Protein AF-0000000075741196 (afdb_homodimer)

pLDDT: mean 96.87, std 3.81, range [59.75, 99.0]

Structure (mmCIF, N/CA/C/O backbone):
data_AF-0000000075741196-model_v1
#
loop_
_entity.id
_entity.type
_entity.pdbx_description
1 polymer 'AB hydrolase-1 domain-containing protein'
#
loop_
_atom_site.group_PDB
_atom_site.id
_atom_site.type_symbol
_atom_site.label_atom_id
_atom_site.label_alt_id
_atom_site.label_comp_id
_atom_site.label_asym_id
_atom_site.label_entity_id
_atom_site.label_seq_id
_atom_site.pdbx_PDB_ins_code
_atom_site.Cartn_x
_atom_site.Cartn_y
_atom_site.Cartn_z
_atom_site.occupancy
_atom_site.B_iso_or_equiv
_atom_site.auth_seq_id
_atom_site.auth_comp_id
_atom_site.auth_asym_id
_atom_site.auth_atom_id
_atom_site.pdbx_PDB_model_num
ATOM 1 N N . MET A 1 1 ? -8.602 -11.758 -24.531 1 59.84 1 MET A N 1
ATOM 2 C CA . MET A 1 1 ? -7.547 -12.367 -25.344 1 59.84 1 MET A CA 1
ATOM 3 C C . MET A 1 1 ? -6.395 -11.398 -25.562 1 59.84 1 MET A C 1
ATOM 5 O O . MET A 1 1 ? -6.602 -10.188 -25.641 1 59.84 1 MET A O 1
ATOM 9 N N . THR A 1 2 ? -5.168 -11.945 -25.188 1 74.19 2 THR A N 1
ATOM 10 C CA . THR A 1 2 ? -3.963 -11.148 -25.391 1 74.19 2 THR A CA 1
ATOM 11 C C . THR A 1 2 ? -3.795 -10.797 -26.875 1 74.19 2 THR A C 1
ATOM 13 O O . THR A 1 2 ? -4.051 -11.625 -27.75 1 74.19 2 THR A O 1
ATOM 16 N N . THR A 1 3 ? -3.492 -9.617 -27.109 1 79.81 3 THR A N 1
ATOM 17 C CA . THR A 1 3 ? -3.281 -9.156 -28.469 1 79.81 3 THR A CA 1
ATOM 18 C C . THR A 1 3 ? -1.809 -9.266 -28.859 1 79.81 3 THR A C 1
ATOM 20 O O . THR A 1 3 ? -1.468 -9.258 -30.047 1 79.81 3 THR A O 1
ATOM 23 N N . THR A 1 4 ? -1.08 -9.367 -27.906 1 88 4 THR A N 1
ATOM 24 C CA . THR A 1 4 ? 0.355 -9.5 -28.141 1 88 4 THR A CA 1
ATOM 25 C C . THR A 1 4 ? 0.692 -10.867 -28.719 1 88 4 THR A C 1
ATOM 27 O O . THR A 1 4 ? 0.113 -11.883 -28.312 1 88 4 THR A O 1
ATOM 30 N N . THR A 1 5 ? 1.623 -10.945 -29.672 1 89.06 5 THR A N 1
ATOM 31 C CA . THR A 1 5 ? 2.088 -12.211 -30.234 1 89.06 5 THR A CA 1
ATOM 32 C C . THR A 1 5 ? 2.883 -13 -29.188 1 89.06 5 THR A C 1
ATOM 34 O O . THR A 1 5 ? 3.848 -12.484 -28.625 1 89.06 5 THR A O 1
ATOM 37 N N . LEU A 1 6 ? 2.504 -14.164 -29.016 1 95.12 6 LEU A N 1
ATOM 38 C CA . LEU A 1 6 ? 3.172 -15.047 -28.062 1 95.12 6 LEU A CA 1
ATOM 39 C C . LEU A 1 6 ? 3.969 -16.125 -28.781 1 95.12 6 LEU A C 1
ATOM 41 O O . LEU A 1 6 ? 3.488 -16.703 -29.766 1 95.12 6 LEU A O 1
ATOM 45 N N . ALA A 1 7 ? 5.211 -16.281 -28.391 1 97.5 7 ALA A N 1
ATOM 46 C CA . ALA A 1 7 ? 5.98 -17.453 -28.781 1 97.5 7 ALA A CA 1
ATOM 47 C C . ALA A 1 7 ? 5.918 -18.531 -27.703 1 97.5 7 ALA A C 1
ATOM 49 O O . ALA A 1 7 ? 5.977 -18.234 -26.516 1 97.5 7 ALA A O 1
ATOM 50 N N . GLU A 1 8 ? 5.75 -19.75 -28.078 1 97.94 8 GLU A N 1
ATOM 51 C CA . GLU A 1 8 ? 5.684 -20.875 -27.156 1 97.94 8 GLU A CA 1
ATOM 52 C C . GLU A 1 8 ? 6.891 -21.797 -27.312 1 97.94 8 GLU A C 1
ATOM 54 O O . GLU A 1 8 ? 7.285 -22.125 -28.438 1 97.94 8 GLU A O 1
ATOM 59 N N . ARG A 1 9 ? 7.453 -22.141 -26.219 1 98.06 9 ARG A N 1
ATOM 60 C CA . ARG A 1 9 ? 8.648 -22.984 -26.234 1 98.06 9 ARG A CA 1
ATOM 61 C C . ARG A 1 9 ? 8.641 -23.953 -25.047 1 98.06 9 ARG A C 1
ATOM 63 O O . ARG A 1 9 ? 7.973 -23.703 -24.031 1 98.06 9 ARG A O 1
ATOM 70 N N . THR A 1 10 ? 9.32 -25.031 -25.203 1 98.62 10 THR A N 1
ATOM 71 C CA . THR A 1 10 ? 9.609 -25.969 -24.125 1 98.62 10 THR A CA 1
ATOM 72 C C . THR A 1 10 ? 11.109 -26.203 -24 1 98.62 10 THR A C 1
ATOM 74 O O . THR A 1 10 ? 11.797 -26.422 -25 1 98.62 10 THR A O 1
ATOM 77 N N . VAL A 1 11 ? 11.625 -26.141 -22.844 1 98.44 11 VAL A N 1
ATOM 78 C CA . VAL A 1 11 ? 13.031 -26.438 -22.594 1 98.44 11 VAL A CA 1
ATOM 79 C C . VAL A 1 11 ? 13.141 -27.516 -21.516 1 98.44 11 VAL A C 1
ATOM 81 O O . VAL A 1 11 ? 12.227 -27.703 -20.719 1 98.44 11 VAL A O 1
ATOM 84 N N . THR A 1 12 ? 14.258 -28.219 -21.516 1 98.56 12 THR A N 1
ATOM 85 C CA . THR A 1 12 ? 14.5 -29.25 -20.531 1 98.56 12 THR A CA 1
ATOM 86 C C . THR A 1 12 ? 15.398 -28.734 -19.406 1 98.56 12 THR A C 1
ATOM 88 O O . THR A 1 12 ? 16.5 -28.266 -19.672 1 98.56 12 THR A O 1
ATOM 91 N N . VAL A 1 13 ? 14.898 -28.766 -18.219 1 98.06 13 VAL A N 1
ATOM 92 C CA . VAL A 1 13 ? 15.641 -28.375 -17.016 1 98.06 13 VAL A CA 1
ATOM 93 C C . VAL A 1 13 ? 15.797 -29.594 -16.109 1 98.06 13 VAL A C 1
ATOM 95 O O . VAL A 1 13 ? 14.805 -30.141 -15.609 1 98.06 13 VAL A O 1
ATOM 98 N N . ASP A 1 14 ? 17.047 -30.016 -15.891 1 95.88 14 ASP A N 1
ATOM 99 C CA . ASP A 1 14 ? 17.328 -31.188 -15.062 1 95.88 14 ASP A CA 1
ATOM 100 C C . ASP A 1 14 ? 16.5 -32.375 -15.5 1 95.88 14 ASP A C 1
ATOM 102 O O . ASP A 1 14 ? 15.852 -33.031 -14.672 1 95.88 14 ASP A O 1
ATOM 106 N N . GLY A 1 15 ? 16.328 -32.562 -16.719 1 97.56 15 GLY A N 1
ATOM 107 C CA . GLY A 1 15 ? 15.68 -33.75 -17.297 1 97.56 15 GLY A CA 1
ATOM 108 C C . GLY A 1 15 ? 14.172 -33.594 -17.391 1 97.56 15 GLY A C 1
ATOM 109 O O . GLY A 1 15 ? 13.484 -34.5 -17.844 1 97.56 15 GLY A O 1
ATOM 110 N N . LYS A 1 16 ? 13.641 -32.5 -17.062 1 98 16 LYS A N 1
ATOM 111 C CA . LYS A 1 16 ? 12.195 -32.281 -17.047 1 98 16 LYS A CA 1
ATOM 112 C C . LYS A 1 16 ? 11.797 -31.125 -17.953 1 98 16 LYS A C 1
ATOM 114 O O . LYS A 1 16 ? 12.391 -30.047 -17.891 1 98 16 LYS A O 1
ATOM 119 N N . PRO A 1 17 ? 10.828 -31.328 -18.766 1 98.44 17 PRO A N 1
ATOM 120 C CA . PRO A 1 17 ? 10.406 -30.25 -19.656 1 98.44 17 PRO A CA 1
ATOM 121 C C . PRO A 1 17 ? 9.664 -29.141 -18.922 1 98.44 17 PRO A C 1
ATOM 123 O O . PRO A 1 17 ? 8.844 -29.422 -18.031 1 98.44 17 PRO A O 1
ATOM 126 N N . ILE A 1 18 ? 9.93 -27.922 -19.25 1 98.81 18 ILE A N 1
ATOM 127 C CA . ILE A 1 18 ? 9.203 -26.734 -18.797 1 98.81 18 ILE A CA 1
ATOM 128 C C . ILE A 1 18 ? 8.703 -25.953 -20 1 98.81 18 ILE A C 1
ATOM 130 O O . ILE A 1 18 ? 9.5 -25.484 -20.812 1 98.81 18 ILE A O 1
ATOM 134 N N . PHE A 1 19 ? 7.43 -25.844 -20.109 1 98.81 19 PHE A N 1
ATOM 135 C CA . PHE A 1 19 ? 6.793 -25.016 -21.141 1 98.81 19 PHE A CA 1
ATOM 136 C C . PHE A 1 19 ? 6.73 -23.562 -20.688 1 98.81 19 PHE A C 1
ATOM 138 O O . PHE A 1 19 ? 6.469 -23.266 -19.531 1 98.81 19 PHE A O 1
ATOM 145 N N . PHE A 1 20 ? 6.957 -22.641 -21.641 1 98.75 20 PHE A N 1
ATOM 146 C CA . PHE A 1 20 ? 6.711 -21.234 -21.344 1 98.75 20 PHE A CA 1
ATOM 147 C C . PHE A 1 20 ? 6.316 -20.469 -22.609 1 98.75 20 PHE A C 1
ATOM 149 O O . PHE A 1 20 ? 6.711 -20.844 -23.703 1 98.75 20 PHE A O 1
ATOM 156 N N . ALA A 1 21 ? 5.445 -19.484 -22.422 1 98.56 21 ALA A N 1
ATOM 157 C CA . ALA A 1 21 ? 5.188 -18.469 -23.438 1 98.56 21 ALA A CA 1
ATOM 158 C C . ALA A 1 21 ? 6.109 -17.266 -23.266 1 98.56 21 ALA A C 1
ATOM 160 O O . ALA A 1 21 ? 6.57 -16.984 -22.156 1 98.56 21 ALA A O 1
ATOM 161 N N . GLU A 1 22 ? 6.375 -16.641 -24.312 1 98.38 22 GLU A N 1
ATOM 162 C CA . GLU A 1 22 ? 7.27 -15.484 -24.328 1 98.38 22 GLU A CA 1
ATOM 163 C C . GLU A 1 22 ? 6.684 -14.336 -25.141 1 98.38 22 GLU A C 1
ATOM 165 O O . GLU A 1 22 ? 6.051 -14.562 -26.172 1 98.38 22 GLU A O 1
ATOM 170 N N . ALA A 1 23 ? 6.84 -13.148 -24.672 1 98 23 ALA A N 1
ATOM 171 C CA . ALA A 1 23 ? 6.363 -11.969 -25.375 1 98 23 ALA A CA 1
ATOM 172 C C . ALA A 1 23 ? 7.184 -10.734 -25.016 1 98 23 ALA A C 1
ATOM 174 O O . ALA A 1 23 ? 7.727 -10.648 -23.906 1 98 23 ALA A O 1
ATOM 175 N N . GLY A 1 24 ? 7.305 -9.805 -25.953 1 97.88 24 GLY A N 1
ATOM 176 C CA . GLY A 1 24 ? 7.895 -8.5 -25.688 1 97.88 24 GLY A CA 1
ATOM 177 C C . GLY A 1 24 ? 9.414 -8.508 -25.734 1 97.88 24 GLY A C 1
ATOM 178 O O . GLY A 1 24 ? 10.016 -9.492 -26.172 1 97.88 24 GLY A O 1
ATOM 179 N N . SER A 1 25 ? 9.992 -7.363 -25.484 1 97.5 25 SER A N 1
ATOM 180 C CA . SER A 1 25 ? 11.43 -7.129 -25.453 1 97.5 25 SER A CA 1
ATOM 181 C C . SER A 1 25 ? 11.805 -6.176 -24.312 1 97.5 25 SER A C 1
ATOM 183 O O . SER A 1 25 ? 10.945 -5.453 -23.797 1 97.5 25 SER A O 1
ATOM 185 N N . GLY A 1 26 ? 13.047 -6.223 -23.938 1 97.75 26 GLY A N 1
ATOM 186 C CA . GLY A 1 26 ? 13.516 -5.41 -22.828 1 97.75 26 GLY A CA 1
ATOM 187 C C . GLY A 1 26 ? 13.992 -6.234 -21.641 1 97.75 26 GLY A C 1
ATOM 188 O O . GLY A 1 26 ? 14.398 -7.387 -21.812 1 97.75 26 GLY A O 1
ATOM 189 N N . PRO A 1 27 ? 14 -5.578 -20.422 1 98.38 27 PRO A N 1
ATOM 190 C CA . PRO A 1 27 ? 14.375 -6.352 -19.25 1 98.38 27 PRO A CA 1
ATOM 191 C C . PRO A 1 27 ? 13.469 -7.559 -19.016 1 98.38 27 PRO A C 1
ATOM 193 O O . PRO A 1 27 ? 12.258 -7.48 -19.234 1 98.38 27 PRO A O 1
ATOM 196 N N . THR A 1 28 ? 13.984 -8.609 -18.547 1 98.88 28 THR A N 1
ATOM 197 C CA . THR A 1 28 ? 13.266 -9.875 -18.453 1 98.88 28 THR A CA 1
ATOM 198 C C . THR A 1 28 ? 12.43 -9.922 -17.172 1 98.88 28 THR A C 1
ATOM 200 O O . THR A 1 28 ? 12.922 -9.578 -16.094 1 98.88 28 THR A O 1
ATOM 203 N N . VAL A 1 29 ? 11.219 -10.273 -17.328 1 98.94 29 VAL A N 1
ATOM 204 C CA . VAL A 1 29 ? 10.297 -10.508 -16.219 1 98.94 29 VAL A CA 1
ATOM 205 C C . VAL A 1 29 ? 9.727 -11.922 -16.328 1 98.94 29 VAL A C 1
ATOM 207 O O . VAL A 1 29 ? 9.188 -12.312 -17.359 1 98.94 29 VAL A O 1
ATOM 210 N N . VAL A 1 30 ? 9.852 -12.703 -15.289 1 99 30 VAL A N 1
ATOM 211 C CA . VAL A 1 30 ? 9.211 -14.008 -15.211 1 99 30 VAL A CA 1
ATOM 212 C C . VAL A 1 30 ? 7.906 -13.906 -14.43 1 99 30 VAL A C 1
ATOM 214 O O . VAL A 1 30 ? 7.891 -13.43 -13.297 1 99 30 VAL A O 1
ATOM 217 N N . LEU A 1 31 ? 6.828 -14.305 -15.047 1 98.94 31 LEU A N 1
ATOM 218 C CA . LEU A 1 31 ? 5.516 -14.289 -14.414 1 98.94 31 LEU A CA 1
ATOM 219 C C . LEU A 1 31 ? 5.133 -15.68 -13.922 1 98.94 31 LEU A C 1
ATOM 221 O O . LEU A 1 31 ? 4.883 -16.578 -14.727 1 98.94 31 LEU A O 1
ATOM 225 N N . LEU A 1 32 ? 5.066 -15.805 -12.602 1 98.94 32 LEU A N 1
ATOM 226 C CA . LEU A 1 32 ? 4.816 -17.109 -12 1 98.94 32 LEU A CA 1
ATOM 227 C C . LEU A 1 32 ? 3.395 -17.188 -11.453 1 98.94 32 LEU A C 1
ATOM 229 O O . LEU A 1 32 ? 3.01 -16.406 -10.586 1 98.94 32 LEU A O 1
ATOM 233 N N . HIS A 1 33 ? 2.678 -18.172 -11.945 1 98.81 33 HIS A N 1
ATOM 234 C CA . HIS A 1 33 ? 1.264 -18.297 -11.617 1 98.81 33 HIS A CA 1
ATOM 235 C C . HIS A 1 33 ? 1.076 -18.969 -10.258 1 98.81 33 HIS A C 1
ATOM 237 O O . HIS A 1 33 ? 2.031 -19.484 -9.68 1 98.81 33 HIS A O 1
ATOM 243 N N . GLY A 1 34 ? -0.136 -18.891 -9.711 1 98.56 34 GLY A N 1
ATOM 244 C CA . GLY A 1 34 ? -0.501 -19.484 -8.43 1 98.56 34 GLY A CA 1
ATOM 245 C C . GLY A 1 34 ? -0.703 -20.984 -8.508 1 98.56 34 GLY A C 1
ATOM 246 O O . GLY A 1 34 ? -0.494 -21.594 -9.555 1 98.56 34 GLY A O 1
ATOM 247 N N . GLY A 1 35 ? -1.136 -21.578 -7.391 1 97.75 35 GLY A N 1
ATOM 248 C CA . GLY A 1 35 ? -1.187 -23.016 -7.297 1 97.75 35 GLY A CA 1
ATOM 249 C C . GLY A 1 35 ? -2.592 -23.578 -7.43 1 97.75 35 GLY A C 1
ATOM 250 O O . GLY A 1 35 ? -2.803 -24.781 -7.281 1 97.75 35 GLY A O 1
ATOM 251 N N . GLY A 1 36 ? -3.543 -22.719 -7.695 1 96.81 36 GLY A N 1
ATOM 252 C CA . GLY A 1 36 ? -4.898 -23.234 -7.816 1 96.81 36 GLY A CA 1
ATOM 253 C C . GLY A 1 36 ? -5.055 -24.25 -8.922 1 96.81 36 GLY A C 1
ATOM 254 O O . GLY A 1 36 ? -4.262 -24.281 -9.867 1 96.81 36 GLY A O 1
ATOM 255 N N . PRO A 1 37 ? -6.113 -25.109 -8.82 1 97.69 37 PRO A N 1
ATOM 256 C CA . PRO A 1 37 ? -6.316 -26.141 -9.836 1 97.69 37 PRO A CA 1
ATOM 257 C C . PRO A 1 37 ? -6.441 -25.578 -11.25 1 97.69 37 PRO A C 1
ATOM 259 O O . PRO A 1 37 ? -7.18 -24.625 -11.469 1 97.69 37 PRO A O 1
ATOM 262 N N . GLY A 1 38 ? -5.633 -26.203 -12.141 1 97.56 38 GLY A N 1
ATOM 263 C CA . GLY A 1 38 ? -5.719 -25.844 -13.547 1 97.56 38 GLY A CA 1
ATOM 264 C C . GLY A 1 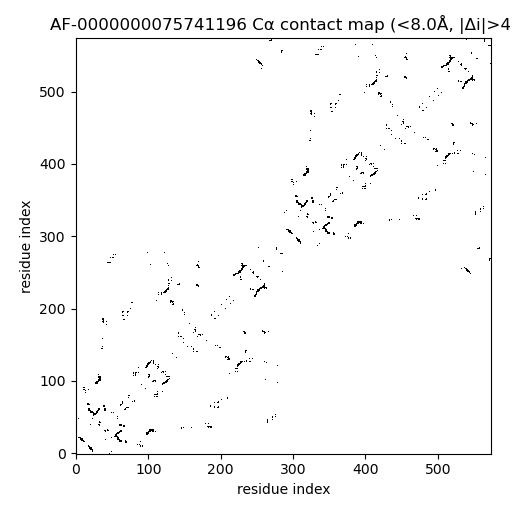38 ? -5.008 -24.547 -13.875 1 97.56 38 GLY A C 1
ATOM 265 O O . GLY A 1 38 ? -5.125 -24.031 -14.992 1 97.56 38 GLY A O 1
ATOM 266 N N . ALA A 1 39 ? -4.246 -24 -12.984 1 97.62 39 ALA A N 1
ATOM 267 C CA . ALA A 1 39 ? -3.512 -22.766 -13.242 1 97.62 39 ALA A CA 1
ATOM 268 C C . ALA A 1 39 ? -2.463 -22.969 -14.336 1 97.62 39 ALA A C 1
ATOM 270 O O . ALA A 1 39 ? -1.843 -24.031 -14.414 1 97.62 39 ALA A O 1
ATOM 271 N N . THR A 1 40 ? -2.266 -21.984 -15.164 1 97.56 40 THR A N 1
ATOM 272 C CA . THR A 1 40 ? -1.191 -21.859 -16.141 1 97.56 40 THR A CA 1
ATOM 273 C C . THR A 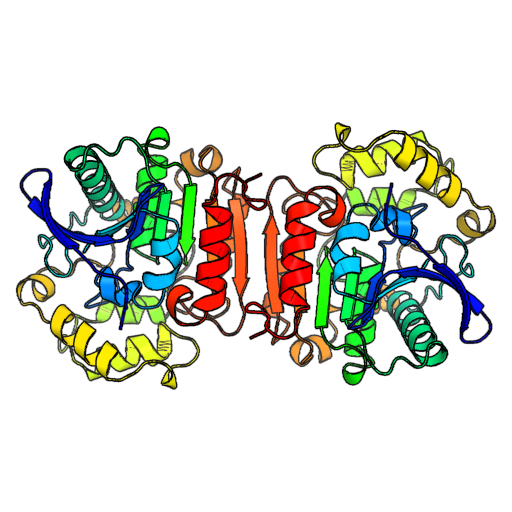1 40 ? -0.651 -20.438 -16.188 1 97.56 40 THR A C 1
ATOM 275 O O . THR A 1 40 ? -1.294 -19.5 -15.68 1 97.56 40 THR A O 1
ATOM 278 N N . GLY A 1 41 ? 0.507 -20.312 -16.734 1 97.81 41 GLY A N 1
ATOM 279 C CA . GLY A 1 41 ? 1.059 -18.969 -16.859 1 97.81 41 GLY A CA 1
ATOM 280 C C . GLY A 1 41 ? 0.141 -18.016 -17.594 1 97.81 41 GLY A C 1
ATOM 281 O O . GLY A 1 41 ? -0.187 -16.953 -17.078 1 97.81 41 GLY A O 1
ATOM 282 N N . LEU A 1 42 ? -0.361 -18.422 -18.719 1 96.62 42 LEU A N 1
ATOM 283 C CA . LEU A 1 42 ? -1.138 -17.562 -19.594 1 96.62 42 LEU A CA 1
ATOM 284 C C . LEU A 1 42 ? -2.496 -17.234 -18.969 1 96.62 42 LEU A C 1
ATOM 286 O O . LEU A 1 42 ? -2.949 -16.094 -19.016 1 96.62 42 LEU A O 1
ATOM 290 N N . SER A 1 43 ? -3.139 -18.219 -18.359 1 94.94 43 SER A N 1
ATOM 291 C CA . SER A 1 43 ? -4.453 -17.953 -17.781 1 94.94 43 SER A CA 1
ATOM 292 C C . SER A 1 43 ? -4.359 -17.016 -16.594 1 94.94 43 SER A C 1
ATOM 294 O O . SER A 1 43 ? -5.227 -16.156 -16.391 1 94.94 43 SER A O 1
ATOM 296 N N . ASN A 1 44 ? -3.293 -17.141 -15.828 1 97.06 44 ASN A N 1
ATOM 297 C CA . ASN A 1 44 ? -3.135 -16.359 -14.609 1 97.06 44 ASN A CA 1
ATOM 298 C C . ASN A 1 44 ? -2.877 -14.883 -14.922 1 97.06 44 ASN A C 1
ATOM 300 O O . ASN A 1 44 ? -3.27 -14 -14.156 1 97.06 44 ASN A O 1
ATOM 304 N N . TYR A 1 45 ? -2.225 -14.633 -16.078 1 98 45 TYR A N 1
ATOM 305 C CA . TYR A 1 45 ? -1.787 -13.273 -16.359 1 98 45 TYR A CA 1
ATOM 306 C C . TYR A 1 45 ? -2.389 -12.766 -17.656 1 98 45 TYR A C 1
ATOM 308 O O . TYR A 1 45 ? -1.826 -11.875 -18.312 1 98 45 TYR A O 1
ATOM 316 N N . ALA A 1 46 ? -3.537 -13.273 -18.047 1 96.12 46 ALA A N 1
ATOM 317 C CA . ALA A 1 46 ? -4.176 -12.977 -19.328 1 96.12 46 ALA A CA 1
ATOM 318 C C . ALA A 1 46 ? -4.473 -11.484 -19.453 1 96.12 46 ALA A C 1
ATOM 320 O O . ALA A 1 46 ? -4.473 -10.93 -20.562 1 96.12 46 ALA A O 1
ATOM 321 N N . ARG A 1 47 ? -4.641 -10.797 -18.344 1 97.12 47 ARG A N 1
ATOM 322 C CA . ARG A 1 47 ? -5.039 -9.398 -18.375 1 97.12 47 ARG A CA 1
ATOM 323 C C . ARG A 1 47 ? -3.836 -8.477 -18.203 1 97.12 47 ARG A C 1
ATOM 325 O O . ARG A 1 47 ? -3.99 -7.262 -18.078 1 97.12 47 ARG A O 1
ATOM 332 N N . ASN A 1 48 ? -2.676 -9 -18.219 1 98.62 48 ASN A N 1
ATOM 333 C CA . ASN A 1 48 ? -1.487 -8.234 -17.859 1 98.62 48 ASN A CA 1
ATOM 334 C C . ASN A 1 48 ? -0.444 -8.258 -18.969 1 98.62 48 ASN A C 1
ATOM 336 O O . ASN A 1 48 ? 0.344 -7.324 -19.109 1 98.62 48 ASN A O 1
ATOM 340 N N . ILE A 1 49 ? -0.467 -9.289 -19.781 1 98.5 49 ILE A N 1
ATOM 341 C CA . ILE A 1 49 ? 0.584 -9.594 -20.734 1 98.5 49 ILE A CA 1
ATOM 342 C C . ILE A 1 49 ? 0.694 -8.469 -21.766 1 98.5 49 ILE A C 1
ATOM 344 O O . ILE A 1 49 ? 1.791 -7.977 -22.031 1 98.5 49 ILE A O 1
ATOM 348 N N . ASP A 1 50 ? -0.449 -7.98 -22.312 1 98.12 50 ASP A N 1
ATOM 349 C CA . ASP A 1 50 ? -0.427 -6.996 -23.391 1 98.12 50 ASP A CA 1
ATOM 350 C C . ASP A 1 50 ? 0.288 -5.719 -22.953 1 98.12 50 ASP A C 1
ATOM 352 O O . ASP A 1 50 ? 1.145 -5.203 -23.672 1 98.12 50 ASP A O 1
ATOM 356 N N . LEU A 1 51 ? -0.007 -5.258 -21.781 1 97.81 51 LEU A N 1
ATOM 357 C CA . LEU A 1 51 ? 0.581 -4.008 -21.328 1 97.81 51 LEU A CA 1
ATOM 358 C C . LEU A 1 51 ? 2.031 -4.211 -20.891 1 97.81 51 LEU A C 1
ATOM 360 O O . LEU A 1 51 ? 2.904 -3.416 -21.25 1 97.81 51 LEU A O 1
ATOM 364 N N . LEU A 1 52 ? 2.322 -5.242 -20.172 1 98.5 52 LEU A N 1
ATOM 365 C CA . LEU A 1 52 ? 3.666 -5.461 -19.656 1 98.5 52 LEU A CA 1
ATOM 366 C C . LEU A 1 52 ? 4.641 -5.789 -20.781 1 98.5 52 LEU A C 1
ATOM 368 O O . LEU A 1 52 ? 5.816 -5.43 -20.719 1 98.5 52 LEU A O 1
ATOM 372 N N . ALA A 1 53 ? 4.152 -6.422 -21.844 1 98.44 53 ALA A N 1
ATOM 373 C CA . ALA A 1 53 ? 5 -6.828 -22.969 1 98.44 53 ALA A CA 1
ATOM 374 C C . ALA A 1 53 ? 5.484 -5.613 -23.75 1 98.44 53 ALA A C 1
ATOM 376 O O . ALA A 1 53 ? 6.41 -5.719 -24.562 1 98.44 53 ALA A O 1
ATOM 377 N N . GLN A 1 54 ? 4.855 -4.504 -23.578 1 97.75 54 GLN A N 1
ATOM 378 C CA . GLN A 1 54 ? 5.281 -3.277 -24.25 1 97.75 54 GLN A CA 1
ATOM 379 C C . GLN A 1 54 ? 6.621 -2.795 -23.703 1 97.75 54 GLN A C 1
ATOM 381 O O . GLN A 1 54 ? 7.34 -2.045 -24.359 1 97.75 54 GLN A O 1
ATOM 386 N N . ARG A 1 55 ? 6.98 -3.266 -22.516 1 97.5 55 ARG A N 1
ATOM 387 C CA . ARG A 1 55 ? 8.148 -2.688 -21.859 1 97.5 55 ARG A CA 1
ATOM 388 C C . ARG A 1 55 ? 9.148 -3.77 -21.469 1 97.5 55 ARG A C 1
ATOM 390 O O . ARG A 1 55 ? 10.305 -3.477 -21.172 1 97.5 55 ARG A O 1
ATOM 397 N N . PHE A 1 56 ? 8.672 -5.008 -21.469 1 98.62 56 PHE A N 1
ATOM 398 C CA . PHE A 1 56 ? 9.5 -6.066 -20.891 1 98.62 56 PHE A CA 1
ATOM 399 C C . PHE A 1 56 ? 9.5 -7.293 -21.797 1 98.62 56 PHE A C 1
ATOM 401 O O . PHE A 1 56 ? 8.57 -7.496 -22.578 1 98.62 56 PHE A O 1
ATOM 408 N N . ARG A 1 57 ? 10.555 -8.07 -21.672 1 98.69 57 ARG A N 1
ATOM 409 C CA . ARG A 1 57 ? 10.547 -9.453 -22.141 1 98.69 57 ARG A CA 1
ATOM 410 C C . ARG A 1 57 ? 9.906 -10.375 -21.109 1 98.69 57 ARG A C 1
ATOM 412 O O . ARG A 1 57 ? 10.469 -10.602 -20.031 1 98.69 57 ARG A O 1
ATOM 419 N N . LEU A 1 58 ? 8.781 -10.875 -21.469 1 98.88 58 LEU A N 1
ATOM 420 C CA . LEU A 1 58 ? 8.039 -11.711 -20.531 1 98.88 58 LEU A CA 1
ATOM 421 C C . LEU A 1 58 ? 8.328 -13.188 -20.766 1 98.88 58 LEU A C 1
ATOM 423 O O . LEU A 1 58 ? 8.266 -13.664 -21.906 1 98.88 58 LEU A O 1
ATOM 427 N N . ILE A 1 59 ? 8.711 -13.844 -19.75 1 98.94 59 ILE A N 1
ATOM 428 C CA . ILE A 1 59 ? 8.758 -15.305 -19.688 1 98.94 59 ILE A CA 1
ATOM 429 C C . ILE A 1 59 ? 7.633 -15.82 -18.797 1 98.94 59 ILE A C 1
ATOM 431 O O . ILE A 1 59 ? 7.602 -15.523 -17.594 1 98.94 59 ILE A O 1
ATOM 435 N N . ILE A 1 60 ? 6.707 -16.594 -19.375 1 98.88 60 ILE A N 1
ATOM 436 C CA . ILE A 1 60 ? 5.48 -16.984 -18.703 1 98.88 60 ILE A CA 1
ATOM 437 C C . ILE A 1 60 ? 5.371 -18.5 -18.672 1 98.88 60 ILE A C 1
ATOM 439 O O . ILE A 1 60 ? 4.645 -19.094 -19.469 1 98.88 60 ILE A O 1
ATOM 443 N N . PRO A 1 61 ? 5.922 -19.156 -17.734 1 98.88 61 PRO A N 1
ATOM 444 C CA . PRO A 1 61 ? 5.941 -20.625 -17.703 1 98.88 61 PRO A CA 1
ATOM 445 C C . PRO A 1 61 ? 4.68 -21.219 -17.078 1 98.88 61 PRO A C 1
ATOM 447 O O . PRO A 1 61 ? 4.027 -20.562 -16.25 1 98.88 61 PRO A O 1
ATOM 450 N N . ASP A 1 62 ? 4.359 -22.375 -17.562 1 98.81 62 ASP A N 1
ATOM 451 C CA . ASP A 1 62 ? 3.656 -23.312 -16.688 1 98.81 62 ASP A CA 1
ATOM 452 C C . ASP A 1 62 ? 4.602 -23.922 -15.656 1 98.81 62 ASP A C 1
ATOM 454 O O . ASP A 1 62 ? 5.531 -24.641 -16.016 1 98.81 62 ASP A O 1
ATOM 458 N N . MET A 1 63 ? 4.375 -23.594 -14.445 1 98.44 63 MET A N 1
ATOM 459 C CA . MET A 1 63 ? 5.27 -24.125 -13.422 1 98.44 63 MET A CA 1
ATOM 460 C C . MET A 1 63 ? 5.223 -25.641 -13.391 1 98.44 63 MET A C 1
ATOM 462 O O . MET A 1 63 ? 4.234 -26.25 -13.812 1 98.44 63 MET A O 1
ATOM 466 N N . PRO A 1 64 ? 6.289 -26.266 -12.93 1 98.38 64 PRO A N 1
ATOM 467 C CA . PRO A 1 64 ? 6.234 -27.734 -12.805 1 98.38 64 PRO A CA 1
ATOM 468 C C . PRO A 1 64 ? 4.996 -28.203 -12.047 1 98.38 64 PRO A C 1
ATOM 470 O O . PRO A 1 64 ? 4.625 -27.625 -11.031 1 98.38 64 PRO A O 1
ATOM 473 N N . GLY A 1 65 ? 4.414 -29.25 -12.602 1 98 65 GLY A N 1
ATOM 474 C CA . GLY A 1 65 ? 3.182 -29.75 -12.016 1 98 65 GLY A CA 1
ATOM 475 C C . GLY A 1 65 ? 1.938 -29.234 -12.711 1 98 65 GLY A C 1
ATOM 476 O O . GLY A 1 65 ? 0.841 -29.75 -12.508 1 98 65 GLY A O 1
ATOM 477 N N . TYR A 1 66 ? 2.135 -28.281 -13.648 1 98.06 66 TYR A N 1
ATOM 478 C CA . TYR A 1 66 ? 0.978 -27.594 -14.219 1 98.06 66 TYR A CA 1
ATOM 479 C C . TYR A 1 66 ? 1.071 -27.547 -15.742 1 98.06 66 TYR A C 1
ATOM 481 O O . TYR A 1 66 ? 2.164 -27.641 -16.312 1 98.06 66 TYR A O 1
ATOM 489 N N . GLY A 1 67 ? -0.066 -27.453 -16.359 1 97.44 67 GLY A N 1
ATOM 490 C CA . GLY A 1 67 ? -0.155 -27.156 -17.781 1 97.44 67 GLY A CA 1
ATOM 491 C C . GLY A 1 67 ? 0.655 -28.109 -18.641 1 97.44 67 GLY A C 1
ATOM 492 O O . GLY A 1 67 ? 0.537 -29.328 -18.516 1 97.44 67 GLY A O 1
ATOM 493 N N . ARG A 1 68 ? 1.494 -27.484 -19.469 1 97.75 68 ARG A N 1
ATOM 494 C CA . ARG A 1 68 ? 2.221 -28.281 -20.453 1 97.75 68 ARG A CA 1
ATOM 495 C C . ARG A 1 68 ? 3.629 -28.609 -19.969 1 97.75 68 ARG A C 1
ATOM 497 O O . ARG A 1 68 ? 4.449 -29.141 -20.719 1 97.75 68 ARG A O 1
ATOM 504 N N . SER A 1 69 ? 3.908 -28.297 -18.719 1 98.5 69 SER A N 1
ATOM 505 C CA . SER A 1 69 ? 5.188 -28.641 -18.109 1 98.5 69 SER A CA 1
ATOM 506 C C . SER A 1 69 ? 5.129 -30.016 -17.469 1 98.5 69 SER A C 1
ATOM 508 O O . SER A 1 69 ? 4.059 -30.625 -17.391 1 98.5 69 SER A O 1
ATOM 510 N N . SER A 1 70 ? 6.301 -30.5 -17.062 1 97.69 70 SER A N 1
ATOM 511 C CA . SER A 1 70 ? 6.395 -31.797 -16.375 1 97.69 70 SER A CA 1
ATOM 512 C C . SER A 1 70 ? 5.477 -31.844 -15.164 1 97.69 70 SER A C 1
ATOM 514 O O . SER A 1 70 ? 5.18 -30.812 -14.562 1 97.69 70 SER A O 1
ATOM 516 N N . LYS A 1 71 ? 5.023 -33.062 -14.867 1 97.62 71 LYS A N 1
ATOM 517 C CA . LYS A 1 71 ? 4.168 -33.25 -13.695 1 97.62 71 LYS A CA 1
ATOM 518 C C . LYS A 1 71 ? 4.961 -33.812 -12.516 1 97.62 71 LYS A C 1
ATOM 520 O O . LYS A 1 71 ? 6.078 -34.312 -12.695 1 97.62 71 LYS A O 1
ATOM 525 N N . GLY A 1 72 ? 4.406 -33.594 -11.375 1 93.81 72 GLY A N 1
ATOM 526 C CA . GLY A 1 72 ? 5.082 -34 -10.156 1 93.81 72 GLY A CA 1
ATOM 527 C C . GLY A 1 72 ? 5.906 -32.875 -9.539 1 93.81 72 GLY A C 1
ATOM 528 O O . GLY A 1 72 ? 6.551 -32.094 -10.25 1 93.81 72 GLY A O 1
ATOM 529 N N . VAL A 1 73 ? 5.805 -32.656 -8.266 1 96 73 VAL A N 1
ATOM 530 C CA . VAL A 1 73 ? 6.551 -31.688 -7.453 1 96 73 VAL A CA 1
ATOM 531 C C . VAL A 1 73 ? 7.113 -32.406 -6.219 1 96 73 VAL A C 1
ATOM 533 O O . VAL A 1 73 ? 6.453 -33.25 -5.629 1 96 73 VAL A O 1
ATOM 536 N N . ASP A 1 74 ? 8.391 -32.156 -5.91 1 96.19 74 ASP A N 1
ATOM 537 C CA . ASP A 1 74 ? 8.938 -32.688 -4.66 1 96.19 74 ASP A CA 1
ATOM 538 C C . ASP A 1 74 ? 8.188 -32.094 -3.457 1 96.19 74 ASP A C 1
ATOM 540 O O . ASP A 1 74 ? 8.359 -30.938 -3.109 1 96.19 74 ASP A O 1
ATOM 544 N N . GLN A 1 75 ? 7.492 -32.969 -2.773 1 95.62 75 GLN A N 1
ATOM 545 C CA . GLN A 1 75 ? 6.586 -32.5 -1.728 1 95.62 75 GLN A CA 1
ATOM 546 C C . GLN A 1 75 ? 7.328 -32.281 -0.413 1 95.62 75 GLN A C 1
ATOM 548 O O . GLN A 1 75 ? 6.785 -31.688 0.526 1 95.62 75 GLN A O 1
ATOM 553 N N . SER A 1 76 ? 8.57 -32.656 -0.339 1 95.19 76 SER A N 1
ATOM 554 C CA . SER A 1 76 ? 9.352 -32.406 0.871 1 95.19 76 SER A CA 1
ATOM 555 C C . SER A 1 76 ? 9.797 -30.953 0.961 1 95.19 76 SER A C 1
ATOM 557 O O . SER A 1 76 ? 10.055 -30.438 2.055 1 95.19 76 SER A O 1
ATOM 559 N N . ASP A 1 77 ? 9.953 -30.297 -0.175 1 96.25 77 ASP A N 1
ATOM 560 C CA . ASP A 1 77 ? 10.266 -28.875 -0.274 1 96.25 77 ASP A CA 1
ATOM 561 C C . ASP A 1 77 ? 9.711 -28.281 -1.566 1 96.25 77 ASP A C 1
ATOM 563 O O . ASP A 1 77 ? 10.477 -27.859 -2.443 1 96.25 77 ASP A O 1
ATOM 567 N N . PRO A 1 78 ? 8.43 -28.156 -1.557 1 97 78 PRO A N 1
ATOM 568 C CA . PRO A 1 78 ? 7.82 -27.75 -2.824 1 97 78 PRO A CA 1
ATOM 569 C C . PRO A 1 78 ? 8.266 -26.359 -3.277 1 97 78 PRO A C 1
ATOM 571 O O . PRO A 1 78 ? 8.469 -26.141 -4.473 1 97 78 PRO A O 1
ATOM 574 N N . PHE A 1 79 ? 8.461 -25.406 -2.328 1 98.06 79 PHE A N 1
ATOM 575 C CA . PHE A 1 79 ? 8.906 -24.062 -2.717 1 98.06 79 PHE A CA 1
ATOM 576 C C . PHE A 1 79 ? 10.312 -24.125 -3.301 1 98.06 79 PHE A C 1
ATOM 578 O O . PHE A 1 79 ? 10.586 -23.484 -4.32 1 98.06 79 PHE A O 1
ATOM 585 N N . GLY A 1 80 ? 11.188 -24.891 -2.684 1 98.12 80 GLY A N 1
ATOM 586 C CA . GLY A 1 80 ? 12.547 -25.047 -3.184 1 98.12 80 GLY A CA 1
ATOM 587 C C . GLY A 1 80 ? 12.609 -25.734 -4.535 1 98.12 80 GLY A C 1
ATOM 588 O O . GLY A 1 80 ? 13.406 -25.359 -5.391 1 98.12 80 GLY A O 1
ATOM 589 N N . TYR A 1 81 ? 11.75 -26.703 -4.676 1 98.31 81 TYR A N 1
ATOM 590 C CA . TYR A 1 81 ? 11.688 -27.438 -5.941 1 98.31 81 TYR A CA 1
ATOM 591 C C . TYR A 1 81 ? 11.312 -26.5 -7.086 1 98.31 81 TYR A C 1
ATOM 593 O O . TYR A 1 81 ? 11.969 -26.484 -8.125 1 98.31 81 TYR A O 1
ATOM 601 N N . LEU A 1 82 ? 10.281 -25.75 -6.867 1 98.62 82 LEU A N 1
ATOM 602 C CA . LEU A 1 82 ? 9.82 -24.828 -7.895 1 98.62 82 LEU A CA 1
ATOM 603 C C . LEU A 1 82 ? 10.859 -23.734 -8.156 1 98.62 82 LEU A C 1
ATOM 605 O O . LEU A 1 82 ? 11.125 -23.391 -9.305 1 98.62 82 LEU A O 1
ATOM 609 N N . ALA A 1 83 ? 11.453 -23.203 -7.098 1 98.81 83 ALA A N 1
ATOM 610 C CA . ALA A 1 83 ? 12.492 -22.172 -7.223 1 98.81 83 ALA A CA 1
ATOM 611 C C . ALA A 1 83 ? 13.664 -22.672 -8.055 1 98.81 83 ALA A C 1
ATOM 613 O O . ALA A 1 83 ? 14.148 -21.984 -8.945 1 98.81 83 ALA A O 1
ATOM 614 N N . SER A 1 84 ? 14.047 -23.891 -7.801 1 98.75 84 SER A N 1
ATOM 615 C CA . SER A 1 84 ? 15.164 -24.484 -8.531 1 98.75 84 SER A CA 1
ATOM 616 C C . SER A 1 84 ? 14.82 -24.672 -10 1 98.75 84 SER A C 1
ATOM 618 O O . SER A 1 84 ? 15.672 -24.5 -10.875 1 98.75 84 SER A O 1
ATOM 620 N N . ALA A 1 85 ? 13.648 -25.078 -10.234 1 98.81 85 ALA A N 1
ATOM 621 C CA . ALA A 1 85 ? 13.203 -25.266 -11.617 1 98.81 85 ALA A CA 1
ATOM 622 C C . ALA A 1 85 ? 13.242 -23.938 -12.391 1 98.81 85 ALA A C 1
ATOM 624 O O . ALA A 1 85 ? 13.68 -23.906 -13.539 1 98.81 85 ALA A O 1
ATOM 625 N N . ILE A 1 86 ? 12.789 -22.875 -11.766 1 98.81 86 ILE A N 1
ATOM 626 C CA . ILE A 1 86 ? 12.766 -21.562 -12.422 1 98.81 86 ILE A CA 1
ATOM 627 C C . ILE A 1 86 ? 14.195 -21.062 -12.609 1 98.81 86 ILE A C 1
ATOM 629 O O . ILE A 1 86 ? 14.516 -20.469 -13.648 1 98.81 86 ILE A O 1
ATOM 633 N N . ARG A 1 87 ? 15.07 -21.266 -11.617 1 98.81 87 ARG A N 1
ATOM 634 C CA . ARG A 1 87 ? 16.484 -20.938 -11.789 1 98.81 87 ARG A CA 1
ATOM 635 C C . ARG A 1 87 ? 17.078 -21.688 -12.984 1 98.81 87 ARG A C 1
ATOM 637 O O . ARG A 1 87 ? 17.797 -21.094 -13.789 1 98.81 87 ARG A O 1
ATOM 644 N N . GLY A 1 88 ? 16.734 -23 -13.062 1 98.81 88 GLY A N 1
ATOM 645 C CA . GLY A 1 88 ? 17.188 -23.797 -14.195 1 98.81 88 GLY A CA 1
ATOM 646 C C . GLY A 1 88 ? 16.672 -23.281 -15.523 1 98.81 88 GLY A C 1
ATOM 647 O O . GLY A 1 88 ? 17.391 -23.312 -16.531 1 98.81 88 GLY A O 1
ATOM 648 N N . LEU A 1 89 ? 15.414 -22.812 -15.539 1 98.88 89 LEU A N 1
ATOM 649 C CA . LEU A 1 89 ? 14.852 -22.219 -16.75 1 98.88 89 LEU A CA 1
ATOM 650 C C . LEU A 1 89 ? 15.656 -21 -17.188 1 98.88 89 LEU A C 1
ATOM 652 O O . LEU A 1 89 ? 15.992 -20.859 -18.359 1 98.88 89 LEU A O 1
ATOM 656 N N . LEU A 1 90 ? 15.969 -20.109 -16.234 1 98.88 90 LEU A N 1
ATOM 657 C CA . LEU A 1 90 ? 16.781 -18.953 -16.531 1 98.88 90 LEU A CA 1
ATOM 658 C C . LEU A 1 90 ? 18.141 -19.359 -17.078 1 98.88 90 LEU A C 1
ATOM 660 O O . LEU A 1 90 ? 18.641 -18.766 -18.047 1 98.88 90 LEU A O 1
ATOM 664 N N . ASP A 1 91 ? 18.75 -20.406 -16.5 1 98.81 91 ASP A N 1
ATOM 665 C CA . ASP A 1 91 ? 20.047 -20.906 -16.969 1 98.81 91 ASP A CA 1
ATOM 666 C C . ASP A 1 91 ? 19.969 -21.375 -18.406 1 98.81 91 ASP A C 1
ATOM 668 O O . ASP A 1 91 ? 20.812 -21.016 -19.234 1 98.81 91 ASP A O 1
ATOM 672 N N . GLU A 1 92 ? 18.984 -22.109 -18.703 1 98.69 92 GLU A N 1
ATOM 673 C CA . GLU A 1 92 ? 18.812 -22.656 -20.047 1 98.69 92 GLU A CA 1
ATOM 674 C C . GLU A 1 92 ? 18.594 -21.547 -21.078 1 98.69 92 GLU A C 1
ATOM 676 O O . GLU A 1 92 ? 19.016 -21.656 -22.234 1 98.69 92 GLU A O 1
ATOM 681 N N . LEU A 1 93 ? 17.953 -20.484 -20.625 1 98.56 93 LEU A N 1
ATOM 682 C CA . LEU A 1 93 ? 17.672 -19.359 -21.516 1 98.56 93 LEU A CA 1
ATOM 683 C C . LEU A 1 93 ? 18.828 -18.359 -21.516 1 98.56 93 LEU A C 1
ATOM 685 O O . LEU A 1 93 ? 18.766 -17.328 -22.172 1 98.56 93 LEU A O 1
ATOM 689 N N . ARG A 1 94 ? 19.859 -18.625 -20.75 1 98.44 94 ARG A N 1
ATOM 690 C CA . ARG A 1 94 ? 21.047 -17.797 -20.625 1 98.44 94 ARG A CA 1
ATOM 691 C C . ARG A 1 94 ? 20.688 -16.391 -20.125 1 98.44 94 ARG A C 1
ATOM 693 O O . ARG A 1 94 ? 21.156 -15.398 -20.656 1 98.44 94 ARG A O 1
ATOM 700 N N . ILE A 1 95 ? 19.797 -16.359 -19.188 1 98.62 95 ILE A N 1
ATOM 701 C CA . ILE A 1 95 ? 19.391 -15.125 -18.516 1 98.62 95 ILE A CA 1
ATOM 702 C C . ILE A 1 95 ? 20.078 -15.039 -17.141 1 98.62 95 ILE A C 1
ATOM 704 O O . ILE A 1 95 ? 19.75 -15.797 -16.234 1 98.62 95 ILE A O 1
ATOM 708 N N . PRO A 1 96 ? 21 -14.164 -16.984 1 98.5 96 PRO A N 1
ATOM 709 C CA . PRO A 1 96 ? 21.75 -14.117 -15.734 1 98.5 96 PRO A CA 1
ATOM 710 C C . PRO A 1 96 ? 20.891 -13.719 -14.539 1 98.5 96 PRO A C 1
ATOM 712 O O . PRO A 1 96 ? 21.031 -14.281 -13.453 1 98.5 96 PRO A O 1
ATOM 715 N N . SER A 1 97 ? 20.031 -12.719 -14.719 1 98.62 97 SER A N 1
ATOM 716 C CA . SER A 1 97 ? 19.078 -12.266 -13.695 1 98.62 97 SER A CA 1
ATOM 717 C C . SER A 1 97 ? 17.797 -11.742 -14.328 1 98.62 97 SER A C 1
ATOM 719 O O . SER A 1 97 ? 17.75 -11.445 -15.523 1 98.62 97 SER A O 1
ATOM 721 N N . ALA A 1 98 ? 16.734 -11.727 -13.555 1 98.88 98 ALA A N 1
ATOM 722 C CA . ALA A 1 98 ? 15.422 -11.273 -14.031 1 98.88 98 ALA A CA 1
ATOM 723 C C . ALA A 1 98 ? 14.602 -10.688 -12.891 1 98.88 98 ALA A C 1
ATOM 725 O O . ALA A 1 98 ? 14.922 -10.883 -11.711 1 98.88 98 ALA A O 1
ATOM 726 N N . HIS A 1 99 ? 13.648 -9.891 -13.227 1 98.94 99 HIS A N 1
ATOM 727 C CA . HIS A 1 99 ? 12.57 -9.609 -12.289 1 98.94 99 HIS A CA 1
ATOM 728 C C . HIS A 1 99 ? 11.625 -10.797 -12.164 1 98.94 99 HIS A C 1
ATOM 730 O O . HIS A 1 99 ? 11.383 -11.508 -13.141 1 98.94 99 HIS A O 1
ATOM 736 N N . LEU A 1 100 ? 11.109 -11.008 -10.969 1 98.94 100 LEU A N 1
ATOM 737 C CA . LEU A 1 100 ? 10.109 -12.055 -10.758 1 98.94 100 LEU A CA 1
ATOM 738 C C . LEU A 1 100 ? 8.805 -11.469 -10.25 1 98.94 100 LEU A C 1
ATOM 740 O O . LEU A 1 100 ? 8.805 -10.617 -9.359 1 98.94 100 LEU A O 1
ATOM 744 N N . VAL A 1 101 ? 7.746 -11.867 -10.836 1 98.94 101 VAL A N 1
ATOM 745 C CA . VAL A 1 101 ? 6.391 -11.578 -10.383 1 98.94 101 VAL A CA 1
ATOM 746 C C . VAL A 1 101 ? 5.664 -12.883 -10.062 1 98.94 101 VAL A C 1
ATOM 748 O O . VAL A 1 101 ? 5.531 -13.758 -10.93 1 98.94 101 VAL A O 1
ATOM 751 N N . GLY A 1 102 ? 5.242 -13 -8.828 1 98.94 102 GLY A N 1
ATOM 752 C CA . GLY A 1 102 ? 4.645 -14.273 -8.453 1 98.94 102 GLY A CA 1
ATOM 753 C C . GLY A 1 102 ? 3.342 -14.117 -7.691 1 98.94 102 GLY A C 1
ATOM 754 O O . GLY A 1 102 ? 3.242 -13.305 -6.777 1 98.94 102 GLY A O 1
ATOM 755 N N . ASN A 1 103 ? 2.404 -14.898 -8.062 1 98.75 103 ASN A N 1
ATOM 756 C CA . ASN A 1 103 ? 1.121 -15 -7.375 1 98.75 103 ASN A CA 1
ATOM 757 C C . ASN A 1 103 ? 1.058 -16.234 -6.488 1 98.75 103 ASN A C 1
ATOM 759 O O . ASN A 1 103 ? 1.286 -17.359 -6.957 1 98.75 103 ASN A O 1
ATOM 763 N N . SER A 1 104 ? 0.728 -16.047 -5.148 1 98.69 104 SER A N 1
ATOM 764 C CA . SER A 1 104 ? 0.412 -17.172 -4.266 1 98.69 104 SER A CA 1
ATOM 765 C C . SER A 1 104 ? 1.529 -18.203 -4.27 1 98.69 104 SER A C 1
ATOM 767 O O . SER A 1 104 ? 2.664 -17.906 -3.889 1 98.69 104 SER A O 1
ATOM 769 N N . TYR A 1 105 ? 1.371 -19.391 -4.887 1 98.62 105 TYR A N 1
ATOM 770 C CA . TYR A 1 105 ? 2.371 -20.438 -5.027 1 98.62 105 TYR A CA 1
ATOM 771 C C . TYR A 1 105 ? 3.57 -19.953 -5.828 1 98.62 105 TYR A C 1
ATOM 773 O O . TYR A 1 105 ? 4.719 -20.234 -5.473 1 98.62 105 TYR A O 1
ATOM 781 N N . GLY A 1 106 ? 3.291 -19.234 -6.887 1 98.88 106 GLY A N 1
ATOM 782 C CA . GLY A 1 106 ? 4.348 -18.594 -7.656 1 98.88 106 GLY A CA 1
ATOM 783 C C . GLY A 1 106 ? 5.098 -17.531 -6.879 1 98.88 106 GLY A C 1
ATOM 784 O O . GLY A 1 106 ? 6.289 -17.312 -7.105 1 98.88 106 GLY A O 1
ATOM 785 N N . GLY A 1 107 ? 4.367 -16.828 -6.016 1 98.94 107 GLY A N 1
ATOM 786 C CA . GLY A 1 107 ? 5.035 -15.891 -5.121 1 98.94 107 GLY A CA 1
ATOM 787 C C . GLY A 1 107 ? 5.984 -16.578 -4.152 1 98.94 107 GLY A C 1
ATOM 788 O O . GLY A 1 107 ? 7.09 -16.078 -3.912 1 98.94 107 GLY A O 1
ATOM 789 N N . ALA A 1 108 ? 5.57 -17.656 -3.596 1 98.75 108 ALA A N 1
ATOM 790 C CA . ALA A 1 108 ? 6.434 -18.438 -2.703 1 98.75 108 ALA A CA 1
ATOM 791 C C . ALA A 1 108 ? 7.684 -18.922 -3.432 1 98.75 108 ALA A C 1
ATOM 793 O O . ALA A 1 108 ? 8.789 -18.844 -2.898 1 98.75 108 ALA A O 1
ATOM 794 N N . ALA A 1 109 ? 7.484 -19.422 -4.625 1 98.81 109 ALA A N 1
ATOM 795 C CA . ALA A 1 109 ? 8.609 -19.891 -5.434 1 98.81 109 ALA A CA 1
ATOM 796 C C . ALA A 1 109 ? 9.57 -18.75 -5.742 1 98.81 109 ALA A C 1
ATOM 798 O O . ALA A 1 109 ? 10.789 -18.906 -5.645 1 98.81 109 ALA A O 1
ATOM 799 N N . ALA A 1 110 ? 9.023 -17.641 -6.102 1 98.94 110 ALA A N 1
ATOM 800 C CA . ALA A 1 110 ? 9.828 -16.469 -6.422 1 98.94 110 ALA A CA 1
ATOM 801 C C . ALA A 1 110 ? 10.641 -16 -5.215 1 98.94 110 ALA A C 1
ATOM 803 O O . ALA A 1 110 ? 11.844 -15.742 -5.328 1 98.94 110 ALA A O 1
ATOM 804 N N . LEU A 1 111 ? 9.977 -15.883 -4.094 1 98.94 111 LEU A N 1
ATOM 805 C CA . LEU A 1 111 ? 10.664 -15.469 -2.875 1 98.94 111 LEU A CA 1
ATOM 806 C C . LEU A 1 111 ? 11.742 -16.469 -2.484 1 98.94 111 LEU A C 1
ATOM 808 O O . LEU A 1 111 ? 12.852 -16.078 -2.105 1 98.94 111 LEU A O 1
ATOM 812 N N . ARG A 1 112 ? 11.43 -17.766 -2.58 1 98.81 112 ARG A N 1
ATOM 813 C CA . ARG A 1 112 ? 12.422 -18.797 -2.279 1 98.81 112 ARG A CA 1
ATOM 814 C C . ARG A 1 112 ? 13.625 -18.688 -3.205 1 98.81 112 ARG A C 1
ATOM 816 O O . ARG A 1 112 ? 14.766 -18.844 -2.768 1 98.81 112 ARG A O 1
ATOM 823 N N . LEU A 1 113 ? 13.352 -18.422 -4.469 1 98.88 113 LEU A N 1
ATOM 824 C CA . LEU A 1 113 ? 14.453 -18.25 -5.41 1 98.88 113 LEU A CA 1
ATOM 825 C C . LEU A 1 113 ? 15.32 -17.062 -5.008 1 98.88 113 LEU A C 1
ATOM 827 O O . LEU A 1 113 ? 16.547 -17.141 -5.031 1 98.88 113 LEU A O 1
ATOM 831 N N . ALA A 1 114 ? 14.734 -15.961 -4.641 1 98.88 114 ALA A N 1
ATOM 832 C CA . ALA A 1 114 ? 15.477 -14.781 -4.199 1 98.88 114 ALA A CA 1
ATOM 833 C C . ALA A 1 114 ? 16.312 -15.094 -2.959 1 98.88 114 ALA A C 1
ATOM 835 O O . ALA A 1 114 ? 17.422 -14.578 -2.805 1 98.88 114 ALA A O 1
ATOM 836 N N . LEU A 1 115 ? 15.766 -15.875 -2.064 1 98.75 115 LEU A N 1
ATOM 837 C CA . LEU A 1 115 ? 16.5 -16.25 -0.856 1 98.75 115 LEU A CA 1
ATOM 838 C C . LEU A 1 115 ? 17.672 -17.156 -1.19 1 98.75 115 LEU A C 1
ATOM 840 O O . LEU A 1 115 ? 18.766 -16.984 -0.64 1 98.75 115 LEU A O 1
ATOM 844 N N . ASP A 1 116 ? 17.438 -18.078 -2.109 1 98.56 116 ASP A N 1
ATOM 845 C CA . ASP A 1 116 ? 18.453 -19.062 -2.461 1 98.56 116 ASP A CA 1
ATOM 846 C C . ASP A 1 116 ? 19.531 -18.453 -3.336 1 98.56 116 ASP A C 1
ATOM 848 O O . ASP A 1 116 ? 20.703 -18.812 -3.23 1 98.56 116 ASP A O 1
ATOM 852 N N . SER A 1 117 ? 19.109 -17.562 -4.215 1 98.44 117 SER A N 1
ATOM 853 C CA . SER A 1 117 ? 20.016 -16.953 -5.188 1 98.44 117 SER A CA 1
ATOM 854 C C . SER A 1 117 ? 19.688 -15.492 -5.43 1 98.44 117 SER A C 1
ATOM 856 O O . SER A 1 117 ? 19.328 -15.109 -6.543 1 98.44 117 SER A O 1
ATOM 858 N N . PRO A 1 118 ? 19.984 -14.648 -4.461 1 98.31 118 PRO A N 1
ATOM 859 C CA . PRO A 1 118 ? 19.562 -13.25 -4.555 1 98.31 118 PRO A CA 1
ATOM 860 C C . PRO A 1 118 ? 20.125 -12.547 -5.781 1 98.31 118 PRO A C 1
ATOM 862 O O . PRO A 1 118 ? 19.469 -11.656 -6.344 1 98.31 118 PRO A O 1
ATOM 865 N N . HIS A 1 119 ? 21.281 -12.977 -6.25 1 98.31 119 HIS A N 1
ATOM 866 C CA . HIS A 1 119 ? 21.922 -12.305 -7.375 1 98.31 119 HIS A CA 1
ATOM 867 C C . HIS A 1 119 ? 21.188 -12.586 -8.68 1 98.31 119 HIS A C 1
ATOM 869 O O . HIS A 1 119 ? 21.422 -11.914 -9.688 1 98.31 119 HIS A O 1
ATOM 875 N N . ARG A 1 120 ? 20.281 -13.57 -8.68 1 98.69 120 ARG A N 1
ATOM 876 C CA . ARG A 1 120 ? 19.531 -13.945 -9.883 1 98.69 120 ARG A CA 1
ATOM 877 C C . ARG A 1 120 ? 18.219 -13.172 -9.984 1 98.69 120 ARG A C 1
ATOM 879 O O . ARG A 1 120 ? 17.516 -13.273 -10.984 1 98.69 120 ARG A O 1
ATOM 886 N N . VAL A 1 121 ? 17.906 -12.406 -8.938 1 98.81 121 VAL A N 1
ATOM 887 C CA . VAL A 1 121 ? 16.625 -11.719 -8.891 1 98.81 121 VAL A CA 1
ATOM 888 C C . VAL A 1 121 ? 16.844 -10.211 -8.766 1 98.81 121 VAL A C 1
ATOM 890 O O . VAL A 1 121 ? 17.281 -9.734 -7.719 1 98.81 121 VAL A O 1
ATOM 893 N N . ASP A 1 122 ? 16.484 -9.477 -9.797 1 98.62 122 ASP A N 1
ATOM 894 C CA . ASP A 1 122 ? 16.672 -8.031 -9.797 1 98.62 122 ASP A CA 1
ATOM 895 C C . ASP A 1 122 ? 15.648 -7.344 -8.906 1 98.62 122 ASP A C 1
ATOM 897 O O . ASP A 1 122 ? 16 -6.57 -8.008 1 98.62 122 ASP A O 1
ATOM 901 N N . ARG A 1 123 ? 14.406 -7.52 -9.164 1 98.81 123 ARG A N 1
ATOM 902 C CA . ARG A 1 123 ? 13.289 -7.055 -8.344 1 98.81 123 ARG A CA 1
ATOM 903 C C . ARG A 1 123 ? 12.219 -8.125 -8.227 1 98.81 123 ARG A C 1
ATOM 905 O O . ARG A 1 123 ? 12.086 -8.984 -9.102 1 98.81 123 ARG A O 1
ATOM 912 N N . LEU A 1 124 ? 11.508 -8.031 -7.129 1 98.81 124 LEU A N 1
ATOM 913 C CA . LEU A 1 124 ? 10.531 -9.055 -6.773 1 98.81 124 LEU A CA 1
ATOM 914 C C . LEU A 1 124 ? 9.156 -8.445 -6.543 1 98.81 124 LEU A C 1
ATOM 916 O O . LEU A 1 124 ? 9.023 -7.441 -5.836 1 98.81 124 LEU A O 1
ATOM 920 N N . VAL A 1 125 ? 8.148 -8.93 -7.223 1 98.94 125 VAL A N 1
ATOM 921 C CA . VAL A 1 125 ? 6.758 -8.594 -6.934 1 98.94 125 VAL A CA 1
ATOM 922 C C . VAL A 1 125 ? 6.035 -9.82 -6.371 1 98.94 125 VAL A C 1
ATOM 924 O O . VAL A 1 125 ? 5.969 -10.859 -7.023 1 98.94 125 VAL A O 1
ATOM 927 N N . LEU A 1 126 ? 5.535 -9.672 -5.188 1 98.94 126 LEU A N 1
ATOM 928 C CA . LEU A 1 126 ? 4.832 -10.75 -4.508 1 98.94 126 LEU A CA 1
ATOM 929 C C . LEU A 1 126 ? 3.352 -10.43 -4.352 1 98.94 126 LEU A C 1
ATOM 931 O O . LEU A 1 126 ? 2.988 -9.5 -3.627 1 98.94 126 LEU A O 1
ATOM 935 N N . MET A 1 127 ? 2.535 -11.172 -4.988 1 98.75 127 MET A N 1
ATOM 936 C CA . MET A 1 127 ? 1.089 -10.984 -4.918 1 98.75 127 MET A CA 1
ATOM 937 C C . MET A 1 127 ? 0.433 -12.102 -4.109 1 98.75 127 MET A C 1
ATOM 939 O O . MET A 1 127 ? 0.208 -13.195 -4.625 1 98.75 127 MET A O 1
ATOM 943 N N . GLY A 1 128 ? 0.114 -11.797 -2.822 1 98.56 128 GLY A N 1
ATOM 944 C CA . GLY A 1 128 ? -0.482 -12.789 -1.941 1 98.56 128 GLY A CA 1
ATOM 945 C C . GLY A 1 128 ? 0.302 -14.086 -1.886 1 98.56 128 GLY A C 1
ATOM 946 O O . GLY A 1 128 ? -0.264 -15.164 -2.057 1 98.56 128 GLY A O 1
ATOM 947 N N . PRO A 1 129 ? 1.58 -14.008 -1.647 1 98.75 129 PRO A N 1
ATOM 948 C CA . PRO A 1 129 ? 2.398 -15.219 -1.71 1 98.75 129 PRO A CA 1
ATOM 949 C C . PRO A 1 129 ? 2.043 -16.234 -0.621 1 98.75 129 PRO A C 1
ATOM 951 O O . PRO A 1 129 ? 1.619 -15.844 0.47 1 98.75 129 PRO A O 1
ATOM 954 N N . GLY A 1 130 ? 2.246 -17.516 -0.96 1 97.56 130 GLY A N 1
ATOM 955 C CA . GLY A 1 130 ? 2.174 -18.547 0.049 1 97.56 130 GLY A CA 1
ATOM 956 C C . GLY A 1 130 ? 3.359 -18.547 0.997 1 97.56 130 GLY A C 1
ATOM 957 O O . GLY A 1 130 ? 4.363 -17.891 0.74 1 97.56 130 GLY A O 1
ATOM 958 N N . GLY A 1 131 ? 3.184 -19.25 2.047 1 97.31 131 GLY A N 1
ATOM 959 C CA . GLY A 1 131 ? 4.285 -19.469 2.969 1 97.31 131 GLY A CA 1
ATOM 960 C C . GLY A 1 131 ? 4.551 -18.297 3.885 1 97.31 131 GLY A C 1
ATOM 961 O O . GLY A 1 131 ? 5.688 -18.062 4.305 1 97.31 131 GLY A O 1
ATOM 962 N N . ILE A 1 132 ? 3.561 -17.438 4.105 1 98.25 132 ILE A N 1
ATOM 963 C CA . ILE A 1 132 ? 3.748 -16.281 4.98 1 98.25 132 ILE A CA 1
ATOM 964 C C . ILE A 1 132 ? 2.951 -16.484 6.266 1 98.25 132 ILE A C 1
ATOM 966 O O . ILE A 1 132 ? 1.722 -16.391 6.262 1 98.25 132 ILE A O 1
ATOM 970 N N . GLY A 1 133 ? 3.6 -16.75 7.328 1 95.44 133 GLY A N 1
ATOM 971 C CA . GLY A 1 133 ? 2.994 -16.906 8.641 1 95.44 133 GLY A CA 1
ATOM 972 C C . GLY A 1 133 ? 2.168 -18.172 8.773 1 95.44 133 GLY A C 1
ATOM 973 O O . GLY A 1 133 ? 1.215 -18.219 9.555 1 95.44 133 GLY A O 1
ATOM 974 N N . THR A 1 134 ? 2.531 -19.156 7.996 1 92.69 134 THR A N 1
ATOM 975 C CA . THR A 1 134 ? 1.679 -20.328 7.891 1 92.69 134 THR A CA 1
ATOM 976 C C . THR A 1 134 ? 1.767 -21.188 9.156 1 92.69 134 THR A C 1
ATOM 978 O O . THR A 1 134 ? 0.911 -22.031 9.398 1 92.69 134 THR A O 1
ATOM 981 N N . THR A 1 135 ? 2.74 -21.047 9.961 1 92 135 THR A N 1
ATOM 982 C CA . THR A 1 135 ? 2.869 -21.812 11.195 1 92 135 THR A CA 1
ATOM 983 C C . THR A 1 135 ? 2.184 -21.109 12.359 1 92 135 THR A C 1
ATOM 985 O O . THR A 1 135 ? 2.125 -21.625 13.469 1 92 135 THR A O 1
ATOM 988 N N . ARG A 1 136 ? 1.663 -19.906 12.102 1 90.12 136 ARG A N 1
ATOM 989 C CA . ARG A 1 136 ? 1.163 -19.094 13.195 1 90.12 136 ARG A CA 1
ATOM 990 C C . ARG A 1 136 ? -0.362 -19.078 13.219 1 90.12 136 ARG A C 1
ATOM 992 O O . ARG A 1 136 ? -0.969 -18.594 14.18 1 90.12 136 ARG A O 1
ATOM 999 N N . SER A 1 137 ? -0.949 -19.531 12.234 1 90.69 137 SER A N 1
ATOM 1000 C CA . SER A 1 137 ? -2.406 -19.516 12.148 1 90.69 137 SER A CA 1
ATOM 1001 C C . SER A 1 137 ? -2.934 -20.719 11.391 1 90.69 137 SER A C 1
ATOM 1003 O O . SER A 1 137 ? -2.242 -21.266 10.523 1 90.69 137 SER A O 1
ATOM 1005 N N . ALA A 1 138 ? -4.164 -21.078 11.68 1 91.88 138 ALA A N 1
ATOM 1006 C CA . ALA A 1 138 ? -4.84 -22.109 10.914 1 91.88 138 ALA A CA 1
ATOM 1007 C C . ALA A 1 138 ? -5.102 -21.656 9.477 1 91.88 138 ALA A C 1
ATOM 1009 O O . ALA A 1 138 ? -5.223 -20.453 9.219 1 91.88 138 ALA A O 1
ATOM 1010 N N . PRO A 1 139 ? -5.152 -22.641 8.57 1 94.25 139 PRO A N 1
ATOM 1011 C CA . PRO A 1 139 ? -5.473 -22.266 7.191 1 94.25 139 PRO A CA 1
ATOM 1012 C C . PRO A 1 139 ? -6.84 -21.594 7.066 1 94.25 139 PRO A C 1
ATOM 1014 O O . PRO A 1 139 ? -7.754 -21.891 7.836 1 94.25 139 PRO A O 1
ATOM 1017 N N . THR A 1 140 ? -6.992 -20.719 6.141 1 97.44 140 THR A N 1
ATOM 1018 C CA . THR A 1 140 ? -8.266 -20.062 5.848 1 97.44 140 THR A CA 1
ATOM 1019 C C . THR A 1 140 ? -9.242 -21.062 5.219 1 97.44 140 THR A C 1
ATOM 1021 O O . THR A 1 140 ? -8.844 -22.125 4.762 1 97.44 140 THR A O 1
ATOM 1024 N N . ALA A 1 141 ? -10.539 -20.672 5.188 1 97.38 141 ALA A N 1
ATOM 1025 C CA . ALA A 1 141 ? -11.547 -21.5 4.523 1 97.38 141 ALA A CA 1
ATOM 1026 C C . ALA A 1 141 ? -11.242 -21.641 3.035 1 97.38 141 ALA A C 1
ATOM 1028 O O . ALA A 1 141 ? -11.453 -22.703 2.455 1 97.38 141 ALA A O 1
ATOM 1029 N N . GLY A 1 142 ? -10.766 -20.578 2.469 1 98.19 142 GLY A N 1
ATOM 1030 C CA . GLY A 1 142 ? -10.406 -20.625 1.062 1 98.19 142 GLY A CA 1
ATOM 1031 C C . GLY A 1 142 ? -9.25 -21.562 0.779 1 98.19 142 GLY A C 1
ATOM 1032 O O . GLY A 1 142 ? -9.281 -22.328 -0.191 1 98.19 142 GLY A O 1
ATOM 1033 N N . LEU A 1 143 ? -8.227 -21.5 1.625 1 97.56 143 LEU A N 1
ATOM 1034 C CA . LEU A 1 143 ? -7.082 -22.375 1.434 1 97.56 143 LEU A CA 1
ATOM 1035 C C . LEU A 1 143 ? -7.48 -23.844 1.62 1 97.56 143 LEU A C 1
ATOM 1037 O O . LEU A 1 143 ? -7.031 -24.703 0.87 1 97.56 143 LEU A O 1
ATOM 1041 N N . LYS A 1 144 ? -8.32 -24.109 2.586 1 96.94 144 LYS A N 1
ATOM 1042 C CA . LYS A 1 144 ? -8.812 -25.469 2.799 1 96.94 144 LYS A CA 1
ATOM 1043 C C . LYS A 1 144 ? -9.57 -25.984 1.574 1 96.94 144 LYS A C 1
ATOM 1045 O O . LYS A 1 144 ? -9.391 -27.125 1.156 1 96.94 144 LYS A O 1
ATOM 1050 N N . THR A 1 145 ? -10.398 -25.156 1.062 1 97.5 145 THR A N 1
ATOM 1051 C CA . THR A 1 145 ? -11.164 -25.516 -0.121 1 97.5 145 THR A CA 1
ATOM 1052 C C . THR A 1 145 ? -10.242 -25.797 -1.305 1 97.5 145 THR A C 1
ATOM 1054 O O . THR A 1 145 ? -10.445 -26.766 -2.035 1 97.5 145 THR A O 1
ATOM 1057 N N . LEU A 1 146 ? -9.289 -24.938 -1.466 1 97.62 146 LEU A N 1
ATOM 1058 C CA . LEU A 1 146 ? -8.312 -25.094 -2.537 1 97.62 146 LEU A CA 1
ATOM 1059 C C . LEU A 1 146 ? -7.586 -26.422 -2.42 1 97.62 146 LEU A C 1
ATOM 1061 O O . LEU A 1 146 ? -7.496 -27.172 -3.395 1 97.62 146 LEU A O 1
ATOM 1065 N N . LEU A 1 147 ? -7.199 -26.812 -1.239 1 96.12 147 LEU A N 1
ATOM 1066 C CA . LEU A 1 147 ? -6.395 -28 -0.992 1 96.12 147 LEU A CA 1
ATOM 1067 C C . LEU A 1 147 ? -7.25 -29.266 -1.063 1 96.12 147 LEU A C 1
ATOM 1069 O O . LEU A 1 147 ? -6.723 -30.359 -1.189 1 96.12 147 LEU A O 1
ATOM 1073 N N . SER A 1 148 ? -8.531 -29.125 -1.044 1 96.56 148 SER A N 1
ATOM 1074 C CA . SER A 1 148 ? -9.414 -30.281 -1.034 1 96.56 148 SER A CA 1
ATOM 1075 C C . SER A 1 148 ? -10 -30.531 -2.416 1 96.56 148 SER A C 1
ATOM 1077 O O . SER A 1 148 ? -10.812 -31.453 -2.594 1 96.56 148 SER A O 1
ATOM 1079 N N . TYR A 1 149 ? -9.609 -29.75 -3.314 1 98 149 TYR A N 1
ATOM 1080 C CA . TYR A 1 149 ? -10.219 -29.797 -4.641 1 98 149 TYR A CA 1
ATOM 1081 C C . TYR A 1 149 ? -10.156 -31.203 -5.219 1 98 149 TYR A C 1
ATOM 1083 O O . TYR A 1 149 ? -11.125 -31.672 -5.836 1 98 149 TYR A O 1
ATOM 1091 N N . TYR A 1 150 ? -9.094 -31.953 -5.082 1 97.12 150 TYR A N 1
ATOM 1092 C CA . TYR A 1 150 ? -8.914 -33.25 -5.703 1 97.12 150 TYR A CA 1
ATOM 1093 C C . TYR A 1 150 ? -9.344 -34.375 -4.762 1 97.12 150 TYR A C 1
ATOM 1095 O O . TYR A 1 150 ? -9.32 -35.562 -5.133 1 97.12 150 TYR A O 1
ATOM 1103 N N . ALA A 1 151 ? -9.781 -34.031 -3.557 1 95 151 ALA A N 1
ATOM 1104 C CA . ALA A 1 151 ? -10.164 -35.031 -2.555 1 95 151 ALA A CA 1
ATOM 1105 C C . ALA A 1 151 ? -11.641 -35.375 -2.674 1 95 151 ALA A C 1
ATOM 1107 O O . ALA A 1 151 ? -12.383 -34.75 -3.41 1 95 151 ALA A O 1
ATOM 1108 N N . GLY A 1 152 ? -12.023 -36.406 -1.929 1 93.81 152 GLY A N 1
ATOM 1109 C CA . GLY A 1 152 ? -13.422 -36.812 -1.906 1 93.81 152 GLY A CA 1
ATOM 1110 C C . GLY A 1 152 ? -13.906 -37.344 -3.238 1 93.81 152 GLY A C 1
ATOM 1111 O O . GLY A 1 152 ? -13.289 -38.25 -3.818 1 93.81 152 GLY A O 1
ATOM 1112 N N . ASP A 1 153 ? -14.977 -36.594 -3.795 1 93.88 153 ASP A N 1
ATOM 1113 C CA . ASP A 1 153 ? -15.602 -37.062 -5.031 1 93.88 153 ASP A CA 1
ATOM 1114 C C . ASP A 1 153 ? -14.773 -36.656 -6.25 1 93.88 153 ASP A C 1
ATOM 1116 O O . ASP A 1 153 ? -15.219 -36.812 -7.387 1 93.88 153 ASP A O 1
ATOM 1120 N N . GLY A 1 154 ? -13.57 -36.188 -6.039 1 95.56 154 GLY A N 1
ATOM 1121 C CA . GLY A 1 154 ? -12.703 -35.781 -7.137 1 95.56 154 GLY A CA 1
ATOM 1122 C C . GLY A 1 154 ? -13.031 -34.406 -7.68 1 95.56 154 GLY A C 1
ATOM 1123 O O . GLY A 1 154 ? -13.898 -33.719 -7.145 1 95.56 154 GLY A O 1
ATOM 1124 N N . PRO A 1 155 ? -12.25 -33.969 -8.664 1 97.94 155 PRO A N 1
ATOM 1125 C CA . PRO A 1 155 ? -12.445 -32.656 -9.25 1 97.94 155 PRO A CA 1
ATOM 1126 C C . PRO A 1 155 ? -13.742 -32.531 -10.047 1 97.94 155 PRO A C 1
ATOM 1128 O O . PRO A 1 155 ? -14.172 -33.5 -10.672 1 97.94 155 PRO A O 1
ATOM 1131 N N . SER A 1 156 ? -14.406 -31.375 -10 1 98.38 156 SER A N 1
ATOM 1132 C CA . SER A 1 156 ? -15.562 -31.062 -10.836 1 98.38 156 SER A CA 1
ATOM 1133 C C . SER A 1 156 ? -15.586 -29.578 -11.219 1 98.38 156 SER A C 1
ATOM 1135 O O . SER A 1 156 ? -14.977 -28.75 -10.539 1 98.38 156 SER A O 1
ATOM 1137 N N . ARG A 1 157 ? -16.234 -29.328 -12.297 1 98.31 157 ARG A N 1
ATOM 1138 C CA . ARG A 1 157 ? -16.375 -27.938 -12.75 1 98.31 157 ARG A CA 1
ATOM 1139 C C . ARG A 1 157 ? -17.062 -27.094 -11.688 1 98.31 157 ARG A C 1
ATOM 1141 O O . ARG A 1 157 ? -16.703 -25.922 -11.492 1 98.31 157 ARG A O 1
ATOM 1148 N N . ALA A 1 158 ? -18.062 -27.656 -11.008 1 98.06 158 ALA A N 1
ATOM 1149 C CA . ALA A 1 158 ? -18.812 -26.938 -9.984 1 98.06 158 ALA A CA 1
ATOM 1150 C C . ALA A 1 158 ? -17.922 -26.594 -8.789 1 98.06 158 ALA A C 1
ATOM 1152 O O . ALA A 1 158 ? -18.016 -25.5 -8.242 1 98.06 158 ALA A O 1
ATOM 1153 N N . LYS A 1 159 ? -17.109 -27.547 -8.375 1 98.12 159 LYS A N 1
ATOM 1154 C CA . LYS A 1 159 ? -16.156 -27.297 -7.293 1 98.12 159 LYS A CA 1
ATOM 1155 C C . LYS A 1 159 ? -15.203 -26.172 -7.652 1 98.12 159 LYS A C 1
ATOM 1157 O O . LYS A 1 159 ? -14.922 -25.297 -6.816 1 98.12 159 LYS A O 1
ATOM 1162 N N . LEU A 1 160 ? -14.766 -26.219 -8.883 1 98.38 160 LEU A N 1
ATOM 1163 C CA . LEU A 1 160 ? -13.805 -25.203 -9.312 1 98.38 160 LEU A CA 1
ATOM 1164 C C . LEU A 1 160 ? -14.461 -23.828 -9.391 1 98.38 160 LEU A C 1
ATOM 1166 O O . LEU A 1 160 ? -13.875 -22.844 -8.961 1 98.38 160 LEU A O 1
ATOM 1170 N N . ALA A 1 161 ? -15.633 -23.797 -9.953 1 98.38 161 ALA A N 1
ATOM 1171 C CA . ALA A 1 161 ? -16.375 -22.531 -10.031 1 98.38 161 ALA A CA 1
ATOM 1172 C C . ALA A 1 161 ? -16.609 -21.953 -8.641 1 98.38 161 ALA A C 1
ATOM 1174 O O . ALA A 1 161 ? -16.469 -20.75 -8.438 1 98.38 161 ALA A O 1
ATOM 1175 N N . HIS A 1 162 ? -17 -22.812 -7.754 1 98.19 162 HIS A N 1
ATOM 1176 C CA . HIS A 1 162 ? -17.219 -22.375 -6.379 1 98.19 162 HIS A CA 1
ATOM 1177 C C . HIS A 1 162 ? -15.938 -21.844 -5.754 1 98.19 162 HIS A C 1
ATOM 1179 O O . HIS A 1 162 ? -15.953 -20.781 -5.125 1 98.19 162 HIS A O 1
ATOM 1185 N N . LEU A 1 163 ? -14.844 -22.531 -5.887 1 98.38 163 LEU A N 1
ATOM 1186 C CA . LEU A 1 163 ? -13.555 -22.109 -5.355 1 98.38 163 LEU A CA 1
ATOM 1187 C C . LEU A 1 163 ? -13.172 -20.734 -5.891 1 98.38 163 LEU A C 1
ATOM 1189 O O . LEU A 1 163 ? -12.828 -19.828 -5.117 1 98.38 163 LEU A O 1
ATOM 1193 N N . ILE A 1 164 ? -13.25 -20.578 -7.211 1 98.12 164 ILE A N 1
ATOM 1194 C CA . ILE A 1 164 ? -12.781 -19.359 -7.844 1 98.12 164 ILE A CA 1
ATOM 1195 C C . ILE A 1 164 ? -13.719 -18.203 -7.5 1 98.12 164 ILE A C 1
ATOM 1197 O O . ILE A 1 164 ? -13.273 -17.172 -6.984 1 98.12 164 ILE A O 1
ATOM 1201 N N . ARG A 1 165 ? -15.016 -18.391 -7.613 1 98.38 165 ARG A N 1
ATOM 1202 C CA . ARG A 1 165 ? -15.969 -17.281 -7.508 1 98.38 165 ARG A CA 1
ATOM 1203 C C . ARG A 1 165 ? -16.219 -16.922 -6.051 1 98.38 165 ARG A C 1
ATOM 1205 O O . ARG A 1 165 ? -16.547 -15.766 -5.746 1 98.38 165 ARG A O 1
ATOM 1212 N N . THR A 1 166 ? -15.992 -17.812 -5.113 1 98.19 166 THR A N 1
ATOM 1213 C CA . THR A 1 166 ? -16.281 -17.562 -3.711 1 98.19 166 THR A CA 1
ATOM 1214 C C . THR A 1 166 ? -15.016 -17.156 -2.959 1 98.19 166 THR A C 1
ATOM 1216 O O . THR A 1 166 ? -15.062 -16.312 -2.062 1 98.19 166 THR A O 1
ATOM 1219 N N . TYR A 1 167 ? -13.867 -17.719 -3.371 1 98.19 167 TYR A N 1
ATOM 1220 C CA . TYR A 1 167 ? -12.727 -17.594 -2.473 1 98.19 167 TYR A CA 1
ATOM 1221 C C . TYR A 1 167 ? -11.562 -16.906 -3.164 1 98.19 167 TYR A C 1
ATOM 1223 O O . TYR A 1 167 ? -10.75 -16.25 -2.512 1 98.19 167 TYR A O 1
ATOM 1231 N N . LEU A 1 168 ? -11.43 -17.016 -4.465 1 98 168 LEU A N 1
ATOM 1232 C CA . LEU A 1 168 ? -10.242 -16.469 -5.121 1 98 168 LEU A CA 1
ATOM 1233 C C . LEU A 1 168 ? -10.438 -15 -5.469 1 98 168 LEU A C 1
ATOM 1235 O O . LEU A 1 168 ? -9.492 -14.211 -5.398 1 98 168 LEU A O 1
ATOM 1239 N N . VAL A 1 169 ? -11.727 -14.617 -5.852 1 98.19 169 VAL A N 1
ATOM 1240 C CA . VAL A 1 169 ? -11.984 -13.234 -6.238 1 98.19 169 VAL A CA 1
ATOM 1241 C C . VAL A 1 169 ? -13.016 -12.617 -5.297 1 98.19 169 VAL A C 1
ATOM 1243 O O . VAL A 1 169 ? -13.734 -13.336 -4.594 1 98.19 169 VAL A O 1
ATOM 1246 N N . TYR A 1 170 ? -13.039 -11.297 -5.258 1 97.81 170 TYR A N 1
ATOM 1247 C CA . TYR A 1 170 ? -14 -10.578 -4.43 1 97.81 170 TYR A CA 1
ATOM 1248 C C . TYR A 1 170 ? -15.375 -10.562 -5.082 1 97.81 170 TYR A C 1
ATOM 1250 O O . TYR A 1 170 ? -16.391 -10.844 -4.426 1 97.81 170 TYR A O 1
ATOM 1258 N N . GLU A 1 171 ? -15.359 -10.266 -6.395 1 96.12 171 GLU A N 1
ATOM 1259 C CA . GLU A 1 171 ? -16.609 -10.273 -7.145 1 96.12 171 GLU A CA 1
ATOM 1260 C C . GLU A 1 171 ? -16.734 -11.531 -7.996 1 96.12 171 GLU A C 1
ATOM 1262 O O . GLU A 1 171 ? -16.312 -11.555 -9.148 1 96.12 171 GLU A O 1
ATOM 1267 N N . GLY A 1 172 ? -17.391 -12.453 -7.504 1 95.44 172 GLY A N 1
ATOM 1268 C CA . GLY A 1 172 ? -17.5 -13.75 -8.148 1 95.44 172 GLY A CA 1
ATOM 1269 C C . GLY A 1 172 ? -18.078 -13.68 -9.547 1 95.44 172 GLY A C 1
ATOM 1270 O O . GLY A 1 172 ? -17.609 -14.375 -10.453 1 95.44 172 GLY A O 1
ATOM 1271 N N . ASP A 1 173 ? -19 -12.797 -9.781 1 93.81 173 ASP A N 1
ATOM 1272 C CA . ASP A 1 173 ? -19.703 -12.695 -11.062 1 93.81 173 ASP A CA 1
ATOM 1273 C C . ASP A 1 173 ? -18.797 -12.125 -12.148 1 93.81 173 ASP A C 1
ATOM 1275 O O . ASP A 1 173 ? -19.109 -12.203 -13.336 1 93.81 173 ASP A O 1
ATOM 1279 N N . SER A 1 174 ? -17.656 -11.648 -11.719 1 92.06 174 SER A N 1
ATOM 1280 C CA . SER A 1 174 ? -16.75 -11.031 -12.68 1 92.06 174 SER A CA 1
ATOM 1281 C C . SER A 1 174 ? -15.938 -12.078 -13.43 1 92.06 174 SER A C 1
ATOM 1283 O O . SER A 1 174 ? -15.305 -11.773 -14.445 1 92.06 174 SER A O 1
ATOM 1285 N N . VAL A 1 175 ? -15.93 -13.32 -13.008 1 95.75 175 VAL A N 1
ATOM 1286 C CA . VAL A 1 175 ? -15.156 -14.383 -13.641 1 95.75 175 VAL A CA 1
ATOM 1287 C C . VAL A 1 175 ? -16.016 -15.102 -14.68 1 95.75 175 VAL A C 1
ATOM 1289 O O . VAL A 1 175 ? -17 -15.758 -14.336 1 95.75 175 VAL A O 1
ATOM 1292 N N . PRO A 1 176 ? -15.617 -15.039 -15.891 1 96.69 176 PRO A N 1
ATOM 1293 C CA . PRO A 1 176 ? -16.438 -15.648 -16.938 1 96.69 176 PRO A CA 1
ATOM 1294 C C . PRO A 1 176 ? -16.375 -17.172 -16.922 1 96.69 176 PRO A C 1
ATOM 1296 O O . PRO A 1 176 ? -15.383 -17.75 -16.469 1 96.69 176 PRO A O 1
ATOM 1299 N N . ASP A 1 177 ? -17.375 -17.812 -17.516 1 97.62 177 ASP A N 1
ATOM 1300 C CA . ASP A 1 177 ? -17.438 -19.266 -17.609 1 97.62 177 ASP A CA 1
ATOM 1301 C C . ASP A 1 177 ? -16.25 -19.812 -18.422 1 97.62 177 ASP A C 1
ATOM 1303 O O . ASP A 1 177 ? -15.766 -20.906 -18.141 1 97.62 177 ASP A O 1
ATOM 1307 N N . GLU A 1 178 ? -15.836 -19.062 -19.359 1 96.31 178 GLU A N 1
ATOM 1308 C CA . GLU A 1 178 ? -14.75 -19.516 -20.219 1 96.31 178 GLU A CA 1
ATOM 1309 C C . GLU A 1 178 ? -13.477 -19.766 -19.422 1 96.31 178 GLU A C 1
ATOM 1311 O O . GLU A 1 178 ? -12.75 -20.719 -19.688 1 96.31 178 GLU A O 1
ATOM 1316 N N . LEU A 1 179 ? -13.25 -18.906 -18.5 1 95.69 179 LEU A N 1
ATOM 1317 C CA . LEU A 1 179 ? -12.062 -19.109 -17.672 1 95.69 179 LEU A CA 1
ATOM 1318 C C . LEU A 1 179 ? -12.211 -20.328 -16.781 1 95.69 179 LEU A C 1
ATOM 1320 O O . LEU A 1 179 ? -11.258 -21.094 -16.594 1 95.69 179 LEU A O 1
ATOM 1324 N N . ILE A 1 180 ? -13.406 -20.484 -16.203 1 97.62 180 ILE A N 1
ATOM 1325 C CA . ILE A 1 180 ? -13.672 -21.656 -15.391 1 97.62 180 ILE A CA 1
ATOM 1326 C C . ILE A 1 180 ? -13.461 -22.922 -16.219 1 97.62 180 ILE A C 1
ATOM 1328 O O . ILE A 1 180 ? -12.82 -23.875 -15.758 1 97.62 180 ILE A O 1
ATOM 1332 N N . ASP A 1 181 ? -13.945 -22.922 -17.438 1 98 181 ASP A N 1
ATOM 1333 C CA . ASP A 1 181 ? -13.836 -24.078 -18.312 1 98 181 ASP A CA 1
ATOM 1334 C C . ASP A 1 181 ? -12.375 -24.375 -18.656 1 98 181 ASP A C 1
ATOM 1336 O O . ASP A 1 181 ? -11.953 -25.531 -18.641 1 98 181 ASP A O 1
ATOM 1340 N N . LEU A 1 182 ? -11.672 -23.344 -18.938 1 96 182 LEU A N 1
ATOM 1341 C CA . LEU A 1 182 ? -10.258 -23.484 -19.266 1 96 182 LEU A CA 1
ATOM 1342 C C . LEU A 1 182 ? -9.484 -24.094 -18.094 1 96 182 LEU A C 1
ATOM 1344 O O . LEU A 1 182 ? -8.711 -25.031 -18.281 1 96 182 LEU A O 1
ATOM 1348 N N . ARG A 1 183 ? -9.68 -23.594 -16.938 1 96.94 183 ARG A N 1
ATOM 1349 C CA . ARG A 1 183 ? -8.992 -24.078 -15.75 1 96.94 183 ARG A CA 1
ATOM 1350 C C . ARG A 1 183 ? -9.43 -25.484 -15.398 1 96.94 183 ARG A C 1
ATOM 1352 O O . ARG A 1 183 ? -8.641 -26.281 -14.883 1 96.94 183 ARG A O 1
ATOM 1359 N N . TYR A 1 184 ? -10.719 -25.703 -15.562 1 98.19 184 TYR A N 1
ATOM 1360 C CA . TYR A 1 184 ? -11.234 -27.031 -15.258 1 98.19 184 TYR A CA 1
ATOM 1361 C C . TYR A 1 184 ? -10.594 -28.078 -16.156 1 98.19 184 TYR A C 1
ATOM 1363 O O . TYR A 1 184 ? -10.141 -29.125 -15.68 1 98.19 184 TYR A O 1
ATOM 1371 N N . GLN A 1 185 ? -10.523 -27.797 -17.406 1 97.69 185 GLN A N 1
ATOM 1372 C CA . GLN A 1 185 ? -9.93 -28.75 -18.344 1 97.69 185 GLN A CA 1
ATOM 1373 C C . GLN A 1 185 ? -8.484 -29.062 -17.953 1 97.69 185 GLN A C 1
ATOM 1375 O O . GLN A 1 185 ? -8.078 -30.219 -17.969 1 97.69 185 GLN A O 1
ATOM 1380 N N . ALA A 1 186 ? -7.77 -28.047 -17.609 1 96.44 186 ALA A N 1
ATOM 1381 C CA . ALA A 1 186 ? -6.375 -28.219 -17.219 1 96.44 186 ALA A CA 1
ATOM 1382 C C . ALA A 1 186 ? -6.266 -29 -15.898 1 96.44 186 ALA A C 1
ATOM 1384 O O . ALA A 1 186 ? -5.312 -29.75 -15.688 1 96.44 186 ALA A O 1
ATOM 1385 N N . SER A 1 187 ? -7.242 -28.859 -15.078 1 97.75 187 SER A N 1
ATOM 1386 C CA . SER A 1 187 ? -7.191 -29.438 -13.734 1 97.75 187 SER A CA 1
ATOM 1387 C C . SER A 1 187 ? -7.449 -30.938 -13.758 1 97.75 187 SER A C 1
ATOM 1389 O O . SER A 1 187 ? -7.125 -31.641 -12.805 1 97.75 187 SER A O 1
ATOM 1391 N N . ILE A 1 188 ? -8.039 -31.406 -14.836 1 97.88 188 ILE A N 1
ATOM 1392 C CA . ILE A 1 188 ? -8.445 -32.812 -14.82 1 97.88 188 ILE A CA 1
ATOM 1393 C C . ILE A 1 188 ? -7.488 -33.625 -15.672 1 97.88 188 ILE A C 1
ATOM 1395 O O . ILE A 1 188 ? -7.828 -34.719 -16.109 1 97.88 188 ILE A O 1
ATOM 1399 N N . ASP A 1 189 ? -6.363 -33.031 -16.016 1 96.81 189 ASP A N 1
ATOM 1400 C CA . ASP A 1 189 ? -5.289 -33.844 -16.562 1 96.81 189 ASP A CA 1
ATOM 1401 C C . ASP A 1 189 ? -5.008 -35.062 -15.648 1 96.81 189 ASP A C 1
ATOM 1403 O O . ASP A 1 189 ? -4.766 -34.906 -14.453 1 96.81 189 ASP A O 1
ATOM 1407 N N . PRO A 1 190 ? -5 -36.312 -16.203 1 97.06 190 PRO A N 1
ATOM 1408 C CA . PRO A 1 190 ? -4.848 -37.5 -15.359 1 97.06 190 PRO A CA 1
ATOM 1409 C C . PRO A 1 190 ? -3.559 -37.469 -14.547 1 97.06 190 PRO A C 1
ATOM 1411 O O . PRO A 1 190 ? -3.541 -37.969 -13.406 1 97.06 190 PRO A O 1
ATOM 1414 N N . ALA A 1 191 ? -2.541 -37 -15.117 1 97.12 191 ALA A N 1
ATOM 1415 C CA . ALA A 1 191 ? -1.268 -36.938 -14.398 1 97.12 191 ALA A CA 1
ATOM 1416 C C . ALA A 1 191 ? -1.317 -35.938 -13.258 1 97.12 191 ALA A C 1
ATOM 1418 O O . ALA A 1 191 ? -0.639 -36.125 -12.242 1 97.12 191 ALA A O 1
ATOM 1419 N N . VAL A 1 192 ? -2.045 -34.844 -13.383 1 97.56 192 VAL A N 1
ATOM 1420 C CA . VAL A 1 192 ? -2.217 -33.875 -12.328 1 97.56 192 VAL A CA 1
ATOM 1421 C C . VAL A 1 192 ? -3.066 -34.469 -11.203 1 97.56 192 VAL A C 1
ATOM 1423 O O . VAL A 1 192 ? -2.738 -34.312 -10.023 1 97.56 192 VAL A O 1
ATOM 1426 N N . ILE A 1 193 ? -4.156 -35.156 -11.586 1 96.81 193 ILE A N 1
ATOM 1427 C CA . ILE A 1 193 ? -5.031 -35.781 -10.594 1 96.81 193 ILE A CA 1
ATOM 1428 C C . ILE A 1 193 ? -4.238 -36.812 -9.773 1 96.81 193 ILE A C 1
ATOM 1430 O O . ILE A 1 193 ? -4.398 -36.875 -8.555 1 96.81 193 ILE A O 1
ATOM 1434 N N . ALA A 1 194 ? -3.35 -37.531 -10.43 1 95.62 194 ALA A N 1
ATOM 1435 C CA . ALA A 1 194 ? -2.57 -38.562 -9.773 1 95.62 194 ALA A CA 1
ATOM 1436 C C . ALA A 1 194 ? -1.546 -37.969 -8.812 1 95.62 194 ALA A C 1
ATOM 1438 O O . ALA A 1 194 ? -1.177 -38.594 -7.816 1 95.62 194 ALA A O 1
ATOM 1439 N N . ASP A 1 195 ? -1.095 -36.781 -9.117 1 95.31 195 ASP A N 1
ATOM 1440 C CA . ASP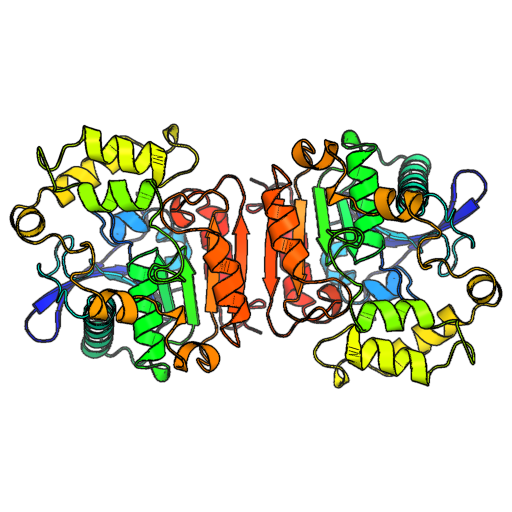 A 1 195 ? -0.063 -36.094 -8.336 1 95.31 195 ASP A CA 1
ATOM 1441 C C . ASP A 1 195 ? -0.291 -34.594 -8.305 1 95.31 195 ASP A C 1
ATOM 1443 O O . ASP A 1 195 ? 0.475 -33.844 -8.906 1 95.31 195 ASP A O 1
ATOM 1447 N N . PRO A 1 196 ? -1.292 -34.219 -7.535 1 96.56 196 PRO A N 1
ATOM 1448 C CA . PRO A 1 196 ? -1.574 -32.781 -7.512 1 96.56 196 PRO A CA 1
ATOM 1449 C C . PRO A 1 196 ? -0.376 -31.938 -7.059 1 96.56 196 PRO A C 1
ATOM 1451 O O . PRO A 1 196 ? 0.282 -32.281 -6.074 1 96.56 196 PRO A O 1
ATOM 1454 N N . PRO A 1 197 ? -0.056 -30.875 -7.781 1 96.19 197 PRO A N 1
ATOM 1455 C CA . PRO A 1 197 ? 1.177 -30.125 -7.531 1 96.19 197 PRO A CA 1
ATOM 1456 C C . PRO A 1 197 ? 1.142 -29.359 -6.211 1 96.19 197 PRO A C 1
ATOM 1458 O O . PRO A 1 197 ? 2.193 -29.047 -5.645 1 96.19 197 PRO A O 1
ATOM 1461 N N . LEU A 1 198 ? 0.03 -28.891 -5.777 1 95.25 198 LEU A N 1
ATOM 1462 C CA . LEU A 1 198 ? -0.131 -28.219 -4.484 1 95.25 198 LEU A CA 1
ATOM 1463 C C . LEU A 1 198 ? -0.882 -29.125 -3.508 1 95.25 198 LEU A C 1
ATOM 1465 O O . LEU A 1 198 ? -2.031 -29.484 -3.756 1 95.25 198 LEU A O 1
ATOM 1469 N N . ARG A 1 199 ? -0.203 -29.484 -2.43 1 93.75 199 ARG A N 1
ATOM 1470 C CA . ARG A 1 199 ? -0.754 -30.375 -1.423 1 93.75 199 ARG A CA 1
ATOM 1471 C C . ARG A 1 199 ? -0.519 -29.844 -0.016 1 93.75 199 ARG A C 1
ATOM 1473 O O . ARG A 1 199 ? 0.322 -28.969 0.184 1 93.75 199 ARG A O 1
ATOM 1480 N N . ARG A 1 200 ? -1.343 -30.359 0.825 1 91.69 200 ARG A N 1
ATOM 1481 C CA . ARG A 1 200 ? -1.061 -30.078 2.23 1 91.69 200 ARG A CA 1
ATOM 1482 C C . ARG A 1 200 ? 0.309 -30.609 2.631 1 91.69 200 ARG A C 1
ATOM 1484 O O . ARG A 1 200 ? 0.694 -31.719 2.227 1 91.69 200 ARG A O 1
ATOM 1491 N N . PRO A 1 201 ? 1.021 -29.797 3.354 1 89.94 201 PRO A N 1
ATOM 1492 C CA . PRO A 1 201 ? 2.316 -30.312 3.807 1 89.94 201 PRO A CA 1
ATOM 1493 C C . PRO A 1 201 ? 2.189 -31.594 4.629 1 89.94 201 PRO A C 1
ATOM 1495 O O . PRO A 1 201 ? 1.269 -31.719 5.438 1 89.94 201 PRO A O 1
ATOM 1498 N N . ASN A 1 202 ? 3.25 -32.469 4.258 1 85.38 202 ASN A N 1
ATOM 1499 C CA . ASN A 1 202 ? 3.299 -33.719 4.969 1 85.38 202 ASN A CA 1
ATOM 1500 C C . ASN A 1 202 ? 4.23 -33.656 6.176 1 85.38 202 ASN A C 1
ATOM 1502 O O . ASN A 1 202 ? 5.449 -33.594 6.023 1 85.38 202 ASN A O 1
ATOM 1506 N N . GLY A 1 203 ? 3.762 -33.312 7.242 1 87.88 203 GLY A N 1
ATOM 1507 C CA . GLY A 1 203 ? 4.57 -33.344 8.453 1 87.88 203 GLY A CA 1
ATOM 1508 C C . GLY A 1 203 ? 5.02 -31.969 8.898 1 87.88 203 GLY A C 1
ATOM 1509 O O . GLY A 1 203 ? 4.906 -31 8.141 1 87.88 203 GLY A O 1
ATOM 1510 N N . LEU A 1 204 ? 5.629 -31.906 10.008 1 88.88 204 LEU A N 1
ATOM 1511 C CA . LEU A 1 204 ? 5.984 -30.656 10.672 1 88.88 204 LEU A CA 1
ATOM 1512 C C . LEU A 1 204 ? 7.211 -30.031 10.023 1 88.88 204 LEU A C 1
ATOM 1514 O O . LEU A 1 204 ? 7.301 -28.797 9.914 1 88.88 204 LEU A O 1
ATOM 1518 N N . ARG A 1 205 ? 8.039 -30.812 9.562 1 91.44 205 ARG A N 1
ATOM 1519 C CA . ARG A 1 205 ? 9.266 -30.312 8.953 1 91.44 205 ARG A CA 1
ATOM 1520 C C . ARG A 1 205 ? 8.969 -29.547 7.676 1 91.44 205 ARG A C 1
ATOM 1522 O O . ARG A 1 205 ? 9.523 -28.469 7.449 1 91.44 205 ARG A O 1
ATOM 1529 N N . THR A 1 206 ? 8.109 -30.078 6.871 1 91.88 206 THR A N 1
ATOM 1530 C CA . THR A 1 206 ? 7.727 -29.422 5.629 1 91.88 206 THR A CA 1
ATOM 1531 C C . THR A 1 206 ? 6.965 -28.125 5.918 1 91.88 206 THR A C 1
ATOM 1533 O O . THR A 1 206 ? 7.191 -27.109 5.262 1 91.88 206 THR A O 1
ATOM 1536 N N . LEU A 1 207 ? 6.152 -28.219 6.887 1 91.56 207 LEU A N 1
ATOM 1537 C CA . LEU A 1 207 ? 5.379 -27.047 7.277 1 91.56 207 LEU A CA 1
ATOM 1538 C C . LEU A 1 207 ? 6.301 -25.906 7.703 1 91.56 207 LEU A C 1
ATOM 1540 O O . LEU A 1 207 ? 6.09 -24.75 7.316 1 91.56 207 LEU A O 1
ATOM 1544 N N . TRP A 1 208 ? 7.32 -26.219 8.422 1 92.31 208 TRP A N 1
ATOM 1545 C CA . TRP A 1 208 ? 8.281 -25.234 8.898 1 92.31 208 TRP A CA 1
ATOM 1546 C C . TRP A 1 208 ? 9.094 -24.672 7.742 1 92.31 208 TRP A C 1
ATOM 1548 O O . TRP A 1 208 ? 9.336 -23.453 7.676 1 92.31 208 TRP A O 1
ATOM 1558 N N . ARG A 1 209 ? 9.391 -25.516 6.859 1 92.75 209 ARG A N 1
ATOM 1559 C CA . ARG A 1 209 ? 10.195 -25.125 5.703 1 92.75 209 ARG A CA 1
ATOM 1560 C C . ARG A 1 209 ? 9.391 -24.219 4.77 1 92.75 209 ARG A C 1
ATOM 1562 O O . ARG A 1 209 ? 9.953 -23.328 4.125 1 92.75 209 ARG A O 1
ATOM 1569 N N . MET A 1 210 ? 8.172 -24.422 4.824 1 95.25 210 MET A N 1
ATOM 1570 C CA . MET A 1 210 ? 7.309 -23.688 3.896 1 95.25 210 MET A CA 1
ATOM 1571 C C . MET A 1 210 ? 6.949 -22.328 4.457 1 95.25 210 MET A C 1
ATOM 1573 O O . MET A 1 210 ? 6.453 -21.453 3.73 1 95.25 210 MET A O 1
ATOM 1577 N N . ASP A 1 211 ? 7.141 -22.125 5.723 1 97.31 211 ASP A N 1
ATOM 1578 C CA . ASP A 1 211 ?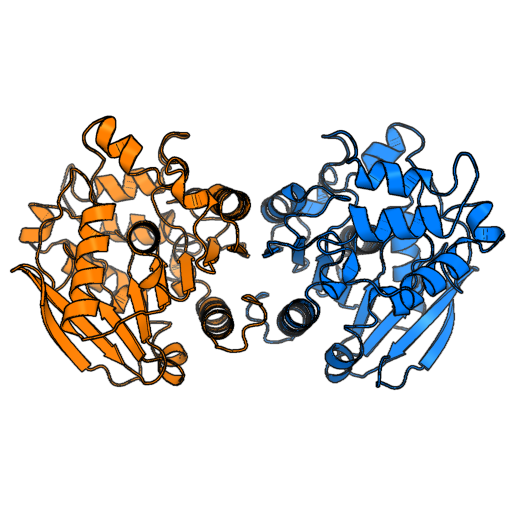 6.918 -20.797 6.289 1 97.31 211 ASP A CA 1
ATOM 1579 C C . ASP A 1 211 ? 8.141 -19.906 6.098 1 97.31 211 ASP A C 1
ATOM 1581 O O . ASP A 1 211 ? 9.023 -19.859 6.961 1 97.31 211 ASP A O 1
ATOM 1585 N N . LEU A 1 212 ? 8.117 -19.156 5.102 1 98.19 212 LEU A N 1
ATOM 1586 C CA . LEU A 1 212 ? 9.273 -18.359 4.688 1 98.19 212 LEU A CA 1
ATOM 1587 C C . LEU A 1 212 ? 9.547 -17.25 5.684 1 98.19 212 LEU A C 1
ATOM 1589 O O . LEU A 1 212 ? 10.641 -16.672 5.695 1 98.19 212 LEU A O 1
ATOM 1593 N N . THR A 1 213 ? 8.594 -16.859 6.516 1 97.75 213 THR A N 1
ATOM 1594 C CA . THR A 1 213 ? 8.805 -15.836 7.52 1 97.75 213 THR A CA 1
ATOM 1595 C C . THR A 1 213 ? 9.719 -16.344 8.633 1 97.75 213 THR A C 1
ATOM 1597 O O . THR A 1 213 ? 10.227 -15.555 9.43 1 97.75 213 THR A O 1
ATOM 1600 N N . ARG A 1 214 ? 9.961 -17.609 8.625 1 96.25 214 ARG A N 1
ATOM 1601 C CA . ARG A 1 214 ? 10.852 -18.203 9.625 1 96.25 214 ARG A CA 1
ATOM 1602 C C . ARG A 1 214 ? 12.281 -18.281 9.102 1 96.25 214 ARG A C 1
ATOM 1604 O O . ARG A 1 214 ? 13.211 -18.594 9.852 1 96.25 214 ARG A O 1
ATOM 1611 N N . ASP A 1 215 ? 12.461 -18.094 7.84 1 97.38 215 ASP A N 1
ATOM 1612 C CA . ASP A 1 215 ? 13.789 -18.047 7.238 1 97.38 215 ASP A CA 1
ATOM 1613 C C . ASP A 1 215 ? 14.516 -16.75 7.602 1 97.38 215 ASP A C 1
ATOM 1615 O O . ASP A 1 215 ? 14.125 -15.672 7.164 1 97.38 215 ASP A O 1
ATOM 1619 N N . ARG A 1 216 ? 15.609 -16.781 8.258 1 96.81 216 ARG A N 1
ATOM 1620 C CA . ARG A 1 216 ? 16.328 -15.609 8.766 1 96.81 216 ARG A CA 1
ATOM 1621 C C . ARG A 1 216 ? 16.906 -14.789 7.617 1 96.81 216 ARG A C 1
ATOM 1623 O O . ARG A 1 216 ? 17.156 -13.586 7.77 1 96.81 216 ARG A O 1
ATOM 1630 N N . ARG A 1 217 ? 17.125 -15.422 6.465 1 98.25 217 ARG A N 1
ATOM 1631 C CA . ARG A 1 217 ? 17.672 -14.734 5.305 1 98.25 217 ARG A CA 1
ATOM 1632 C C . ARG A 1 217 ? 16.719 -13.641 4.816 1 98.25 217 ARG A C 1
ATOM 1634 O O . ARG A 1 217 ? 17.141 -12.711 4.133 1 98.25 217 ARG A O 1
ATOM 1641 N N . LEU A 1 218 ? 15.43 -13.836 5.199 1 98.31 218 LEU A N 1
ATOM 1642 C CA . LEU A 1 218 ? 14.414 -12.891 4.754 1 98.31 218 LEU A CA 1
ATOM 1643 C C . LEU A 1 218 ? 14.734 -11.484 5.238 1 98.31 218 LEU A C 1
ATOM 1645 O O . LEU A 1 218 ? 14.57 -10.516 4.496 1 98.31 218 LEU A O 1
ATOM 1649 N N . ARG A 1 219 ? 15.289 -11.305 6.418 1 98.06 219 ARG A N 1
ATOM 1650 C CA . ARG A 1 219 ? 15.555 -10.016 7.055 1 98.06 219 ARG A CA 1
ATOM 1651 C C . ARG A 1 219 ? 16.781 -9.352 6.445 1 98.06 219 ARG A C 1
ATOM 1653 O O . ARG A 1 219 ? 17.016 -8.156 6.672 1 98.06 219 ARG A O 1
ATOM 1660 N N . GLN A 1 220 ? 17.484 -10.109 5.605 1 97.88 220 GLN A N 1
ATOM 1661 C CA . GLN A 1 220 ? 18.719 -9.578 5.023 1 97.88 220 GLN A CA 1
ATOM 1662 C C . GLN A 1 220 ? 18.641 -9.555 3.5 1 97.88 220 GLN A C 1
ATOM 1664 O O . GLN A 1 220 ? 19.594 -9.156 2.83 1 97.88 220 GLN A O 1
ATOM 1669 N N . LEU A 1 221 ? 17.547 -10.023 2.963 1 98.38 221 LEU A N 1
ATOM 1670 C CA . LEU A 1 221 ? 17.422 -10.086 1.513 1 98.38 221 LEU A CA 1
ATOM 1671 C C . LEU A 1 221 ? 17.469 -8.695 0.895 1 98.38 221 LEU A C 1
ATOM 1673 O O . LEU A 1 221 ? 16.609 -7.859 1.149 1 98.38 221 LEU A O 1
ATOM 1677 N N . PRO A 1 222 ? 18.453 -8.398 0.091 1 97.38 222 PRO A N 1
ATOM 1678 C CA . PRO A 1 222 ? 18.609 -7.047 -0.444 1 97.38 222 PRO A CA 1
ATOM 1679 C C . PRO A 1 222 ? 17.672 -6.754 -1.607 1 97.38 222 PRO A C 1
ATOM 1681 O O . PRO A 1 222 ? 17.531 -5.602 -2.025 1 97.38 222 PRO A O 1
ATOM 1684 N N . THR A 1 223 ? 17.016 -7.719 -2.166 1 98.31 223 THR A N 1
ATOM 1685 C CA . THR A 1 223 ? 16.203 -7.602 -3.373 1 98.31 223 THR A CA 1
ATOM 1686 C C . THR A 1 223 ? 15.039 -6.641 -3.152 1 98.31 223 THR A C 1
ATOM 1688 O O . THR A 1 223 ? 14.188 -6.871 -2.289 1 98.31 223 THR A O 1
ATOM 1691 N N . PRO A 1 224 ? 14.969 -5.496 -3.932 1 98.5 224 PRO A N 1
ATOM 1692 C CA . PRO A 1 224 ? 13.773 -4.664 -3.838 1 98.5 224 PRO A CA 1
ATOM 1693 C C . PRO A 1 224 ? 12.484 -5.445 -4.105 1 98.5 224 PRO A C 1
ATOM 1695 O O . PRO A 1 224 ? 12.414 -6.207 -5.07 1 98.5 224 PRO A O 1
ATOM 1698 N N . THR A 1 225 ? 11.508 -5.309 -3.229 1 98.81 225 THR A N 1
ATOM 1699 C CA . THR A 1 225 ? 10.312 -6.137 -3.303 1 98.81 225 THR A CA 1
ATOM 1700 C C . THR A 1 225 ? 9.055 -5.281 -3.203 1 98.81 225 THR A C 1
ATOM 1702 O O . THR A 1 225 ? 8.961 -4.398 -2.344 1 98.81 225 THR A O 1
ATOM 1705 N N . LEU A 1 226 ? 8.172 -5.445 -4.102 1 98.94 226 LEU A N 1
ATOM 1706 C CA . LEU A 1 226 ? 6.824 -4.898 -4.02 1 98.94 226 LEU A CA 1
ATOM 1707 C C . LEU A 1 226 ? 5.824 -5.98 -3.629 1 98.94 226 LEU A C 1
ATOM 1709 O O . LEU A 1 226 ? 5.664 -6.973 -4.344 1 98.94 226 LEU A O 1
ATOM 1713 N N . VAL A 1 227 ? 5.199 -5.801 -2.504 1 98.94 227 VAL A N 1
ATOM 1714 C CA . VAL A 1 227 ? 4.168 -6.715 -2.027 1 98.94 227 VAL A CA 1
ATOM 1715 C C . VAL A 1 227 ? 2.787 -6.16 -2.365 1 98.94 227 VAL A C 1
ATOM 1717 O O . VAL A 1 227 ? 2.477 -5.012 -2.047 1 98.94 227 VAL A O 1
ATOM 1720 N N . LEU A 1 228 ? 2.018 -6.922 -3.066 1 98.94 228 LEU A N 1
ATOM 1721 C CA . LEU A 1 228 ? 0.643 -6.605 -3.439 1 98.94 228 LEU A CA 1
ATOM 1722 C C . LEU A 1 228 ? -0.336 -7.574 -2.785 1 98.94 228 LEU A C 1
ATOM 1724 O O . LEU A 1 228 ? -0.163 -8.789 -2.875 1 98.94 228 LEU A O 1
ATOM 1728 N N . TRP A 1 229 ? -1.375 -7.035 -2.129 1 98.88 229 TRP A N 1
ATOM 1729 C CA . TRP A 1 229 ? -2.297 -7.922 -1.425 1 98.88 229 TRP A CA 1
ATOM 1730 C C . TRP A 1 229 ? -3.713 -7.355 -1.439 1 98.88 229 TRP A C 1
ATOM 1732 O O . TRP A 1 229 ? -3.906 -6.148 -1.29 1 98.88 229 TRP A O 1
ATOM 1742 N N . GLY A 1 230 ? -4.68 -8.188 -1.765 1 98.69 230 GLY A N 1
ATOM 1743 C CA . GLY A 1 230 ? -6.066 -7.785 -1.566 1 98.69 230 GLY A CA 1
ATOM 1744 C C . GLY A 1 230 ? -6.504 -7.848 -0.115 1 98.69 230 GLY A C 1
ATOM 1745 O O . GLY A 1 230 ? -6.23 -8.828 0.579 1 98.69 230 GLY A O 1
ATOM 1746 N N . ARG A 1 231 ? -7.148 -6.875 0.315 1 98.31 231 ARG A N 1
ATOM 1747 C CA . ARG A 1 231 ? -7.668 -6.84 1.679 1 98.31 231 ARG A CA 1
ATOM 1748 C C . ARG A 1 231 ? -8.617 -8 1.931 1 98.31 231 ARG A C 1
ATOM 1750 O O . ARG A 1 231 ? -8.703 -8.516 3.049 1 98.31 231 ARG A O 1
ATOM 1757 N N . ASP A 1 232 ? -9.297 -8.438 0.897 1 98.31 232 ASP A N 1
ATOM 1758 C CA . ASP A 1 232 ? -10.359 -9.422 1.038 1 98.31 232 ASP A CA 1
ATOM 1759 C C . ASP A 1 232 ? -9.914 -10.789 0.526 1 98.31 232 ASP A C 1
ATOM 1761 O O . ASP A 1 232 ? -10.734 -11.594 0.082 1 98.31 232 ASP A O 1
ATOM 1765 N N . ASP A 1 233 ? -8.648 -11 0.527 1 98.69 233 ASP A N 1
ATOM 1766 C CA . ASP A 1 233 ? -8.078 -12.305 0.183 1 98.69 233 ASP A CA 1
ATOM 1767 C C . ASP A 1 233 ? -8.531 -13.375 1.171 1 98.69 233 ASP A C 1
ATOM 1769 O O . ASP A 1 233 ? -8.234 -13.289 2.365 1 98.69 233 ASP A O 1
ATOM 1773 N N . LYS A 1 234 ? -9.164 -14.43 0.655 1 98.5 234 LYS A N 1
ATOM 1774 C CA . LYS A 1 234 ? -9.703 -15.492 1.505 1 98.5 234 LYS A CA 1
ATOM 1775 C C . LYS A 1 234 ? -8.828 -16.734 1.436 1 98.5 234 LYS A C 1
ATOM 1777 O O . LYS A 1 234 ? -9.125 -17.75 2.074 1 98.5 234 LYS A O 1
ATOM 1782 N N . ILE A 1 235 ? -7.762 -16.672 0.632 1 98.5 235 ILE A N 1
ATOM 1783 C CA . ILE A 1 235 ? -6.852 -17.797 0.486 1 98.5 235 ILE A CA 1
ATOM 1784 C C . ILE A 1 235 ? -5.66 -17.625 1.426 1 98.5 235 ILE A C 1
ATOM 1786 O O . ILE A 1 235 ? -5.445 -18.453 2.322 1 98.5 235 ILE A O 1
ATOM 1790 N N . ASN A 1 236 ? -4.891 -16.594 1.175 1 98.5 236 ASN A N 1
ATOM 1791 C CA . ASN A 1 236 ? -3.795 -16.219 2.061 1 98.5 236 ASN A CA 1
ATOM 1792 C C . ASN A 1 236 ? -4.145 -14.977 2.877 1 98.5 236 ASN A C 1
ATOM 1794 O O . ASN A 1 236 ? -4.59 -13.969 2.324 1 98.5 236 ASN A O 1
ATOM 1798 N N . ARG A 1 237 ? -3.936 -15.008 4.121 1 97.81 237 ARG A N 1
ATOM 1799 C CA . ARG A 1 237 ? -4.367 -13.945 5.027 1 97.81 237 ARG A CA 1
ATOM 1800 C C . ARG A 1 237 ? -3.709 -12.617 4.668 1 97.81 237 ARG A C 1
ATOM 1802 O O . ARG A 1 237 ? -2.482 -12.531 4.586 1 97.81 237 ARG A O 1
ATOM 1809 N N . PRO A 1 238 ? -4.504 -11.562 4.617 1 98.19 238 PRO A N 1
ATOM 1810 C CA . PRO A 1 238 ? -3.979 -10.25 4.238 1 98.19 238 PRO A CA 1
ATOM 1811 C C . PRO A 1 238 ? -2.955 -9.711 5.234 1 98.19 238 PRO A C 1
ATOM 1813 O O . PRO A 1 238 ? -2.1 -8.906 4.871 1 98.19 238 PRO A O 1
ATOM 1816 N N . ALA A 1 239 ? -2.953 -10.141 6.457 1 97.81 239 ALA A N 1
ATOM 1817 C CA . ALA A 1 239 ? -1.979 -9.719 7.461 1 97.81 239 ALA A CA 1
ATOM 1818 C C . ALA A 1 239 ? -0.558 -10.055 7.023 1 97.81 239 ALA A C 1
ATOM 1820 O O . ALA A 1 239 ? 0.411 -9.523 7.566 1 97.81 239 ALA A O 1
ATOM 1821 N N . GLY A 1 240 ? -0.446 -10.914 6.039 1 98.31 240 GLY A N 1
ATOM 1822 C CA . GLY A 1 240 ? 0.862 -11.25 5.504 1 98.31 240 GLY A CA 1
ATOM 1823 C C . GLY A 1 240 ? 1.565 -10.078 4.855 1 98.31 240 GLY A C 1
ATOM 1824 O O . GLY A 1 240 ? 2.797 -10.008 4.852 1 98.31 240 GLY A O 1
ATOM 1825 N N . GLY A 1 241 ? 0.814 -9.164 4.25 1 98.56 241 GLY A N 1
ATOM 1826 C CA . GLY A 1 241 ? 1.394 -7.984 3.627 1 98.56 241 GLY A CA 1
ATOM 1827 C C . GLY A 1 241 ? 2.262 -7.176 4.57 1 98.56 241 GLY A C 1
ATOM 1828 O O . GLY A 1 241 ? 3.479 -7.094 4.387 1 98.56 241 GLY A O 1
ATOM 1829 N N . PRO A 1 242 ? 1.64 -6.656 5.672 1 98.5 242 PRO A N 1
ATOM 1830 C CA . PRO A 1 242 ? 2.426 -5.914 6.664 1 98.5 242 PRO A CA 1
ATOM 1831 C C . PRO A 1 242 ? 3.539 -6.758 7.281 1 98.5 242 PRO A C 1
ATOM 1833 O O . PRO A 1 242 ? 4.602 -6.23 7.613 1 98.5 242 PRO A O 1
ATOM 1836 N N . LYS A 1 243 ? 3.301 -8.008 7.422 1 98.25 243 LYS A N 1
ATOM 1837 C CA . LYS A 1 243 ? 4.34 -8.875 7.973 1 98.25 243 LYS A CA 1
ATOM 1838 C C . LYS A 1 243 ? 5.586 -8.867 7.09 1 98.25 243 LYS A C 1
ATOM 1840 O O . LYS A 1 243 ? 6.699 -8.695 7.586 1 98.25 243 LYS A O 1
ATOM 1845 N N . LEU A 1 244 ? 5.379 -9.07 5.801 1 98.75 244 LEU A N 1
ATOM 1846 C CA . LEU A 1 244 ? 6.508 -9.062 4.875 1 98.75 244 LEU A CA 1
ATOM 1847 C C . LEU A 1 244 ? 7.184 -7.695 4.855 1 98.75 244 LEU A C 1
ATOM 1849 O O . LEU A 1 244 ? 8.414 -7.602 4.871 1 98.75 244 LEU A O 1
ATOM 1853 N N . LEU A 1 245 ? 6.402 -6.652 4.848 1 98.62 245 LEU A N 1
ATOM 1854 C CA . LEU A 1 245 ? 6.934 -5.293 4.875 1 98.62 245 LEU A CA 1
ATOM 1855 C C . LEU A 1 245 ? 7.871 -5.102 6.062 1 98.62 245 LEU A C 1
ATOM 1857 O O . LEU A 1 245 ? 8.953 -4.52 5.918 1 98.62 245 LEU A O 1
ATOM 1861 N N . ASN A 1 246 ? 7.473 -5.57 7.195 1 97.94 246 ASN A N 1
ATOM 1862 C CA . ASN A 1 246 ? 8.219 -5.34 8.43 1 97.94 246 ASN A CA 1
ATOM 1863 C C . ASN A 1 246 ? 9.461 -6.215 8.508 1 97.94 246 ASN A C 1
ATOM 1865 O O . ASN A 1 246 ? 10.43 -5.867 9.188 1 97.94 246 ASN A O 1
ATOM 1869 N N . LEU A 1 247 ? 9.445 -7.336 7.809 1 98.25 247 LEU A N 1
ATOM 1870 C CA . LEU A 1 247 ? 10.555 -8.281 7.898 1 98.25 247 LEU A CA 1
ATOM 1871 C C . LEU A 1 247 ? 11.617 -7.957 6.859 1 98.25 247 LEU A C 1
ATOM 1873 O O . LEU A 1 247 ? 12.812 -8.133 7.117 1 98.25 247 LEU A O 1
ATOM 1877 N N . MET A 1 248 ? 11.195 -7.566 5.676 1 98.44 248 MET A N 1
ATOM 1878 C CA . MET A 1 248 ? 12.125 -7.383 4.566 1 98.44 248 MET A CA 1
ATOM 1879 C C . MET A 1 248 ? 12.703 -5.973 4.57 1 98.44 248 MET A C 1
ATOM 1881 O O . MET A 1 248 ? 11.969 -4.996 4.73 1 98.44 248 MET A O 1
ATOM 1885 N N . PRO A 1 249 ? 13.977 -5.816 4.328 1 97.56 249 PRO A N 1
ATOM 1886 C CA . PRO A 1 249 ? 14.609 -4.5 4.453 1 97.56 249 PRO A CA 1
ATOM 1887 C C . PRO A 1 249 ? 14.164 -3.527 3.361 1 97.56 249 PRO A C 1
ATOM 1889 O O . PRO A 1 249 ? 14.062 -2.324 3.607 1 97.56 249 PRO A O 1
ATOM 1892 N N . ASN A 1 250 ? 13.922 -4.031 2.133 1 97 250 ASN A N 1
ATOM 1893 C CA . ASN A 1 250 ? 13.578 -3.205 0.981 1 97 250 ASN A CA 1
ATOM 1894 C C . ASN A 1 250 ? 12.242 -3.619 0.376 1 97 250 ASN A C 1
ATOM 1896 O O . ASN A 1 250 ? 12.172 -4.02 -0.787 1 97 250 ASN A O 1
ATOM 1900 N N . ALA A 1 251 ? 11.195 -3.469 1.155 1 98.19 251 ALA A N 1
ATOM 1901 C CA . ALA A 1 251 ? 9.867 -3.879 0.698 1 98.19 251 ALA A CA 1
ATOM 1902 C C . ALA A 1 251 ? 8.906 -2.699 0.687 1 98.19 251 ALA A C 1
ATOM 1904 O O . ALA A 1 251 ? 8.969 -1.823 1.553 1 98.19 251 ALA A O 1
ATOM 1905 N N . GLU A 1 252 ? 8.109 -2.652 -0.276 1 98.5 252 GLU A N 1
ATOM 1906 C CA . GLU A 1 252 ? 6.953 -1.768 -0.416 1 98.5 252 GLU A CA 1
ATOM 1907 C C . GLU A 1 252 ? 5.648 -2.557 -0.392 1 98.5 252 GLU A C 1
ATOM 1909 O O . GLU A 1 252 ? 5.602 -3.703 -0.843 1 98.5 252 GLU A O 1
ATOM 1914 N N . LEU A 1 253 ? 4.629 -1.958 0.15 1 98.81 253 LEU A N 1
ATOM 1915 C CA . LEU A 1 253 ? 3.361 -2.668 0.29 1 98.81 253 LEU A CA 1
ATOM 1916 C C . LEU A 1 253 ? 2.219 -1.866 -0.323 1 98.81 253 LEU A C 1
ATOM 1918 O O . LEU A 1 253 ? 2.088 -0.667 -0.065 1 98.81 253 LEU A O 1
ATOM 1922 N N . VAL A 1 254 ? 1.464 -2.461 -1.158 1 98.94 254 VAL A N 1
ATOM 1923 C CA . VAL A 1 254 ? 0.193 -1.935 -1.646 1 98.94 254 VAL A CA 1
ATOM 1924 C C . VAL A 1 254 ? -0.93 -2.92 -1.327 1 98.94 254 VAL A C 1
ATOM 1926 O O . VAL A 1 254 ? -0.84 -4.102 -1.662 1 98.94 254 VAL A O 1
ATOM 1929 N N . MET A 1 255 ? -1.921 -2.469 -0.628 1 98.81 255 MET A N 1
ATOM 1930 C CA . MET A 1 255 ? -3.117 -3.26 -0.355 1 98.81 255 MET A CA 1
ATOM 1931 C C . MET A 1 255 ? -4.371 -2.543 -0.847 1 98.81 255 MET A C 1
ATOM 1933 O O . MET A 1 255 ? -4.48 -1.322 -0.721 1 98.81 255 MET A O 1
ATOM 1937 N N . THR A 1 256 ? -5.297 -3.287 -1.402 1 98.25 256 THR A N 1
ATOM 1938 C CA . THR A 1 256 ? -6.5 -2.707 -1.988 1 98.25 256 THR A CA 1
ATOM 1939 C C . THR A 1 256 ? -7.75 -3.338 -1.384 1 98.25 256 THR A C 1
ATOM 1941 O O . THR A 1 256 ? -7.777 -4.539 -1.11 1 98.25 256 THR A O 1
ATOM 1944 N N . SER A 1 257 ? -8.789 -2.506 -1.2 1 97.06 257 SER A N 1
ATOM 1945 C CA . SER A 1 257 ? -10.086 -2.998 -0.762 1 97.06 257 SER A CA 1
ATOM 1946 C C . SER A 1 257 ? -10.852 -3.65 -1.912 1 97.06 257 SER A C 1
ATOM 1948 O O . SER A 1 257 ? -10.477 -3.494 -3.076 1 97.06 257 SER A O 1
ATOM 1950 N N . ARG A 1 258 ? -11.836 -4.461 -1.551 1 96.75 258 ARG A N 1
ATOM 1951 C CA . ARG A 1 258 ? -12.695 -5.129 -2.523 1 96.75 258 ARG A CA 1
ATOM 1952 C C . ARG A 1 258 ? -11.867 -5.906 -3.543 1 96.75 258 ARG A C 1
ATOM 1954 O O . ARG A 1 258 ? -12.109 -5.816 -4.746 1 96.75 258 ARG A O 1
ATOM 1961 N N . THR A 1 259 ? -10.859 -6.441 -3.109 1 98.12 259 THR A N 1
ATOM 1962 C CA . THR A 1 259 ? -9.938 -7.238 -3.914 1 98.12 259 THR A CA 1
ATOM 1963 C C . THR A 1 259 ? -9.594 -8.539 -3.205 1 98.12 259 THR A C 1
ATOM 1965 O O . THR A 1 259 ? -9.227 -8.539 -2.027 1 98.12 259 THR A O 1
ATOM 1968 N N . GLY A 1 260 ? -9.742 -9.625 -3.885 1 98.31 260 GLY A N 1
ATOM 1969 C CA . GLY A 1 260 ? -9.422 -10.938 -3.35 1 98.31 260 GLY A CA 1
ATOM 1970 C C . GLY A 1 260 ? -8.008 -11.383 -3.654 1 98.31 260 GLY A C 1
ATOM 1971 O O . GLY A 1 260 ? -7.066 -10.586 -3.543 1 98.31 260 GLY A O 1
ATOM 1972 N N . HIS A 1 261 ? -7.832 -12.648 -3.963 1 98.56 261 HIS A N 1
ATOM 1973 C CA . HIS A 1 261 ? -6.535 -13.305 -4.086 1 98.56 261 HIS A CA 1
ATOM 1974 C C . HIS A 1 261 ? -5.906 -13.023 -5.449 1 98.56 261 HIS A C 1
ATOM 1976 O O . HIS A 1 261 ? -4.699 -13.203 -5.625 1 98.56 261 HIS A O 1
ATOM 1982 N N . TRP A 1 262 ? -6.711 -12.57 -6.465 1 98.19 262 TRP A N 1
ATOM 1983 C CA . TRP A 1 262 ? -6.258 -12.352 -7.832 1 98.19 262 TRP A CA 1
ATOM 1984 C C . TRP A 1 262 ? -6.227 -10.859 -8.164 1 98.19 262 TRP A C 1
ATOM 1986 O O . TRP A 1 262 ? -6.898 -10.414 -9.094 1 98.19 262 TRP A O 1
ATOM 1996 N N . MET A 1 263 ? -5.359 -10.18 -7.516 1 97.75 263 MET A N 1
ATOM 1997 C CA . MET A 1 263 ? -5.262 -8.75 -7.781 1 97.75 263 MET A CA 1
ATOM 1998 C C . MET A 1 263 ? -4.984 -8.484 -9.258 1 97.75 263 MET A C 1
ATOM 2000 O O . MET A 1 263 ? -5.539 -7.555 -9.844 1 97.75 263 MET A O 1
ATOM 2004 N N . GLN A 1 264 ? -4.098 -9.289 -9.891 1 98 264 GLN A N 1
ATOM 2005 C CA . GLN A 1 264 ? -3.699 -9.102 -11.281 1 98 264 GLN A CA 1
ATOM 2006 C C . GLN A 1 264 ? -4.895 -9.242 -12.219 1 98 264 GLN A C 1
ATOM 2008 O O . GLN A 1 264 ? -4.855 -8.781 -13.359 1 98 264 GLN A O 1
ATOM 2013 N N . TRP A 1 265 ? -5.914 -9.914 -11.758 1 96.81 265 TRP A N 1
ATOM 2014 C CA . TRP A 1 265 ? -7.129 -10.109 -12.547 1 96.81 265 TRP A CA 1
ATOM 2015 C C . TRP A 1 265 ? -8.188 -9.078 -12.18 1 96.81 265 TRP A C 1
ATOM 2017 O O . TRP A 1 265 ? -8.773 -8.438 -13.055 1 96.81 265 TRP A O 1
ATOM 2027 N N . GLU A 1 266 ? -8.422 -8.875 -10.867 1 97.44 266 GLU A N 1
ATOM 2028 C CA . GLU A 1 266 ? -9.516 -8.047 -10.359 1 97.44 266 GLU A CA 1
ATOM 2029 C C . GLU A 1 266 ? -9.211 -6.562 -10.523 1 97.44 266 GLU A C 1
ATOM 2031 O O . GLU A 1 266 ? -10.117 -5.754 -10.703 1 97.44 266 GLU A O 1
ATOM 2036 N N . ARG A 1 267 ? -7.965 -6.242 -10.336 1 97.62 267 ARG A N 1
ATOM 2037 C CA . ARG A 1 267 ? -7.465 -4.875 -10.445 1 97.62 267 ARG A CA 1
ATOM 2038 C C . ARG A 1 267 ? -6.379 -4.77 -11.508 1 97.62 267 ARG A C 1
ATOM 2040 O O . ARG A 1 267 ? -5.316 -4.195 -11.266 1 97.62 267 ARG A O 1
ATOM 2047 N N . ALA A 1 268 ? -6.699 -5.301 -12.664 1 97.62 268 ALA A N 1
ATOM 2048 C CA . ALA A 1 268 ? -5.691 -5.5 -13.711 1 97.62 268 ALA A CA 1
ATOM 2049 C C . ALA A 1 268 ? -5.016 -4.184 -14.078 1 97.62 268 ALA A C 1
ATOM 2051 O O . ALA A 1 268 ? -3.791 -4.125 -14.211 1 97.62 268 ALA A O 1
ATOM 2052 N N . GLU A 1 269 ? -5.766 -3.129 -14.273 1 97.62 269 GLU A N 1
ATOM 2053 C CA . GLU A 1 269 ? -5.184 -1.847 -14.664 1 97.62 269 GLU A CA 1
ATOM 2054 C C . GLU A 1 269 ? -4.211 -1.341 -13.602 1 97.62 269 GLU A C 1
ATOM 2056 O O . GLU A 1 269 ? -3.092 -0.932 -13.922 1 97.62 269 GLU A O 1
ATOM 2061 N N . LEU A 1 270 ? -4.676 -1.34 -12.367 1 98.12 270 LEU A N 1
ATOM 2062 C CA . LEU A 1 270 ? -3.82 -0.894 -11.273 1 98.12 270 LEU A CA 1
ATOM 2063 C C . LEU A 1 270 ? -2.584 -1.777 -11.156 1 98.12 270 LEU A C 1
ATOM 2065 O O . LEU A 1 270 ? -1.467 -1.272 -11.016 1 98.12 270 LEU A O 1
ATOM 2069 N N . PHE A 1 271 ? -2.834 -3.094 -11.234 1 98.62 271 PHE A N 1
ATOM 2070 C CA . PHE A 1 271 ? -1.729 -4.043 -11.172 1 98.62 271 PHE A CA 1
ATOM 2071 C C . PHE A 1 271 ? -0.69 -3.732 -12.242 1 98.62 271 PHE A C 1
ATOM 2073 O O . PHE A 1 271 ? 0.504 -3.641 -11.953 1 98.62 271 PHE A O 1
ATOM 2080 N N . ASN A 1 272 ? -1.109 -3.596 -13.461 1 98.56 272 ASN A N 1
ATOM 2081 C CA . ASN A 1 272 ? -0.212 -3.33 -14.578 1 98.56 272 ASN A CA 1
ATOM 2082 C C . ASN A 1 272 ? 0.575 -2.037 -14.375 1 98.56 272 ASN A C 1
ATOM 2084 O O . ASN A 1 272 ? 1.779 -1.992 -14.625 1 98.56 272 ASN A O 1
ATOM 2088 N N . GLN A 1 273 ? -0.065 -1.029 -13.875 1 97.62 273 GLN A N 1
ATOM 2089 C CA . GLN A 1 273 ? 0.587 0.253 -13.625 1 97.62 273 GLN A CA 1
ATOM 2090 C C . GLN A 1 273 ? 1.648 0.131 -12.539 1 97.62 273 GLN A C 1
ATOM 2092 O O . GLN A 1 273 ? 2.779 0.59 -12.711 1 97.62 273 GLN A O 1
ATOM 2097 N N . LEU A 1 274 ? 1.299 -0.493 -11.438 1 98.25 274 LEU A N 1
ATOM 2098 C CA . LEU A 1 274 ? 2.203 -0.62 -10.305 1 98.25 274 LEU A CA 1
ATOM 2099 C C . LEU A 1 274 ? 3.426 -1.455 -10.672 1 98.25 274 LEU A C 1
ATOM 2101 O O . LEU A 1 274 ? 4.559 -1.073 -10.367 1 98.25 274 LEU A O 1
ATOM 2105 N N . VAL A 1 275 ? 3.174 -2.539 -11.328 1 98.75 275 VAL A N 1
ATOM 2106 C CA . VAL A 1 275 ? 4.254 -3.467 -11.648 1 98.75 275 VAL A CA 1
ATOM 2107 C C . VAL A 1 275 ? 5.168 -2.848 -12.703 1 98.75 275 VAL A C 1
ATOM 2109 O O . VAL A 1 275 ? 6.395 -2.918 -12.594 1 98.75 275 VAL A O 1
ATOM 2112 N N . ALA A 1 276 ? 4.594 -2.238 -13.734 1 98.38 276 ALA A N 1
ATOM 2113 C CA . ALA A 1 276 ? 5.402 -1.583 -14.758 1 98.38 276 ALA A CA 1
ATOM 2114 C C . ALA A 1 276 ? 6.266 -0.481 -14.156 1 98.38 276 ALA A C 1
ATOM 2116 O O . ALA A 1 276 ? 7.445 -0.347 -14.5 1 98.38 276 ALA A O 1
ATOM 2117 N N . GLU A 1 277 ? 5.676 0.292 -13.273 1 97.75 277 GLU A N 1
ATOM 2118 C CA . GLU A 1 277 ? 6.422 1.355 -12.609 1 97.75 277 GLU A CA 1
ATOM 2119 C C . GLU A 1 277 ? 7.547 0.785 -11.75 1 97.75 277 GLU A C 1
ATOM 2121 O O . GLU A 1 277 ? 8.688 1.254 -11.812 1 97.75 277 GLU A O 1
ATOM 2126 N N . PHE A 1 278 ? 7.254 -0.176 -10.93 1 98.69 278 PHE A N 1
ATOM 2127 C CA . PHE A 1 278 ? 8.203 -0.714 -9.961 1 98.69 278 PHE A CA 1
ATOM 2128 C C . PHE A 1 278 ? 9.383 -1.375 -10.664 1 98.69 278 PHE A C 1
ATOM 2130 O O . PHE A 1 278 ? 10.516 -1.297 -10.188 1 98.69 278 PHE A O 1
ATOM 2137 N N . LEU A 1 279 ? 9.086 -2.039 -11.773 1 98.62 279 LEU A N 1
ATOM 2138 C CA . LEU A 1 279 ? 10.117 -2.809 -12.453 1 98.62 279 LEU A CA 1
ATOM 2139 C C . LEU A 1 279 ? 10.93 -1.922 -13.398 1 98.62 279 LEU A C 1
ATOM 2141 O O . LEU A 1 279 ? 11.945 -2.352 -13.938 1 98.62 279 LEU A O 1
ATOM 2145 N N . SER A 1 280 ? 10.508 -0.708 -13.562 1 96.56 280 SER A N 1
ATOM 2146 C CA . SER A 1 280 ? 11.242 0.215 -14.43 1 96.56 280 SER A CA 1
ATOM 2147 C C . SER A 1 280 ? 12.562 0.634 -13.797 1 96.56 280 SER A C 1
ATOM 2149 O O . SER A 1 280 ? 12.688 0.667 -12.57 1 96.56 280 SER A O 1
ATOM 2151 N N . GLN A 1 281 ? 13.508 1.022 -14.547 1 91.38 281 GLN A N 1
ATOM 2152 C CA . GLN A 1 281 ? 14.828 1.457 -14.086 1 91.38 281 GLN A CA 1
ATOM 2153 C C . GLN A 1 281 ? 14.719 2.742 -13.273 1 91.38 281 GLN A C 1
ATOM 2155 O O . GLN A 1 281 ? 15.484 2.943 -12.32 1 91.38 281 GLN A O 1
ATOM 2160 N N . SER A 1 282 ? 13.773 3.6 -13.562 1 90.25 282 SER A N 1
ATOM 2161 C CA . SER A 1 282 ? 13.617 4.895 -12.914 1 90.25 282 SER A CA 1
ATOM 2162 C C . SER A 1 282 ? 12.484 4.859 -11.891 1 90.25 282 SER A C 1
ATOM 2164 O O . SER A 1 282 ? 11.852 5.883 -11.617 1 90.25 282 SER A O 1
ATOM 2166 N N . SER A 1 283 ? 12.281 3.686 -11.344 1 93 283 SER A N 1
ATOM 2167 C CA . SER A 1 283 ? 11.133 3.506 -10.461 1 93 283 SER A CA 1
ATOM 2168 C C . SER A 1 283 ? 11.25 4.367 -9.211 1 93 283 SER A C 1
ATOM 2170 O O . SER A 1 283 ? 12.266 4.328 -8.516 1 93 283 SER A O 1
ATOM 2172 N N . ALA A 1 284 ? 10.164 5.113 -8.93 1 89.5 284 ALA A N 1
ATOM 2173 C CA . ALA A 1 284 ? 10.078 5.863 -7.676 1 89.5 284 ALA A CA 1
ATOM 2174 C C . ALA A 1 284 ? 9.836 4.93 -6.492 1 89.5 284 ALA A C 1
ATOM 2176 O O . ALA A 1 284 ? 10.266 5.219 -5.371 1 89.5 284 ALA A O 1
ATOM 2177 N N . PHE A 1 285 ? 9.227 3.799 -6.695 1 87.62 285 PHE A N 1
ATOM 2178 C CA . PHE A 1 285 ? 8.984 2.814 -5.645 1 87.62 285 PHE A CA 1
ATOM 2179 C C . PHE A 1 285 ? 10.305 2.223 -5.148 1 87.62 285 PHE A C 1
ATOM 2181 O O . PHE A 1 285 ? 10.492 2.041 -3.945 1 87.62 285 PHE A O 1
ATOM 2188 N N . ALA A 1 286 ? 11.148 1.94 -6.125 1 84.88 286 ALA A N 1
ATOM 2189 C CA . ALA A 1 286 ? 12.344 1.168 -5.801 1 84.88 286 ALA A CA 1
ATOM 2190 C C . ALA A 1 286 ? 13.492 2.084 -5.398 1 84.88 286 ALA A C 1
ATOM 2192 O O . ALA A 1 286 ? 14.578 1.611 -5.043 1 84.88 286 ALA A O 1
ATOM 2193 N N . SER A 1 287 ? 13.273 3.363 -5.359 1 80.38 287 SER A N 1
ATOM 2194 C CA . SER A 1 287 ? 14.344 4.305 -5.07 1 80.38 287 SER A CA 1
ATOM 2195 C C . SER A 1 287 ? 14.547 4.477 -3.568 1 80.38 287 SER A C 1
ATOM 2197 O O . SER A 1 287 ? 13.602 4.328 -2.791 1 80.38 287 SER A O 1
ATOM 2199 N N . MET B 1 1 ? 12.906 25.125 -3.998 1 59.75 1 MET B N 1
ATOM 2200 C CA . MET B 1 1 ? 11.977 26.234 -4.23 1 59.75 1 MET B CA 1
ATOM 2201 C C . MET B 1 1 ? 11 25.891 -5.359 1 59.75 1 MET B C 1
ATOM 2203 O O . MET B 1 1 ? 11.359 25.188 -6.301 1 59.75 1 MET B O 1
ATOM 2207 N N . THR B 1 2 ? 9.672 26.062 -4.977 1 74.31 2 THR B N 1
ATOM 2208 C CA . THR B 1 2 ? 8.625 25.828 -5.973 1 74.31 2 THR B CA 1
ATOM 2209 C C . THR B 1 2 ? 8.805 26.75 -7.168 1 74.31 2 THR B C 1
ATOM 2211 O O . THR B 1 2 ? 9.141 27.922 -7.004 1 74.31 2 THR B O 1
ATOM 2214 N N . THR B 1 3 ? 8.672 26.234 -8.289 1 79.31 3 THR B N 1
ATOM 2215 C CA . THR B 1 3 ? 8.797 27.016 -9.508 1 79.31 3 THR B CA 1
ATOM 2216 C C . THR B 1 3 ? 7.434 27.516 -9.969 1 79.31 3 THR B C 1
ATOM 2218 O O . THR B 1 3 ? 7.352 28.469 -10.758 1 79.31 3 THR B O 1
ATOM 2221 N N . THR B 1 4 ? 6.52 26.938 -9.453 1 88 4 THR B N 1
ATOM 2222 C CA . THR B 1 4 ? 5.156 27.344 -9.789 1 88 4 THR B CA 1
ATOM 2223 C C . THR B 1 4 ? 4.809 28.672 -9.148 1 88 4 THR B C 1
ATOM 2225 O O . THR B 1 4 ? 5.195 28.938 -8.008 1 88 4 THR B O 1
ATOM 2228 N N . THR B 1 5 ? 4.098 29.562 -9.859 1 89.06 5 THR B N 1
ATOM 2229 C CA . THR B 1 5 ? 3.633 30.828 -9.312 1 89.06 5 THR B CA 1
ATOM 2230 C C . THR B 1 5 ? 2.57 30.609 -8.242 1 89.06 5 THR B C 1
ATOM 2232 O O . THR B 1 5 ? 1.562 29.938 -8.492 1 89.06 5 THR B O 1
ATOM 2235 N N . LEU B 1 6 ? 2.787 31.156 -7.16 1 95.06 6 LEU B N 1
ATOM 2236 C CA . LEU B 1 6 ? 1.854 31.031 -6.047 1 95.06 6 LEU B CA 1
ATOM 2237 C C . LEU B 1 6 ? 1.127 32.344 -5.809 1 95.06 6 LEU B C 1
ATOM 2239 O O . LEU B 1 6 ? 1.742 33.438 -5.84 1 95.06 6 LEU B O 1
ATOM 2243 N N . ALA B 1 7 ? -0.171 32.281 -5.703 1 97.5 7 ALA B N 1
ATOM 2244 C CA . ALA B 1 7 ? -0.954 33.406 -5.188 1 97.5 7 ALA B CA 1
ATOM 2245 C C . ALA B 1 7 ? -1.223 33.25 -3.693 1 97.5 7 ALA B C 1
ATOM 2247 O O . ALA B 1 7 ? -1.498 32.125 -3.219 1 97.5 7 ALA B O 1
ATOM 2248 N N . GLU B 1 8 ? -1.095 34.281 -2.947 1 97.94 8 GLU B N 1
ATOM 2249 C CA . GLU B 1 8 ? -1.337 34.25 -1.508 1 97.94 8 GLU B CA 1
ATOM 2250 C C . GLU B 1 8 ? -2.568 35.094 -1.147 1 97.94 8 GLU B C 1
ATOM 2252 O O . GLU B 1 8 ? -2.75 36.188 -1.655 1 97.94 8 GLU B O 1
ATOM 2257 N N . ARG B 1 9 ? -3.377 34.5 -0.351 1 98.06 9 ARG B N 1
ATOM 2258 C CA . ARG B 1 9 ? -4.617 35.156 0.045 1 98.06 9 ARG B CA 1
ATOM 2259 C C . ARG B 1 9 ? -4.961 34.875 1.499 1 98.06 9 ARG B C 1
ATOM 2261 O O . ARG B 1 9 ? -4.5 33.875 2.053 1 98.06 9 ARG B O 1
ATOM 2268 N N . THR B 1 10 ? -5.699 35.75 2.092 1 98.62 10 THR B N 1
ATOM 2269 C CA . THR B 1 10 ? -6.293 35.531 3.404 1 98.62 10 THR B CA 1
ATOM 2270 C C . THR B 1 10 ? -7.805 35.719 3.354 1 98.62 10 THR B C 1
ATOM 2272 O O . THR B 1 10 ? -8.289 36.688 2.768 1 98.62 10 THR B O 1
ATOM 2275 N N . VAL B 1 11 ? -8.539 34.844 3.891 1 98.38 11 VAL B N 1
ATOM 2276 C CA . VAL B 1 11 ? -9.984 34.969 3.98 1 98.38 11 VAL B CA 1
ATOM 2277 C C . VAL B 1 11 ? -10.43 34.844 5.434 1 98.38 11 VAL B C 1
ATOM 2279 O O . VAL B 1 11 ? -9.727 34.25 6.25 1 98.38 11 VAL B O 1
ATOM 2282 N N . THR B 1 12 ? -11.578 35.406 5.75 1 98.56 12 THR B N 1
ATOM 2283 C CA . THR B 1 12 ? -12.117 35.312 7.102 1 98.56 12 THR B CA 1
ATOM 2284 C C . THR B 1 12 ? -13.18 34.219 7.188 1 98.56 12 THR B C 1
ATOM 2286 O O . THR B 1 12 ? -14.164 34.25 6.441 1 98.56 12 THR B O 1
ATOM 2289 N N . VAL B 1 13 ? -12.945 33.25 8.031 1 98.06 13 VAL B N 1
ATOM 2290 C CA . VAL B 1 13 ? -13.883 32.188 8.305 1 98.06 13 VAL B CA 1
ATOM 2291 C C . VAL B 1 13 ? -14.352 32.25 9.758 1 98.06 13 VAL B C 1
ATOM 2293 O O . VAL B 1 13 ? -13.539 32.125 10.68 1 98.06 13 VAL B O 1
ATOM 2296 N N . ASP B 1 14 ? -15.656 32.469 9.945 1 95.88 14 ASP B N 1
ATOM 2297 C CA . ASP B 1 14 ? -16.219 32.594 11.281 1 95.88 14 ASP B CA 1
ATOM 2298 C C . ASP B 1 14 ? -15.438 33.625 12.125 1 95.88 14 ASP B C 1
ATOM 2300 O O . ASP B 1 14 ? -15.047 33.312 13.258 1 95.88 14 ASP B O 1
ATOM 2304 N N . GLY B 1 15 ? -15.039 34.656 11.57 1 97.5 15 GLY B N 1
ATOM 2305 C CA . GLY B 1 15 ? -14.406 35.781 12.25 1 97.5 15 GLY B CA 1
ATOM 2306 C C . GLY B 1 15 ? -12.906 35.594 12.406 1 97.5 15 GLY B C 1
ATOM 2307 O O . GLY B 1 15 ? -12.227 36.469 12.977 1 97.5 15 GLY B O 1
ATOM 2308 N N . LYS B 1 16 ? -12.344 34.594 11.859 1 98 16 LYS B N 1
ATOM 2309 C CA . LYS B 1 16 ? -10.922 34.312 12.008 1 98 16 LYS B CA 1
ATOM 2310 C C . LYS B 1 16 ? -10.234 34.219 10.648 1 98 16 LYS B C 1
ATOM 2312 O O . LYS B 1 16 ? -10.703 33.562 9.734 1 98 16 LYS B O 1
ATOM 2317 N N . PRO B 1 17 ? -9.141 34.906 10.531 1 98.44 17 PRO B N 1
ATOM 2318 C CA . PRO B 1 17 ? -8.43 34.844 9.25 1 98.44 17 PRO B CA 1
ATOM 2319 C C . PRO B 1 17 ? -7.75 33.531 8.992 1 98.44 17 PRO B C 1
ATOM 2321 O O . PRO B 1 17 ? -7.16 32.938 9.906 1 98.44 17 PRO B O 1
ATOM 2324 N N . ILE B 1 18 ? -7.828 33.031 7.797 1 98.81 18 ILE B N 1
ATOM 2325 C CA . ILE B 1 18 ? -7.098 31.859 7.309 1 98.81 18 ILE B CA 1
ATOM 2326 C C . ILE B 1 18 ? -6.281 32.25 6.078 1 98.81 18 ILE B C 1
ATOM 2328 O O . ILE B 1 18 ? -6.84 32.656 5.059 1 98.81 18 ILE B O 1
ATOM 2332 N N . PHE B 1 19 ? -5.012 32.125 6.188 1 98.81 19 PHE B N 1
ATOM 2333 C CA . PHE B 1 19 ? -4.098 32.344 5.07 1 98.81 19 PHE B CA 1
ATOM 2334 C C . PHE B 1 19 ? -3.98 31.078 4.227 1 98.81 19 PHE B C 1
ATOM 2336 O O . PHE B 1 19 ? -3.941 29.969 4.762 1 98.81 19 PHE B O 1
ATOM 2343 N N . PHE B 1 20 ? -3.908 31.25 2.9 1 98.75 20 PHE B N 1
ATOM 2344 C CA . PHE B 1 20 ? -3.586 30.109 2.043 1 98.75 20 PHE B CA 1
ATOM 2345 C C . PHE B 1 20 ? -2.861 30.578 0.784 1 98.75 20 PHE B C 1
ATOM 2347 O O . PHE B 1 20 ? -3.049 31.703 0.332 1 98.75 20 PHE B O 1
ATOM 2354 N N . ALA B 1 21 ? -1.954 29.719 0.315 1 98.56 21 ALA B N 1
ATOM 2355 C CA . ALA B 1 21 ? -1.393 29.844 -1.027 1 98.56 21 ALA B CA 1
ATOM 2356 C C . ALA B 1 21 ? -2.209 29.047 -2.039 1 98.56 21 ALA B C 1
ATOM 2358 O O . ALA B 1 21 ? -2.857 28.062 -1.683 1 98.56 21 ALA B O 1
ATOM 2359 N N . GLU B 1 22 ? -2.191 29.484 -3.217 1 98.38 22 GLU B N 1
ATOM 2360 C CA . GLU B 1 22 ? -2.947 28.844 -4.293 1 98.38 22 GLU B CA 1
ATOM 2361 C C . GLU B 1 22 ? -2.098 28.703 -5.551 1 98.38 22 GLU B C 1
ATOM 2363 O O . GLU B 1 22 ? -1.287 29.578 -5.863 1 98.38 22 GLU B O 1
ATOM 2368 N N . ALA B 1 23 ? -2.225 27.609 -6.219 1 98 23 ALA B N 1
ATOM 2369 C CA . ALA B 1 23 ? -1.499 27.375 -7.461 1 98 23 ALA B CA 1
ATOM 2370 C C . ALA B 1 23 ? -2.254 26.391 -8.359 1 98 23 ALA B C 1
ATOM 2372 O O . ALA B 1 23 ? -3 25.547 -7.871 1 98 23 ALA B O 1
ATOM 2373 N N . GLY B 1 24 ? -2.084 26.547 -9.672 1 97.88 24 GLY B N 1
ATOM 2374 C CA . GLY B 1 24 ? -2.586 25.578 -10.625 1 97.88 24 GLY B CA 1
ATOM 2375 C C . GLY B 1 24 ? -4.051 25.781 -10.969 1 97.88 24 GLY B C 1
ATOM 2376 O O . GLY B 1 24 ? -4.648 26.781 -10.602 1 97.88 24 GLY B O 1
ATOM 2377 N N . SER B 1 25 ? -4.543 24.906 -11.828 1 97.5 25 SER B N 1
ATOM 2378 C CA . SER B 1 25 ? -5.93 24.875 -12.281 1 97.5 25 SER B CA 1
ATOM 2379 C C . SER B 1 25 ? -6.434 23.438 -12.414 1 97.5 25 SER B C 1
ATOM 2381 O O . SER B 1 25 ? -5.637 22.5 -12.484 1 97.5 25 SER B O 1
ATOM 2383 N N . GLY B 1 26 ? -7.727 23.297 -12.406 1 97.75 26 GLY B N 1
ATOM 2384 C CA . GLY B 1 26 ? -8.336 21.984 -12.461 1 97.75 26 GLY B CA 1
ATOM 2385 C C . GLY B 1 26 ? -9.125 21.625 -11.211 1 97.75 26 GLY B C 1
ATOM 2386 O O . GLY B 1 26 ? -9.594 22.531 -10.5 1 97.75 26 GLY B O 1
ATOM 2387 N N . PRO B 1 27 ? -9.32 20.281 -10.984 1 98.44 27 PRO B N 1
ATOM 2388 C CA . PRO B 1 27 ? -10.008 19.891 -9.75 1 98.44 27 PRO B CA 1
ATOM 2389 C C . PRO B 1 27 ? -9.297 20.391 -8.5 1 98.44 27 PRO B C 1
ATOM 2391 O O . PRO B 1 27 ? -8.062 20.391 -8.445 1 98.44 27 PRO B O 1
ATOM 2394 N N . THR B 1 28 ? -10 20.75 -7.523 1 98.88 28 THR B N 1
ATOM 2395 C CA . THR B 1 28 ? -9.445 21.391 -6.34 1 98.88 28 THR B CA 1
ATOM 2396 C C . THR B 1 28 ? -8.898 20.359 -5.363 1 98.88 28 THR B C 1
ATOM 2398 O O . THR B 1 28 ? -9.562 19.359 -5.074 1 98.88 28 THR B O 1
ATOM 2401 N N . VAL B 1 29 ? -7.723 20.562 -4.934 1 98.94 29 VAL B N 1
ATOM 2402 C CA . VAL B 1 29 ? -7.078 19.766 -3.893 1 98.94 29 VAL B CA 1
ATOM 2403 C C . VAL B 1 29 ? -6.645 20.672 -2.742 1 98.94 29 VAL B C 1
ATOM 2405 O O . VAL B 1 29 ? -5.941 21.672 -2.955 1 98.94 29 VAL B O 1
ATOM 2408 N N . VAL B 1 30 ? -7.051 20.391 -1.541 1 99 30 VAL B N 1
ATOM 2409 C CA . VAL B 1 30 ? -6.574 21.094 -0.355 1 99 30 VAL B CA 1
ATOM 2410 C C . VAL B 1 30 ? -5.457 20.281 0.305 1 99 30 VAL B C 1
ATOM 2412 O O . VAL B 1 30 ? -5.633 19.109 0.625 1 99 30 VAL B O 1
ATOM 2415 N N . LEU B 1 31 ? -4.324 20.906 0.46 1 98.94 31 LEU B N 1
ATOM 2416 C CA . LEU B 1 31 ? -3.176 20.266 1.104 1 98.94 31 LEU B CA 1
ATOM 2417 C C . LEU B 1 31 ? -3.051 20.719 2.555 1 98.94 31 LEU B C 1
ATOM 2419 O O . LEU B 1 31 ? -2.73 21.891 2.82 1 98.94 31 LEU B O 1
ATOM 2423 N N . LEU B 1 32 ? -3.266 19.797 3.459 1 98.94 32 LEU B N 1
ATOM 2424 C CA . LEU B 1 32 ? -3.281 20.125 4.883 1 98.94 32 LEU B CA 1
ATOM 2425 C C . LEU B 1 32 ? -2.02 19.609 5.57 1 98.94 32 LEU B C 1
ATOM 2427 O O . LEU B 1 32 ? -1.75 18.406 5.574 1 98.94 32 LEU B O 1
ATOM 2431 N N . HIS B 1 33 ? -1.312 20.531 6.172 1 98.81 33 HIS B N 1
ATOM 2432 C CA . HIS B 1 33 ? -0.018 20.219 6.762 1 98.81 33 HIS B CA 1
ATOM 2433 C C . HIS B 1 33 ? -0.185 19.562 8.133 1 98.81 33 HIS B C 1
ATOM 2435 O O . HIS B 1 33 ? -1.286 19.547 8.688 1 98.81 33 HIS B O 1
ATOM 2441 N N . GLY B 1 34 ? 0.881 18.969 8.648 1 98.56 34 GLY B N 1
ATOM 2442 C CA . GLY B 1 34 ? 0.911 18.312 9.945 1 98.56 34 GLY B CA 1
ATOM 2443 C C . GLY B 1 34 ? 0.97 19.297 11.102 1 98.56 34 GLY B C 1
ATOM 2444 O O . GLY B 1 34 ? 0.924 20.516 10.906 1 98.56 34 GLY B O 1
ATOM 2445 N N . GLY B 1 35 ? 1.113 18.766 12.328 1 97.75 35 GLY B N 1
ATOM 2446 C CA . GLY B 1 35 ? 0.994 19.594 13.516 1 97.75 35 GLY B CA 1
ATOM 2447 C C . GLY B 1 35 ? 2.33 19.922 14.156 1 97.75 35 GLY B C 1
ATOM 2448 O O . GLY B 1 35 ? 2.383 20.547 15.219 1 97.75 35 GLY B O 1
ATOM 2449 N N . GLY B 1 36 ? 3.393 19.484 13.531 1 96.75 36 GLY B N 1
ATOM 2450 C CA . GLY B 1 36 ? 4.688 19.766 14.133 1 96.75 36 GLY B CA 1
ATOM 2451 C C . GLY B 1 36 ? 4.969 21.25 14.289 1 96.75 36 GLY B C 1
ATOM 2452 O O . GLY B 1 36 ? 4.391 22.062 13.578 1 96.75 36 GLY B O 1
ATOM 2453 N N . PRO B 1 37 ? 5.895 21.594 15.227 1 97.69 37 PRO B N 1
ATOM 2454 C CA . PRO B 1 37 ? 6.203 23 15.461 1 97.69 37 PRO B CA 1
ATOM 2455 C C . PRO B 1 37 ? 6.672 23.734 14.203 1 97.69 37 PRO B C 1
ATOM 2457 O O . PRO B 1 37 ? 7.527 23.219 13.477 1 97.69 37 PRO B O 1
ATOM 2460 N N . GLY B 1 38 ? 6.012 24.891 13.969 1 97.56 38 GLY B N 1
ATOM 2461 C CA . GLY B 1 38 ? 6.43 25.734 12.867 1 97.56 38 GLY B CA 1
ATOM 2462 C C . GLY B 1 38 ? 5.934 25.25 11.516 1 97.56 38 GLY B C 1
ATOM 2463 O O . GLY B 1 38 ? 6.328 25.781 10.477 1 97.56 38 GLY B O 1
ATOM 2464 N N . ALA B 1 39 ? 5.055 24.297 11.484 1 97.56 39 ALA B N 1
ATOM 2465 C CA . ALA B 1 39 ? 4.52 23.797 10.219 1 97.56 39 ALA B CA 1
ATOM 2466 C C . ALA B 1 39 ? 3.705 24.875 9.508 1 97.56 39 ALA B C 1
ATOM 2468 O O . ALA B 1 39 ? 3.012 25.656 10.148 1 97.56 39 ALA B O 1
ATOM 2469 N N . THR B 1 40 ? 3.781 24.922 8.203 1 97.5 40 THR B N 1
ATOM 2470 C CA . THR B 1 40 ? 2.953 25.703 7.293 1 97.5 40 THR B CA 1
ATOM 2471 C C . THR B 1 40 ? 2.576 24.891 6.062 1 97.5 40 THR B C 1
ATOM 2473 O O . THR B 1 40 ? 3.189 23.859 5.781 1 97.5 40 THR B O 1
ATOM 2476 N N . GLY B 1 41 ? 1.575 25.359 5.398 1 97.81 41 GLY B N 1
ATOM 2477 C CA . GLY B 1 41 ? 1.199 24.672 4.176 1 97.81 41 GLY B CA 1
ATOM 2478 C C . GLY B 1 41 ? 2.344 24.547 3.186 1 97.81 41 GLY B C 1
ATOM 2479 O O . GLY B 1 41 ? 2.666 23.438 2.74 1 97.81 41 GLY B O 1
ATOM 2480 N N . LEU B 1 42 ? 3.021 25.609 2.932 1 96.62 42 LEU B N 1
ATOM 2481 C CA . LEU B 1 42 ? 4.051 25.656 1.896 1 96.62 42 LEU B CA 1
ATOM 2482 C C . LEU B 1 42 ? 5.273 24.844 2.309 1 96.62 42 LEU B C 1
ATOM 2484 O O . LEU B 1 42 ? 5.84 24.109 1.494 1 96.62 42 LEU B O 1
ATOM 2488 N N . SER B 1 43 ? 5.676 24.922 3.564 1 94.88 43 SER B N 1
ATOM 2489 C CA . SER B 1 43 ? 6.863 24.188 3.986 1 94.88 43 SER B CA 1
ATOM 2490 C C . SER B 1 43 ? 6.617 22.688 3.959 1 94.88 43 SER B C 1
ATOM 2492 O O . SER B 1 43 ? 7.508 21.906 3.602 1 94.88 43 SER B O 1
ATOM 2494 N N . ASN B 1 44 ? 5.402 22.281 4.285 1 97.12 44 ASN B N 1
ATOM 2495 C CA . ASN B 1 44 ? 5.074 20.859 4.375 1 97.12 44 ASN B CA 1
ATOM 2496 C C . ASN B 1 44 ? 5.035 20.203 2.996 1 97.12 44 ASN B C 1
ATOM 2498 O O . ASN B 1 44 ? 5.34 19.016 2.857 1 97.12 44 ASN B O 1
ATOM 2502 N N . TYR B 1 45 ? 4.668 21.016 1.977 1 98 45 TYR B N 1
ATOM 2503 C CA . TYR B 1 45 ? 4.434 20.422 0.666 1 98 45 TYR B CA 1
ATOM 2504 C C . TYR B 1 45 ? 5.34 21.047 -0.387 1 98 45 TYR B C 1
ATOM 2506 O O . TYR B 1 45 ? 5.016 21.031 -1.576 1 98 45 TYR B O 1
ATOM 2514 N N . ALA B 1 46 ? 6.488 21.547 0.014 1 96 46 ALA B N 1
ATOM 2515 C CA . ALA B 1 46 ? 7.406 22.281 -0.856 1 96 46 ALA B CA 1
ATOM 2516 C C . ALA B 1 46 ? 7.867 21.406 -2.021 1 96 46 ALA B C 1
ATOM 2518 O O . ALA B 1 46 ? 8.141 21.922 -3.111 1 96 46 ALA B O 1
ATOM 2519 N N . ARG B 1 47 ? 7.871 20.094 -1.847 1 97.12 47 ARG B N 1
ATOM 2520 C CA . ARG B 1 47 ? 8.414 19.203 -2.871 1 97.12 47 ARG B CA 1
ATOM 2521 C C . ARG B 1 47 ? 7.297 18.609 -3.723 1 97.12 47 ARG B C 1
ATOM 2523 O O . ARG B 1 47 ? 7.543 17.734 -4.555 1 97.12 47 ARG B O 1
ATOM 2530 N N . ASN B 1 48 ? 6.117 19.078 -3.564 1 98.56 48 ASN B N 1
ATOM 2531 C CA . ASN B 1 48 ? 4.961 18.438 -4.184 1 98.56 48 ASN B CA 1
ATOM 2532 C C . ASN B 1 48 ? 4.176 19.406 -5.051 1 98.56 48 ASN B C 1
ATOM 2534 O O . ASN B 1 48 ? 3.527 19 -6.02 1 98.56 48 ASN B O 1
ATOM 2538 N N . ILE B 1 49 ? 4.254 20.672 -4.738 1 98.5 49 ILE B N 1
ATOM 2539 C CA . ILE B 1 49 ? 3.398 21.719 -5.301 1 98.5 49 ILE B CA 1
ATOM 2540 C C . ILE B 1 49 ? 3.613 21.797 -6.809 1 98.5 49 ILE B C 1
ATOM 2542 O O . ILE B 1 49 ? 2.65 21.812 -7.582 1 98.5 49 ILE B O 1
ATOM 2546 N N . ASP B 1 50 ? 4.887 21.812 -7.281 1 98.12 50 ASP B N 1
ATOM 2547 C CA . ASP B 1 50 ? 5.184 22.031 -8.695 1 98.12 50 ASP B CA 1
ATOM 2548 C C . ASP B 1 50 ? 4.527 20.953 -9.562 1 98.12 50 ASP B C 1
ATOM 2550 O O . ASP B 1 50 ? 3.891 21.266 -10.57 1 98.12 50 ASP B O 1
ATOM 2554 N N . LEU B 1 51 ? 4.621 19.734 -9.164 1 97.88 51 LEU B N 1
ATOM 2555 C CA . LEU B 1 51 ? 4.082 18.641 -9.969 1 97.88 51 LEU B CA 1
ATOM 2556 C C . LEU B 1 51 ? 2.561 18.594 -9.859 1 97.88 51 LEU B C 1
ATOM 2558 O O . LEU B 1 51 ? 1.863 18.453 -10.867 1 97.88 51 LEU B O 1
ATOM 2562 N N . LEU B 1 52 ? 2.035 18.719 -8.688 1 98.5 52 LEU B N 1
ATOM 2563 C CA . LEU B 1 52 ? 0.596 18.578 -8.484 1 98.5 52 LEU B CA 1
ATOM 2564 C C . LEU B 1 52 ? -0.151 19.75 -9.109 1 98.5 52 LEU B C 1
ATOM 2566 O O . LEU B 1 52 ? -1.274 19.594 -9.594 1 98.5 52 LEU B O 1
ATOM 2570 N N . ALA B 1 53 ? 0.478 20.922 -9.156 1 98.44 53 ALA B N 1
ATOM 2571 C CA . ALA B 1 53 ? -0.158 22.125 -9.688 1 98.44 53 ALA B CA 1
ATOM 2572 C C . ALA B 1 53 ? -0.342 22.016 -11.203 1 98.44 53 ALA B C 1
ATOM 2574 O O . ALA B 1 53 ? -1.086 22.812 -11.797 1 98.44 53 ALA B O 1
ATOM 2575 N N . GLN B 1 54 ? 0.34 21.125 -11.828 1 97.75 54 GLN B N 1
ATOM 2576 C CA . GLN B 1 54 ? 0.186 20.906 -13.266 1 97.75 54 GLN B CA 1
ATOM 2577 C C . GLN B 1 54 ? -1.185 20.328 -13.586 1 97.75 54 GLN B C 1
ATOM 2579 O O . GLN B 1 54 ? -1.667 20.453 -14.719 1 97.75 54 GLN B O 1
ATOM 2584 N N . ARG B 1 55 ? -1.823 19.75 -12.578 1 97.5 55 ARG B N 1
ATOM 2585 C CA . ARG B 1 55 ? -3.039 19 -12.875 1 97.5 55 ARG B CA 1
ATOM 2586 C C . ARG B 1 55 ? -4.199 19.484 -12.008 1 97.5 55 ARG B C 1
ATOM 2588 O O . ARG B 1 55 ? -5.359 19.188 -12.305 1 97.5 55 ARG B O 1
ATOM 2595 N N . PHE B 1 56 ? -3.867 20.188 -10.953 1 98.62 56 PHE B N 1
ATOM 2596 C CA . PHE B 1 56 ? -4.895 20.5 -9.969 1 98.62 56 PHE B CA 1
ATOM 2597 C C . PHE B 1 56 ? -4.832 21.969 -9.562 1 98.62 56 PHE B C 1
ATOM 2599 O O . PHE B 1 56 ? -3.783 22.609 -9.68 1 98.62 56 PHE B O 1
ATOM 2606 N N . ARG B 1 57 ? -5.949 22.484 -9.109 1 98.69 57 ARG B N 1
ATOM 2607 C CA . ARG B 1 57 ? -5.988 23.703 -8.32 1 98.69 57 ARG B CA 1
ATOM 2608 C C . ARG B 1 57 ? -5.668 23.422 -6.852 1 98.69 57 ARG B C 1
ATOM 2610 O O . ARG B 1 57 ? -6.465 22.797 -6.148 1 98.69 57 ARG B O 1
ATOM 2617 N N . LEU B 1 58 ? -4.555 23.906 -6.445 1 98.88 58 LEU B N 1
ATOM 2618 C CA . LEU B 1 58 ? -4.109 23.625 -5.086 1 98.88 58 LEU B CA 1
ATOM 2619 C C . LEU B 1 58 ? -4.484 24.766 -4.148 1 98.88 58 LEU B C 1
ATOM 2621 O O . LEU B 1 58 ? -4.238 25.938 -4.453 1 98.88 58 LEU B O 1
ATOM 2625 N N . ILE B 1 59 ? -5.141 24.438 -3.104 1 98.94 59 ILE B N 1
ATOM 2626 C CA . ILE B 1 59 ? -5.34 25.312 -1.954 1 98.94 59 ILE B CA 1
ATOM 2627 C C . ILE B 1 59 ? -4.48 24.828 -0.785 1 98.94 59 ILE B C 1
ATOM 2629 O O . ILE B 1 59 ? -4.676 23.719 -0.281 1 98.94 59 ILE B O 1
ATOM 2633 N N . ILE B 1 60 ? -3.535 25.672 -0.357 1 98.88 60 ILE B N 1
ATOM 2634 C CA . ILE B 1 60 ? -2.525 25.266 0.615 1 98.88 60 ILE B CA 1
ATOM 2635 C C . ILE B 1 60 ? -2.576 26.203 1.828 1 98.88 60 ILE B C 1
ATOM 2637 O O . ILE B 1 60 ? -1.764 27.125 1.95 1 98.88 60 ILE B O 1
ATOM 2641 N N . PRO B 1 61 ? -3.371 25.938 2.783 1 98.88 61 PRO B N 1
ATOM 2642 C CA . PRO B 1 61 ? -3.543 26.828 3.928 1 98.88 61 PRO B CA 1
ATOM 2643 C C . PRO B 1 61 ? -2.5 26.609 5.02 1 98.88 61 PRO B C 1
ATOM 2645 O O . PRO B 1 61 ? -1.967 25.5 5.148 1 98.88 61 PRO B O 1
ATOM 2648 N N . ASP B 1 62 ? -2.199 27.672 5.688 1 98.81 62 ASP B N 1
ATOM 2649 C CA . ASP B 1 62 ? -1.788 27.531 7.082 1 98.81 62 ASP B CA 1
ATOM 2650 C C . ASP B 1 62 ? -2.984 27.203 7.977 1 98.81 62 ASP B C 1
ATOM 2652 O O . ASP B 1 62 ? -3.885 28.031 8.133 1 98.81 62 ASP B O 1
ATOM 2656 N N . MET B 1 63 ? -2.98 26.047 8.5 1 98.44 63 MET B N 1
ATOM 2657 C CA . MET B 1 63 ? -4.121 25.688 9.336 1 98.44 63 MET B CA 1
ATOM 2658 C C . MET B 1 63 ? -4.234 26.609 10.539 1 98.44 63 MET B C 1
ATOM 2660 O O . MET B 1 63 ? -3.242 27.203 10.961 1 98.44 63 MET B O 1
ATOM 2664 N N . PRO B 1 64 ? -5.422 26.766 11.078 1 98.38 64 PRO B N 1
ATOM 2665 C CA . PRO B 1 64 ? -5.543 27.578 12.289 1 98.38 64 PRO B CA 1
ATOM 2666 C C . PRO B 1 64 ? -4.543 27.172 13.375 1 98.38 64 PRO B C 1
ATOM 2668 O O . PRO B 1 64 ? -4.34 25.969 13.617 1 98.38 64 PRO B O 1
ATOM 2671 N N . GLY B 1 65 ? -3.969 28.188 13.961 1 98 65 GLY B N 1
ATOM 2672 C CA . GLY B 1 65 ? -2.943 27.922 14.961 1 98 65 GLY B CA 1
ATOM 2673 C C . GLY B 1 65 ? -1.535 28 14.398 1 98 65 GLY B C 1
ATOM 2674 O O . GLY B 1 65 ? -0.563 28.062 15.156 1 98 65 GLY B O 1
ATOM 2675 N N . TYR B 1 66 ? -1.439 28.141 13.062 1 98.06 66 TYR B N 1
ATOM 2676 C CA . TYR B 1 66 ? -0.128 28.047 12.43 1 98.06 66 TYR B CA 1
ATOM 2677 C C . TYR B 1 66 ? 0.102 29.188 11.461 1 98.06 66 TYR B C 1
ATOM 2679 O O . TYR B 1 66 ? -0.853 29.797 10.961 1 98.06 66 TYR B O 1
ATOM 2687 N N . GLY B 1 67 ? 1.349 29.5 11.25 1 97.38 67 GLY B N 1
ATOM 2688 C CA . GLY B 1 67 ? 1.763 30.406 10.195 1 97.38 67 GLY B CA 1
ATOM 2689 C C . GLY B 1 67 ? 1.055 31.75 10.242 1 97.38 67 GLY B C 1
ATOM 2690 O O . GLY B 1 67 ? 1.013 32.406 11.289 1 97.38 67 GLY B O 1
ATOM 2691 N N . ARG B 1 68 ? 0.477 32.094 9.078 1 97.69 68 ARG B N 1
ATOM 2692 C CA . ARG B 1 68 ? -0.107 33.438 8.953 1 97.69 68 ARG B CA 1
ATOM 2693 C C . ARG B 1 68 ? -1.611 33.375 9.203 1 97.69 68 ARG B C 1
ATOM 2695 O O . ARG B 1 68 ? -2.305 34.375 8.992 1 97.69 68 ARG B O 1
ATOM 2702 N N . SER B 1 69 ? -2.104 32.25 9.648 1 98.44 69 SER B N 1
ATOM 2703 C CA . SER B 1 69 ? -3.51 32.125 10.023 1 98.44 69 SER B CA 1
ATOM 2704 C C . SER B 1 69 ? -3.727 32.5 11.484 1 98.44 69 SER B C 1
ATOM 2706 O O . SER B 1 69 ? -2.764 32.719 12.227 1 98.44 69 SER B O 1
ATOM 2708 N N . SER B 1 70 ? -5.004 32.625 11.867 1 97.56 70 SER B N 1
ATOM 2709 C CA . SER B 1 70 ? -5.367 32.906 13.25 1 97.56 70 SER B CA 1
ATOM 2710 C C . SER B 1 70 ? -4.734 31.906 14.211 1 97.56 70 SER B C 1
ATOM 2712 O O . SER B 1 70 ? -4.477 30.75 13.836 1 97.56 70 SER B O 1
ATOM 2714 N N . LYS B 1 71 ? -4.477 32.406 15.422 1 97.56 71 LYS B N 1
ATOM 2715 C CA . LYS B 1 71 ? -3.908 31.516 16.438 1 97.56 71 LYS B CA 1
ATOM 2716 C C . LYS B 1 71 ? -4.98 31.047 17.422 1 97.56 71 LYS B C 1
ATOM 2718 O O . LYS B 1 71 ? -6.078 31.594 17.469 1 97.56 71 LYS B O 1
ATOM 2723 N N . GLY B 1 72 ? -4.641 29.969 18.047 1 93.62 72 GLY B N 1
ATOM 2724 C CA . GLY B 1 72 ? -5.594 29.344 18.953 1 93.62 72 GLY B CA 1
ATOM 2725 C C . GLY B 1 72 ? -6.414 28.25 18.297 1 93.62 72 GLY B C 1
ATOM 2726 O O . GLY B 1 72 ? -6.82 28.391 17.141 1 93.62 72 GLY B O 1
ATOM 2727 N N . VAL B 1 73 ? -6.555 27.109 18.891 1 95.94 73 VAL B N 1
ATOM 2728 C CA . VAL B 1 73 ? -7.355 25.953 18.5 1 95.94 73 VAL B CA 1
ATOM 2729 C C . VAL B 1 73 ? -8.234 25.5 19.672 1 95.94 73 VAL B C 1
ATOM 2731 O O . VAL B 1 73 ? -7.793 25.531 20.812 1 95.94 73 VAL B O 1
ATOM 2734 N N . ASP B 1 74 ? -9.508 25.25 19.406 1 96.19 74 ASP B N 1
ATOM 2735 C CA . ASP B 1 74 ? -10.352 24.672 20.453 1 96.19 74 ASP B CA 1
ATOM 2736 C C . ASP B 1 74 ? -9.828 23.312 20.891 1 96.19 74 ASP B C 1
ATOM 2738 O O . ASP B 1 74 ? -9.961 22.328 20.156 1 96.19 74 ASP B O 1
ATOM 2742 N N . GLN B 1 75 ? -9.391 23.234 22.094 1 95.56 75 GLN B N 1
ATOM 2743 C CA . GLN B 1 75 ? -8.68 22.047 22.562 1 95.56 75 GLN B CA 1
ATOM 2744 C C . GLN B 1 75 ? -9.664 20.969 23.031 1 95.56 75 GLN B C 1
ATOM 2746 O O . GLN B 1 75 ? -9.273 19.828 23.25 1 95.56 75 GLN B O 1
ATOM 2751 N N . SER B 1 76 ? -10.914 21.281 23.094 1 95.19 76 SER B N 1
ATOM 2752 C CA . SER B 1 76 ? -11.906 20.281 23.469 1 95.19 76 SER B CA 1
ATOM 2753 C C . SER B 1 76 ? -12.211 19.328 22.312 1 95.19 76 SER B C 1
ATOM 2755 O O . SER B 1 76 ? -12.648 18.203 22.531 1 95.19 76 SER B O 1
ATOM 2757 N N . ASP B 1 77 ? -12.07 19.812 21.094 1 96.19 77 ASP B N 1
ATOM 2758 C CA . ASP B 1 77 ? -12.211 19.016 19.859 1 96.19 77 ASP B CA 1
ATOM 2759 C C . ASP B 1 77 ? -11.344 19.594 18.75 1 96.19 77 ASP B C 1
ATOM 2761 O O . ASP B 1 77 ? -11.859 20.078 17.75 1 96.19 77 ASP B O 1
ATOM 2765 N N . PRO B 1 78 ? -10.086 19.375 18.938 1 96.94 78 PRO B N 1
ATOM 2766 C CA . PRO B 1 78 ? -9.18 20.047 17.984 1 96.94 78 PRO B CA 1
ATOM 2767 C C . PRO B 1 78 ? -9.383 19.562 16.547 1 96.94 78 PRO B C 1
ATOM 2769 O O . PRO B 1 78 ? -9.297 20.359 15.609 1 96.94 78 PRO B O 1
ATOM 2772 N N . PHE B 1 79 ? -9.672 18.25 16.344 1 98.06 79 PHE B N 1
ATOM 2773 C CA . PHE B 1 79 ? -9.891 17.75 14.984 1 98.06 79 PHE B CA 1
ATOM 2774 C C . PHE B 1 79 ? -11.148 18.375 14.375 1 98.06 79 PHE B C 1
ATOM 2776 O O . PHE B 1 79 ? -11.141 18.797 13.219 1 98.06 79 PHE B O 1
ATOM 2783 N N . GLY B 1 80 ? -12.195 18.469 15.172 1 98.06 80 GLY B N 1
ATOM 2784 C CA . GLY B 1 80 ? -13.43 19.094 14.711 1 98.06 80 GLY B CA 1
ATOM 2785 C C . GLY B 1 80 ? -13.273 20.562 14.406 1 98.06 80 GLY B C 1
ATOM 2786 O O . GLY B 1 80 ? -13.844 21.078 13.438 1 98.06 80 GLY B O 1
ATOM 2787 N N . TYR B 1 81 ? -12.508 21.203 15.25 1 98.31 81 TYR B N 1
ATOM 2788 C CA . TYR B 1 81 ? -12.258 22.625 15.062 1 98.31 81 TYR B CA 1
ATOM 2789 C C . TYR B 1 81 ? -11.555 22.891 13.734 1 98.31 81 TYR B C 1
ATOM 2791 O O . TYR B 1 81 ? -11.984 23.75 12.953 1 98.31 81 TYR B O 1
ATOM 2799 N N . LEU B 1 82 ? -10.523 22.141 13.5 1 98.62 82 LEU B N 1
ATOM 2800 C CA . LEU B 1 82 ? -9.773 22.312 12.258 1 98.62 82 LEU B CA 1
ATOM 2801 C C . LEU B 1 82 ? -10.625 21.938 11.055 1 98.62 82 LEU B C 1
ATOM 2803 O O . LEU B 1 82 ? -10.609 22.625 10.031 1 98.62 82 LEU B O 1
ATOM 2807 N N . ALA B 1 83 ? -11.367 20.844 11.148 1 98.81 83 ALA B N 1
ATOM 2808 C CA . ALA B 1 83 ? -12.25 20.391 10.07 1 98.81 83 ALA B CA 1
ATOM 2809 C C . ALA B 1 83 ? -13.266 21.469 9.711 1 98.81 83 ALA B C 1
ATOM 2811 O O . ALA B 1 83 ? -13.477 21.781 8.539 1 98.81 83 ALA B O 1
ATOM 2812 N N . SER B 1 84 ? -13.812 22.078 10.719 1 98.69 84 SER B N 1
ATOM 2813 C CA . SER B 1 84 ? -14.805 23.125 10.508 1 98.69 84 SER B CA 1
ATOM 2814 C C . SER B 1 84 ? -14.188 24.344 9.844 1 98.69 84 SER B C 1
ATOM 2816 O O . SER B 1 84 ? -14.812 25 9.008 1 98.69 84 SER B O 1
ATOM 2818 N N . ALA B 1 85 ? -13.031 24.672 10.25 1 98.81 85 ALA B N 1
ATOM 2819 C CA . ALA B 1 85 ? -12.328 25.797 9.656 1 98.81 85 ALA B CA 1
ATOM 2820 C C . ALA B 1 85 ? -12.07 25.578 8.172 1 98.81 85 ALA B C 1
ATOM 2822 O O . ALA B 1 85 ? -12.258 26.484 7.355 1 98.81 85 ALA B O 1
ATOM 2823 N N . ILE B 1 86 ? -11.656 24.375 7.812 1 98.81 86 ILE B N 1
ATOM 2824 C CA . ILE B 1 86 ? -11.375 24.062 6.418 1 98.81 86 ILE B CA 1
ATOM 2825 C C . ILE B 1 86 ? -12.672 24.031 5.617 1 98.81 86 ILE B C 1
ATOM 2827 O O . ILE B 1 86 ? -12.711 24.5 4.477 1 98.81 86 ILE B O 1
ATOM 2831 N N . ARG B 1 87 ? -13.75 23.484 6.188 1 98.81 87 ARG B N 1
ATOM 2832 C CA . ARG B 1 87 ? -15.055 23.562 5.535 1 98.81 87 ARG B CA 1
ATOM 2833 C C . ARG B 1 87 ? -15.461 25 5.27 1 98.81 87 ARG B C 1
ATOM 2835 O O . ARG B 1 87 ? -15.945 25.328 4.184 1 98.81 87 ARG B O 1
ATOM 2842 N N . GLY B 1 88 ? -15.25 25.844 6.301 1 98.81 88 GLY B N 1
ATOM 2843 C CA . GLY B 1 88 ? -15.531 27.266 6.145 1 98.81 88 GLY B CA 1
ATOM 2844 C C . GLY B 1 88 ? -14.703 27.922 5.051 1 98.81 88 GLY B C 1
ATOM 2845 O O . GLY B 1 88 ? -15.195 28.781 4.324 1 98.81 88 GLY B O 1
ATOM 2846 N N . LEU B 1 89 ? -13.43 27.516 4.945 1 98.88 89 LEU B N 1
ATOM 2847 C CA . LEU B 1 89 ? -12.57 28.016 3.877 1 98.88 89 LEU B CA 1
ATOM 2848 C C . LEU B 1 89 ? -13.141 27.672 2.508 1 98.88 89 LEU B C 1
ATOM 2850 O O . LEU B 1 89 ? -13.203 28.516 1.618 1 98.88 89 LEU B O 1
ATOM 2854 N N . LEU B 1 90 ? -13.555 26.406 2.342 1 98.88 90 LEU B N 1
ATOM 2855 C CA . LEU B 1 90 ? -14.172 25.984 1.089 1 98.88 90 LEU B CA 1
ATOM 2856 C C . LEU B 1 90 ? -15.422 26.812 0.791 1 98.88 90 LEU B C 1
ATOM 2858 O O . LEU B 1 90 ? -15.633 27.219 -0.349 1 98.88 90 LEU B O 1
ATOM 2862 N N . ASP B 1 91 ? -16.234 27.078 1.829 1 98.75 91 ASP B N 1
ATOM 2863 C CA . ASP B 1 91 ? -17.453 27.875 1.658 1 98.75 91 ASP B CA 1
ATOM 2864 C C . ASP B 1 91 ? -17.109 29.281 1.164 1 98.75 91 ASP B C 1
ATOM 2866 O O . ASP B 1 91 ? -17.719 29.766 0.216 1 98.75 91 ASP B O 1
ATOM 2870 N N . GLU B 1 92 ? -16.172 29.875 1.754 1 98.69 92 GLU B N 1
ATOM 2871 C CA . GLU B 1 92 ? -15.789 31.234 1.401 1 98.69 92 GLU B CA 1
ATOM 2872 C C . GLU B 1 92 ? -15.242 31.312 -0.024 1 98.69 92 GLU B C 1
ATOM 2874 O O . GLU B 1 92 ? -15.422 32.312 -0.711 1 98.69 92 GLU B O 1
ATOM 2879 N N . LEU B 1 93 ? -14.609 30.234 -0.436 1 98.56 93 LEU B N 1
ATOM 2880 C CA . LEU B 1 93 ? -14.039 30.188 -1.777 1 98.56 93 LEU B CA 1
ATOM 2881 C C . LEU B 1 93 ? -15.055 29.656 -2.785 1 98.56 93 LEU B C 1
ATOM 2883 O O . LEU B 1 93 ? -14.75 29.516 -3.971 1 98.56 93 LEU B O 1
ATOM 2887 N N . ARG B 1 94 ? -16.234 29.344 -2.334 1 98.44 94 ARG B N 1
ATOM 2888 C CA . ARG B 1 94 ? -17.344 28.844 -3.152 1 98.44 94 ARG B CA 1
ATOM 2889 C C . ARG B 1 94 ? -16.953 27.547 -3.854 1 98.44 94 ARG B C 1
ATOM 2891 O O . ARG B 1 94 ? -17.203 27.375 -5.047 1 98.44 94 ARG B O 1
ATOM 2898 N N . ILE B 1 95 ? -16.281 26.703 -3.139 1 98.62 95 ILE B N 1
ATOM 2899 C CA . ILE B 1 95 ? -15.906 25.375 -3.596 1 98.62 95 ILE B CA 1
ATOM 2900 C C . ILE B 1 95 ? -16.844 24.328 -2.988 1 98.62 95 ILE B C 1
ATOM 2902 O O . ILE B 1 95 ? -16.797 24.062 -1.784 1 98.62 95 ILE B O 1
ATOM 2906 N N . PRO B 1 96 ? -17.688 23.766 -3.752 1 98.5 96 PRO B N 1
ATOM 2907 C CA . PRO B 1 96 ? -18.688 22.844 -3.193 1 98.5 96 PRO B CA 1
ATOM 2908 C C . PRO B 1 96 ? -18.047 21.578 -2.605 1 98.5 96 PRO B C 1
ATOM 2910 O O . PRO B 1 96 ? -18.484 21.109 -1.551 1 98.5 96 PRO B O 1
ATOM 2913 N N . SER B 1 97 ? -17.078 20.984 -3.312 1 98.56 97 SER B N 1
ATOM 2914 C CA . SER B 1 97 ? -16.328 19.828 -2.854 1 98.56 97 SER B CA 1
ATOM 2915 C C . SER B 1 97 ? -14.891 19.859 -3.359 1 98.56 97 SER B C 1
ATOM 2917 O O . SER B 1 97 ? -14.57 20.578 -4.301 1 98.56 97 SER B O 1
ATOM 2919 N N . ALA B 1 98 ? -14.016 19.141 -2.689 1 98.88 98 ALA B N 1
ATOM 2920 C CA . ALA B 1 98 ? -12.602 19.094 -3.045 1 98.88 98 ALA B CA 1
ATOM 2921 C C . ALA B 1 98 ? -11.977 17.766 -2.637 1 98.88 98 ALA B C 1
ATOM 2923 O O . ALA B 1 98 ? -12.562 17.016 -1.85 1 98.88 98 ALA B O 1
ATOM 2924 N N . HIS B 1 99 ? -10.906 17.422 -3.273 1 98.94 99 HIS B N 1
ATOM 2925 C CA . HIS B 1 99 ? -10.031 16.406 -2.697 1 98.94 99 HIS B CA 1
ATOM 2926 C C . HIS B 1 99 ? -9.25 16.953 -1.508 1 98.94 99 HIS B C 1
ATOM 2928 O O . HIS B 1 99 ? -8.883 18.141 -1.495 1 98.94 99 HIS B O 1
ATOM 2934 N N . LEU B 1 100 ? -9.008 16.125 -0.514 1 98.94 100 LEU B N 1
ATOM 2935 C CA . LEU B 1 100 ? -8.195 16.531 0.627 1 98.94 100 LEU B CA 1
ATOM 2936 C C . LEU B 1 100 ? -6.965 15.633 0.754 1 98.94 100 LEU B C 1
ATOM 2938 O O . LEU B 1 100 ? -7.07 14.406 0.636 1 98.94 100 LEU B O 1
ATOM 2942 N N . VAL B 1 101 ? -5.855 16.219 0.918 1 98.94 101 VAL B N 1
ATOM 2943 C CA . VAL B 1 101 ? -4.605 15.555 1.253 1 98.94 101 VAL B CA 1
ATOM 2944 C C . VAL B 1 101 ? -4.094 16.062 2.602 1 98.94 101 VAL B C 1
ATOM 2946 O O . VAL B 1 101 ? -3.869 17.25 2.779 1 98.94 101 VAL B O 1
ATOM 2949 N N . GLY B 1 102 ? -3.945 15.141 3.525 1 98.94 102 GLY B N 1
ATOM 2950 C CA . GLY B 1 102 ? -3.568 15.586 4.855 1 98.94 102 GLY B CA 1
ATOM 2951 C C . GLY B 1 102 ? -2.441 14.773 5.461 1 98.94 102 GLY B C 1
ATOM 2952 O O . GLY B 1 102 ? -2.455 13.539 5.398 1 98.94 102 GLY B O 1
ATOM 2953 N N . ASN B 1 103 ? -1.529 15.453 6.035 1 98.75 103 ASN B N 1
ATOM 2954 C CA . ASN B 1 103 ? -0.437 14.852 6.793 1 98.75 103 ASN B CA 1
ATOM 2955 C C . ASN B 1 103 ? -0.685 14.938 8.297 1 98.75 103 ASN B C 1
ATOM 2957 O O . ASN B 1 103 ? -0.917 16.031 8.828 1 98.75 103 ASN B O 1
ATOM 2961 N N . SER B 1 104 ? -0.621 13.766 9.023 1 98.62 104 SER B N 1
ATOM 2962 C CA . SER B 1 104 ? -0.613 13.75 10.484 1 98.62 104 SER B CA 1
ATOM 2963 C C . SER B 1 104 ? -1.804 14.516 11.047 1 98.62 104 SER B C 1
ATOM 2965 O O . SER B 1 104 ? -2.955 14.141 10.812 1 98.62 104 SER B O 1
ATOM 2967 N N . TYR B 1 105 ? -1.632 15.727 11.625 1 98.62 105 TYR B N 1
ATOM 2968 C CA . TYR B 1 105 ? -2.68 16.594 12.148 1 98.62 105 TYR B CA 1
ATOM 2969 C C . TYR B 1 105 ? -3.631 17.031 11.039 1 98.62 105 TYR B C 1
ATOM 2971 O O . TYR B 1 105 ? -4.852 17.047 11.227 1 98.62 105 TYR B O 1
ATOM 2979 N N . GLY B 1 106 ? -3.07 17.359 9.898 1 98.88 106 GLY B N 1
ATOM 2980 C CA . GLY B 1 106 ? -3.875 17.656 8.727 1 98.88 106 GLY B CA 1
ATOM 2981 C C . GLY B 1 106 ? -4.66 16.469 8.219 1 98.88 106 GLY B C 1
ATOM 2982 O O . GLY B 1 106 ? -5.75 16.625 7.664 1 98.88 106 GLY B O 1
ATOM 2983 N N . GLY B 1 107 ? -4.062 15.289 8.344 1 98.94 107 GLY B N 1
ATOM 2984 C CA . GLY B 1 107 ? -4.809 14.078 8.031 1 98.94 107 GLY B CA 1
ATOM 2985 C C . GLY B 1 107 ? -6 13.852 8.938 1 98.94 107 GLY B C 1
ATOM 2986 O O . GLY B 1 107 ? -7.078 13.469 8.477 1 98.94 107 GLY B O 1
ATOM 2987 N N . ALA B 1 108 ? -5.824 14.07 10.203 1 98.75 108 ALA B N 1
ATOM 2988 C CA . ALA B 1 108 ? -6.922 13.953 11.156 1 98.75 108 ALA B CA 1
ATOM 2989 C C . ALA B 1 108 ? -8.039 14.945 10.836 1 98.75 108 ALA B C 1
ATOM 2991 O O . ALA B 1 108 ? -9.219 14.594 10.859 1 98.75 108 ALA B O 1
ATOM 2992 N N . ALA B 1 109 ? -7.641 16.156 10.547 1 98.81 109 ALA B N 1
ATOM 2993 C CA . ALA B 1 109 ? -8.609 17.188 10.188 1 98.81 109 ALA B CA 1
ATOM 2994 C C . ALA B 1 109 ? -9.375 16.812 8.922 1 98.81 109 ALA B C 1
ATOM 2996 O O . ALA B 1 109 ? -10.594 16.953 8.852 1 98.81 109 ALA B O 1
ATOM 2997 N N . ALA B 1 110 ? -8.648 16.328 7.965 1 98.94 110 ALA B N 1
ATOM 2998 C CA . ALA B 1 110 ? -9.258 15.922 6.695 1 98.94 110 ALA B CA 1
ATOM 2999 C C . ALA B 1 110 ? -10.25 14.789 6.906 1 98.94 110 ALA B C 1
ATOM 3001 O O . ALA B 1 110 ? -11.367 14.828 6.379 1 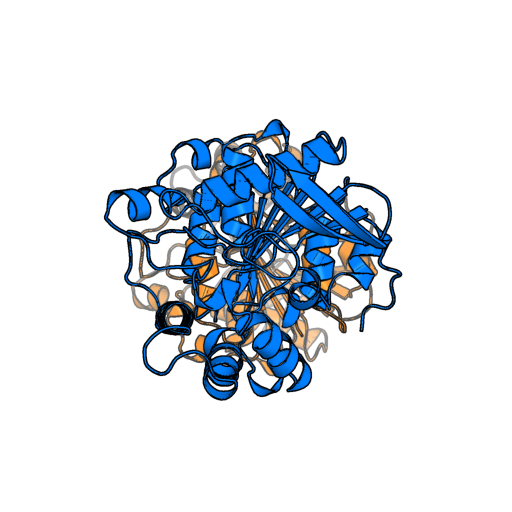98.94 110 ALA B O 1
ATOM 3002 N N . LEU B 1 111 ? -9.836 13.781 7.617 1 98.94 111 LEU B N 1
ATOM 3003 C CA . LEU B 1 111 ? -10.711 12.648 7.891 1 98.94 111 LEU B CA 1
ATOM 3004 C C . LEU B 1 111 ? -11.945 13.086 8.672 1 98.94 111 LEU B C 1
ATOM 3006 O O . LEU B 1 111 ? -13.062 12.664 8.367 1 98.94 111 LEU B O 1
ATOM 3010 N N . ARG B 1 112 ? -11.742 13.945 9.672 1 98.81 112 ARG B N 1
ATOM 3011 C CA . ARG B 1 112 ? -12.867 14.461 10.445 1 98.81 112 ARG B CA 1
ATOM 3012 C C . ARG B 1 112 ? -13.836 15.234 9.555 1 98.81 112 ARG B C 1
ATOM 3014 O O . ARG B 1 112 ? -15.055 15.109 9.695 1 98.81 112 ARG B O 1
ATOM 3021 N N . LEU B 1 113 ? -13.289 16.016 8.656 1 98.88 113 LEU B N 1
ATOM 3022 C CA . LEU B 1 113 ? -14.141 16.75 7.719 1 98.88 113 LEU B CA 1
ATOM 3023 C C . LEU B 1 113 ? -14.953 15.773 6.867 1 98.88 113 LEU B C 1
ATOM 3025 O O . LEU B 1 113 ? -16.156 15.977 6.664 1 98.88 113 LEU B O 1
ATOM 3029 N N . ALA B 1 114 ? -14.344 14.742 6.355 1 98.88 114 ALA B N 1
ATOM 3030 C CA . ALA B 1 114 ? -15.047 13.734 5.559 1 98.88 114 ALA B CA 1
ATOM 3031 C C . ALA B 1 114 ? -16.141 13.055 6.371 1 98.88 114 ALA B C 1
ATOM 3033 O O . ALA B 1 114 ? -17.203 12.734 5.84 1 98.88 114 ALA B O 1
ATOM 3034 N N . LEU B 1 115 ? -15.883 12.805 7.625 1 98.75 115 LEU B N 1
ATOM 3035 C CA . LEU B 1 115 ? -16.875 12.18 8.484 1 98.75 115 LEU B CA 1
ATOM 3036 C C . LEU B 1 115 ? -18.047 13.125 8.742 1 98.75 115 LEU B C 1
ATOM 3038 O O . LEU B 1 115 ? -19.203 12.711 8.711 1 98.75 115 LEU B O 1
ATOM 3042 N N . ASP B 1 116 ? -17.703 14.391 8.945 1 98.62 116 ASP B N 1
ATOM 3043 C CA . ASP B 1 116 ? -18.719 15.383 9.281 1 98.62 116 ASP B CA 1
ATOM 3044 C C . ASP B 1 116 ? -19.531 15.781 8.055 1 98.62 116 ASP B C 1
ATOM 3046 O O . ASP B 1 116 ? -20.734 16.047 8.156 1 98.62 116 ASP B O 1
ATOM 3050 N N . SER B 1 117 ? -18.859 15.859 6.938 1 98.44 117 SER B N 1
ATOM 3051 C CA . SER B 1 117 ? -19.484 16.328 5.699 1 98.44 117 SER B CA 1
ATOM 3052 C C . SER B 1 117 ? -18.953 15.547 4.496 1 98.44 117 SER B C 1
ATOM 3054 O O . SER B 1 117 ? -18.328 16.125 3.604 1 98.44 117 SER B O 1
ATOM 3056 N N . PRO B 1 118 ? -19.359 14.305 4.363 1 98.38 118 PRO B N 1
ATOM 3057 C CA . PRO B 1 118 ? -18.797 13.445 3.318 1 98.38 118 PRO B CA 1
ATOM 3058 C C . PRO B 1 118 ? -19.016 14.008 1.915 1 98.38 118 PRO B C 1
ATOM 3060 O O . PRO B 1 118 ? -18.188 13.82 1.029 1 98.38 118 PRO B O 1
ATOM 3063 N N . HIS B 1 119 ? -20.094 14.758 1.721 1 98.31 119 HIS B N 1
ATOM 3064 C CA . HIS B 1 119 ? -20.406 15.266 0.393 1 98.31 119 HIS B CA 1
ATOM 3065 C C . HIS B 1 119 ? -19.453 16.375 -0.02 1 98.31 119 HIS B C 1
ATOM 3067 O O . HIS B 1 119 ? -19.391 16.734 -1.195 1 98.31 119 HIS B O 1
ATOM 3073 N N . ARG B 1 120 ? -18.656 16.891 0.923 1 98.69 120 ARG B N 1
ATOM 3074 C CA . ARG B 1 120 ? -17.734 17.984 0.647 1 98.69 120 ARG B CA 1
ATOM 3075 C C . ARG B 1 120 ? -16.359 17.438 0.263 1 98.69 120 ARG B C 1
ATOM 3077 O O . ARG B 1 120 ? -15.461 18.203 -0.115 1 98.69 120 ARG B O 1
ATOM 3084 N N . VAL B 1 121 ? -16.188 16.125 0.357 1 98.88 121 VAL B N 1
ATOM 3085 C CA . VAL B 1 121 ? -14.883 15.531 0.127 1 98.88 121 VAL B CA 1
ATOM 3086 C C . VAL B 1 121 ? -14.969 14.5 -1 1 98.88 121 VAL B C 1
ATOM 3088 O O . VAL B 1 121 ? -15.57 13.438 -0.833 1 98.88 121 VAL B O 1
ATOM 3091 N N . ASP B 1 122 ? -14.336 14.805 -2.111 1 98.62 122 ASP B N 1
ATOM 3092 C CA . ASP B 1 122 ? -14.375 13.906 -3.264 1 98.62 122 ASP B CA 1
ATOM 3093 C C . ASP B 1 122 ? -13.492 12.688 -3.045 1 98.62 122 ASP B C 1
ATOM 3095 O O . ASP B 1 122 ? -13.945 11.547 -3.186 1 98.62 122 ASP B O 1
ATOM 3099 N N . ARG B 1 123 ? -12.25 12.867 -2.809 1 98.81 123 ARG B N 1
ATOM 3100 C CA . ARG B 1 123 ? -11.289 11.828 -2.443 1 98.81 123 ARG B CA 1
ATOM 3101 C C . ARG B 1 123 ? -10.375 12.305 -1.32 1 98.81 123 ARG B C 1
ATOM 3103 O O . ARG B 1 123 ? -10.148 13.508 -1.156 1 98.81 123 ARG B O 1
ATOM 3110 N N . LEU B 1 124 ? -9.898 11.328 -0.586 1 98.81 124 LEU B N 1
ATOM 3111 C CA . LEU B 1 124 ? -9.133 11.602 0.623 1 98.81 124 LEU B CA 1
ATOM 3112 C C . LEU B 1 124 ? -7.777 10.906 0.574 1 98.81 124 LEU B C 1
ATOM 3114 O O . LEU B 1 124 ? -7.699 9.719 0.256 1 98.81 124 LEU B O 1
ATOM 3118 N N . VAL B 1 125 ? -6.707 11.625 0.749 1 98.94 125 VAL B N 1
ATOM 3119 C CA . VAL B 1 125 ? -5.383 11.055 0.954 1 98.94 125 VAL B CA 1
ATOM 3120 C C . VAL B 1 125 ? -4.918 11.32 2.385 1 98.94 125 VAL B C 1
ATOM 3122 O O . VAL B 1 125 ? -4.824 12.469 2.811 1 98.94 125 VAL B O 1
ATOM 3125 N N . LEU B 1 126 ? -4.66 10.266 3.09 1 98.94 126 LEU B N 1
ATOM 3126 C CA . LEU B 1 126 ? -4.227 10.352 4.48 1 98.94 126 LEU B CA 1
ATOM 3127 C C . LEU B 1 126 ? -2.785 9.875 4.629 1 98.94 126 LEU B C 1
ATOM 3129 O O . LEU B 1 126 ? -2.492 8.695 4.422 1 98.94 126 LEU B O 1
ATOM 3133 N N . MET B 1 127 ? -1.932 10.75 4.992 1 98.75 127 MET B N 1
ATOM 3134 C CA . MET B 1 127 ? -0.521 10.43 5.188 1 98.75 127 MET B CA 1
ATOM 3135 C C . MET B 1 127 ? -0.16 10.445 6.668 1 98.75 127 MET B C 1
ATOM 3137 O O . MET B 1 127 ? 0.051 11.508 7.25 1 98.75 127 MET B O 1
ATOM 3141 N N . GLY B 1 128 ? -0.082 9.234 7.277 1 98.56 128 GLY B N 1
ATOM 3142 C CA . GLY B 1 128 ? 0.216 9.125 8.695 1 98.56 128 GLY B CA 1
ATOM 3143 C C . GLY B 1 128 ? -0.69 9.977 9.57 1 98.56 128 GLY B C 1
ATOM 3144 O O . GLY B 1 128 ? -0.214 10.734 10.414 1 98.56 128 GLY B O 1
ATOM 3145 N N . PRO B 1 129 ? -1.972 9.867 9.383 1 98.75 129 PRO B N 1
ATOM 3146 C CA . PRO B 1 129 ? -2.879 10.758 10.109 1 98.75 129 PRO B CA 1
ATOM 3147 C C . PRO B 1 129 ? -2.859 10.516 11.617 1 98.75 129 PRO B C 1
ATOM 3149 O O . PRO B 1 129 ? -2.631 9.391 12.062 1 98.75 129 PRO B O 1
ATOM 3152 N N . GLY B 1 130 ? -3.119 11.609 12.359 1 97.56 130 GLY B N 1
ATOM 3153 C CA . GLY B 1 130 ? -3.367 11.477 13.789 1 97.56 130 GLY B CA 1
ATOM 3154 C C . GLY B 1 130 ? -4.719 10.859 14.102 1 97.56 130 GLY B C 1
ATOM 3155 O O . GLY B 1 130 ? -5.574 10.742 13.227 1 97.56 130 GLY B O 1
ATOM 3156 N N . GLY B 1 131 ? -4.836 10.477 15.312 1 97.31 131 GLY B N 1
ATOM 3157 C CA . GLY B 1 131 ? -6.125 10.016 15.805 1 97.31 131 GLY B CA 1
ATOM 3158 C C . GLY B 1 131 ? -6.453 8.594 15.398 1 97.31 131 GLY B C 1
ATOM 3159 O O . GLY B 1 131 ? -7.625 8.242 15.25 1 97.31 131 GLY B O 1
ATOM 3160 N N . ILE B 1 132 ? -5.441 7.789 15.078 1 98.25 132 ILE B N 1
ATOM 3161 C CA . ILE B 1 132 ? -5.691 6.41 14.68 1 98.25 132 ILE B CA 1
ATOM 3162 C C . ILE B 1 132 ? -5.203 5.457 15.766 1 98.25 132 ILE B C 1
ATOM 3164 O O . ILE B 1 132 ? -3.998 5.285 15.961 1 98.25 132 ILE B O 1
ATOM 3168 N N . GLY B 1 133 ? -6.086 4.871 16.469 1 95.44 133 GLY B N 1
ATOM 3169 C CA . GLY B 1 133 ? -5.781 3.893 17.5 1 95.44 133 GLY B CA 1
ATOM 3170 C C . GLY B 1 133 ? -5.137 4.504 18.734 1 95.44 133 GLY B C 1
ATOM 3171 O O . GLY B 1 133 ? -4.379 3.836 19.438 1 95.44 133 GLY B O 1
ATOM 3172 N N . THR B 1 134 ? -5.43 5.762 18.953 1 92.75 134 THR B N 1
ATOM 3173 C CA . THR B 1 134 ? -4.695 6.5 19.969 1 92.75 134 THR B CA 1
ATOM 3174 C C . THR B 1 134 ? -5.125 6.07 21.375 1 92.75 134 THR B C 1
ATOM 3176 O O . THR B 1 134 ? -4.43 6.332 22.359 1 92.75 134 THR B O 1
ATOM 3179 N N . THR B 1 135 ? -6.23 5.461 21.547 1 92.19 135 THR B N 1
ATOM 3180 C CA . THR B 1 135 ? -6.684 5.02 22.859 1 92.19 135 THR B CA 1
ATOM 3181 C C . THR B 1 135 ? -6.195 3.604 23.156 1 92.19 135 THR B C 1
ATOM 3183 O O . THR B 1 135 ? -6.41 3.078 24.25 1 92.19 135 THR B O 1
ATOM 3186 N N . ARG B 1 136 ? -5.527 2.998 22.172 1 90.31 136 ARG B N 1
ATOM 3187 C CA . ARG B 1 136 ? -5.191 1.585 22.312 1 90.31 136 ARG B CA 1
ATOM 3188 C C . ARG B 1 136 ? -3.711 1.403 22.641 1 90.31 136 ARG B C 1
ATOM 3190 O O . ARG B 1 136 ? -3.271 0.299 22.969 1 90.31 136 ARG B O 1
ATOM 3197 N N . SER B 1 137 ? -2.98 2.389 22.516 1 90.81 137 SER B N 1
ATOM 3198 C CA . SER B 1 137 ? -1.545 2.293 22.766 1 90.81 137 SER B CA 1
ATOM 3199 C C . SER B 1 137 ? -0.997 3.592 23.344 1 90.81 137 SER B C 1
ATOM 3201 O O . SER B 1 137 ? -1.55 4.668 23.109 1 90.81 137 SER B O 1
ATOM 3203 N N . ALA B 1 138 ? 0.103 3.463 24.047 1 91.88 138 ALA B N 1
ATOM 3204 C CA . ALA B 1 138 ? 0.812 4.645 24.531 1 91.88 138 ALA B CA 1
ATOM 3205 C C . ALA B 1 138 ? 1.413 5.434 23.359 1 91.88 138 ALA B C 1
ATOM 3207 O O . ALA B 1 138 ? 1.705 4.867 22.312 1 91.88 138 ALA B O 1
ATOM 3208 N N . PRO B 1 139 ? 1.558 6.746 23.578 1 94.25 139 PRO B N 1
ATOM 3209 C CA . PRO B 1 139 ? 2.199 7.539 22.531 1 94.25 139 PRO B CA 1
ATOM 3210 C C . PRO B 1 139 ? 3.621 7.074 22.234 1 94.25 139 PRO B C 1
ATOM 3212 O O . PRO B 1 139 ? 4.316 6.582 23.125 1 94.25 139 PRO B O 1
ATOM 3215 N N . THR B 1 140 ? 4.062 7.223 21.031 1 97.44 140 THR B N 1
ATOM 3216 C CA . THR B 1 140 ? 5.426 6.91 20.625 1 97.44 140 THR B CA 1
ATOM 3217 C C . THR B 1 140 ? 6.414 7.914 21.219 1 97.44 140 THR B C 1
ATOM 3219 O O . THR B 1 140 ? 6.016 8.984 21.688 1 97.44 140 THR B O 1
ATOM 3222 N N . ALA B 1 141 ? 7.715 7.566 21.172 1 97.44 141 ALA B N 1
ATOM 3223 C CA . ALA B 1 141 ? 8.75 8.492 21.609 1 97.44 141 ALA B CA 1
ATOM 3224 C C . ALA B 1 141 ? 8.758 9.766 20.766 1 97.44 141 ALA B C 1
ATOM 3226 O O . ALA B 1 141 ? 8.969 10.859 21.281 1 97.44 141 ALA B O 1
ATOM 3227 N N . GLY B 1 142 ? 8.516 9.578 19.5 1 98.19 142 GLY B N 1
ATOM 3228 C CA . GLY B 1 142 ? 8.453 10.727 18.625 1 98.19 142 GLY B CA 1
ATOM 3229 C C . GLY B 1 142 ? 7.293 11.656 18.938 1 98.19 142 GLY B C 1
ATOM 3230 O O . GLY B 1 142 ? 7.453 12.875 18.938 1 98.19 142 GLY B O 1
ATOM 3231 N N . LEU B 1 143 ? 6.129 11.055 19.172 1 97.56 143 LEU B N 1
ATOM 3232 C CA . LEU B 1 143 ? 4.965 11.875 19.5 1 97.56 143 LEU B CA 1
ATOM 3233 C C . LEU B 1 143 ? 5.168 12.609 20.812 1 97.56 143 LEU B C 1
ATOM 3235 O O . LEU B 1 143 ? 4.801 13.781 20.938 1 97.56 143 LEU B O 1
ATOM 3239 N N . LYS B 1 144 ? 5.762 11.969 21.797 1 96.94 144 LYS B N 1
ATOM 3240 C CA . LYS B 1 144 ? 6.059 12.617 23.062 1 96.94 144 LYS B CA 1
ATOM 3241 C C . LYS B 1 144 ? 7.004 13.797 22.875 1 96.94 144 LYS B C 1
ATOM 3243 O O . LYS B 1 144 ? 6.801 14.859 23.469 1 96.94 144 LYS B O 1
ATOM 3248 N N . THR B 1 145 ? 7.992 13.578 22.094 1 97.5 145 THR B N 1
ATOM 3249 C CA . THR B 1 145 ? 8.953 14.633 21.812 1 97.5 145 THR B CA 1
ATOM 3250 C C . THR B 1 145 ? 8.281 15.82 21.125 1 97.5 145 THR B C 1
ATOM 3252 O O . THR B 1 145 ? 8.531 16.969 21.484 1 97.5 145 THR B O 1
ATOM 3255 N N . LEU B 1 146 ? 7.469 15.492 20.172 1 97.69 146 LEU B N 1
ATOM 3256 C CA . LEU B 1 146 ? 6.727 16.516 19.453 1 97.69 146 LEU B CA 1
ATOM 3257 C C . LEU B 1 146 ? 5.863 17.344 20.391 1 97.69 146 LEU B C 1
ATOM 3259 O O . LEU B 1 146 ? 5.902 18.578 20.375 1 97.69 146 LEU B O 1
ATOM 3263 N N . LEU B 1 147 ? 5.207 16.719 21.328 1 96.12 147 LEU B N 1
ATOM 3264 C CA . LEU B 1 147 ? 4.25 17.344 22.234 1 96.12 147 LEU B CA 1
ATOM 3265 C C . LEU B 1 147 ? 4.973 18.109 23.344 1 96.12 147 LEU B C 1
ATOM 3267 O O . LEU B 1 147 ? 4.375 18.953 24 1 96.12 147 LEU B O 1
ATOM 3271 N N . SER B 1 148 ? 6.227 17.891 23.5 1 96.5 148 SER B N 1
ATOM 3272 C CA . SER B 1 148 ? 6.969 18.516 24.594 1 96.5 148 SER B CA 1
ATOM 3273 C C . SER B 1 148 ? 7.805 19.688 24.078 1 96.5 148 SER B C 1
ATOM 3275 O O . SER B 1 148 ? 8.531 20.328 24.859 1 96.5 148 SER B O 1
ATOM 3277 N N . TYR B 1 149 ? 7.699 19.922 22.859 1 98 149 TYR B N 1
ATOM 3278 C CA . TYR B 1 149 ? 8.562 20.906 22.219 1 98 149 TYR B CA 1
ATOM 3279 C C . TYR B 1 149 ? 8.484 22.25 22.938 1 98 149 TYR B C 1
ATOM 3281 O O . TYR B 1 149 ? 9.5 22.922 23.125 1 98 149 TYR B O 1
ATOM 3289 N N . TYR B 1 150 ? 7.344 22.719 23.375 1 97.06 150 TYR B N 1
ATOM 3290 C CA . TYR B 1 150 ? 7.168 24.047 23.969 1 97.06 150 TYR B CA 1
ATOM 3291 C C . TYR B 1 150 ? 7.285 23.984 25.484 1 97.06 150 TYR B C 1
ATOM 3293 O O . TYR B 1 150 ? 7.219 25 26.156 1 97.06 150 TYR B O 1
ATOM 3301 N N . ALA B 1 151 ? 7.488 22.797 26.047 1 94.94 151 ALA B N 1
ATOM 3302 C CA . ALA B 1 151 ? 7.551 22.609 27.5 1 94.94 151 ALA B CA 1
ATOM 3303 C C . ALA B 1 151 ? 8.977 22.781 28 1 94.94 151 ALA B C 1
ATOM 3305 O O . ALA B 1 151 ? 9.922 22.875 27.219 1 94.94 151 ALA B O 1
ATOM 3306 N N . GLY B 1 152 ? 9.086 22.828 29.328 1 93.88 152 GLY B N 1
ATOM 3307 C CA . GLY B 1 152 ? 10.406 22.922 29.938 1 93.88 152 GLY B CA 1
ATOM 3308 C C . GLY B 1 152 ? 11.102 24.234 29.656 1 93.88 152 GLY B C 1
ATOM 3309 O O . GLY B 1 152 ? 10.523 25.312 29.859 1 93.88 152 GLY B O 1
ATOM 3310 N N . ASP B 1 153 ? 12.328 24.094 28.953 1 93.88 153 ASP B N 1
ATOM 3311 C CA . ASP B 1 153 ? 13.148 25.266 28.688 1 93.88 153 ASP B CA 1
ATOM 3312 C C . ASP B 1 153 ? 12.633 26.031 27.469 1 93.88 153 ASP B C 1
ATOM 3314 O O . ASP B 1 153 ? 13.289 26.953 27 1 93.88 153 ASP B O 1
ATOM 3318 N N . GLY B 1 154 ? 11.461 25.688 27 1 95.56 154 GLY B N 1
ATOM 3319 C CA . GLY B 1 154 ? 10.891 26.375 25.844 1 95.56 154 GLY B CA 1
ATOM 3320 C C . GLY B 1 154 ? 11.461 25.891 24.516 1 95.56 154 GLY B C 1
ATOM 3321 O O . GLY B 1 154 ? 12.258 24.953 24.484 1 95.56 154 GLY B O 1
ATOM 3322 N N . PRO B 1 155 ? 10.945 26.453 23.422 1 97.94 155 PRO B N 1
ATOM 3323 C CA . PRO B 1 155 ? 11.391 26.047 22.094 1 97.94 155 PRO B CA 1
ATOM 3324 C C . PRO B 1 155 ? 12.836 26.469 21.797 1 97.94 155 PRO B C 1
ATOM 3326 O O . PRO B 1 155 ? 13.281 27.516 22.266 1 97.94 155 PRO B O 1
ATOM 3329 N N . SER B 1 156 ? 13.586 25.625 21.078 1 98.31 156 SER B N 1
ATOM 3330 C CA . SER B 1 156 ? 14.914 25.953 20.578 1 98.31 156 SER B CA 1
ATOM 3331 C C . SER B 1 156 ? 15.164 25.328 19.219 1 98.31 156 SER B C 1
ATOM 3333 O O . SER B 1 156 ? 14.516 24.344 18.859 1 98.31 156 SER B O 1
ATOM 3335 N N . ARG B 1 157 ? 16.047 25.922 18.5 1 98.31 157 ARG B N 1
ATOM 3336 C CA . ARG B 1 157 ? 16.422 25.391 17.188 1 98.31 157 ARG B CA 1
ATOM 3337 C C . ARG B 1 157 ? 16.953 23.953 17.312 1 98.31 157 ARG B C 1
ATOM 3339 O O . ARG B 1 157 ? 16.672 23.109 16.453 1 98.31 157 ARG B O 1
ATOM 3346 N N . ALA B 1 158 ? 17.719 23.703 18.359 1 98 158 ALA B N 1
ATOM 3347 C CA . ALA B 1 158 ? 18.312 22.375 18.578 1 98 158 ALA B CA 1
ATOM 3348 C C . ALA B 1 158 ? 17.219 21.344 18.844 1 98 158 ALA B C 1
ATOM 3350 O O . ALA B 1 158 ? 17.297 20.219 18.344 1 98 158 ALA B O 1
ATOM 3351 N N . LYS B 1 159 ? 16.266 21.688 19.656 1 98.12 159 LYS B N 1
ATOM 3352 C CA . LYS B 1 159 ? 15.133 20.797 19.922 1 98.12 159 LYS B CA 1
ATOM 3353 C C . LYS B 1 159 ? 14.398 20.453 18.625 1 98.12 159 LYS B C 1
ATOM 3355 O O . LYS B 1 159 ? 14.031 19.297 18.406 1 98.12 159 LYS B O 1
ATOM 3360 N N . LEU B 1 160 ? 14.219 21.469 17.844 1 98.31 160 LEU B N 1
ATOM 3361 C CA . LEU B 1 160 ? 13.477 21.266 16.609 1 98.31 160 LEU B CA 1
ATOM 3362 C C . LEU B 1 160 ? 14.266 20.406 15.633 1 98.31 160 LEU B C 1
ATOM 3364 O O . LEU B 1 160 ? 13.703 19.5 15.008 1 98.31 160 LEU B O 1
ATOM 3368 N N . ALA B 1 161 ? 15.531 20.703 15.516 1 98.38 161 ALA B N 1
ATOM 3369 C CA . ALA B 1 161 ? 16.391 19.891 14.648 1 98.38 161 ALA B CA 1
ATOM 3370 C C . ALA B 1 161 ? 16.391 18.422 15.086 1 98.38 161 ALA B C 1
ATOM 3372 O O . ALA B 1 161 ? 16.328 17.531 14.25 1 98.38 161 ALA B O 1
ATOM 3373 N N . HIS B 1 162 ? 16.484 18.25 16.359 1 98.19 162 HIS B N 1
ATOM 3374 C CA . HIS B 1 162 ? 16.469 16.891 16.906 1 98.19 162 HIS B CA 1
ATOM 3375 C C . HIS B 1 162 ? 15.148 16.203 16.594 1 98.19 162 HIS B C 1
ATOM 3377 O O . HIS B 1 162 ? 15.133 15.047 16.156 1 98.19 162 HIS B O 1
ATOM 3383 N N . LEU B 1 163 ? 14.039 16.859 16.828 1 98.38 163 LEU B N 1
ATOM 3384 C CA . LEU B 1 163 ? 12.719 16.297 16.547 1 98.38 163 LEU B CA 1
ATOM 3385 C C . LEU B 1 163 ? 12.602 15.883 15.078 1 98.38 163 LEU B C 1
ATOM 3387 O O . LEU B 1 163 ? 12.195 14.758 14.781 1 98.38 163 LEU B O 1
ATOM 3391 N N . ILE B 1 164 ? 12.953 16.797 14.188 1 98.12 164 ILE B N 1
ATOM 3392 C CA . ILE B 1 164 ? 12.75 16.562 12.766 1 98.12 164 ILE B CA 1
ATOM 3393 C C . ILE B 1 164 ? 13.711 15.477 12.273 1 98.12 164 ILE B C 1
ATOM 3395 O O . ILE B 1 164 ? 13.281 14.477 11.695 1 98.12 164 ILE B O 1
ATOM 3399 N N . ARG B 1 165 ? 14.969 15.539 12.633 1 98.31 165 ARG B N 1
ATOM 3400 C CA . ARG B 1 165 ? 15.992 14.672 12.047 1 98.31 165 ARG B CA 1
ATOM 3401 C C . ARG B 1 165 ? 15.969 13.297 12.688 1 98.31 165 ARG B C 1
ATOM 3403 O O . ARG B 1 165 ? 16.344 12.305 12.062 1 98.31 165 ARG B O 1
ATOM 3410 N N . THR B 1 166 ? 15.453 13.172 13.898 1 98.19 166 THR B N 1
ATOM 3411 C CA . THR B 1 166 ? 15.477 11.891 14.602 1 98.19 166 THR B CA 1
ATOM 3412 C C . THR B 1 166 ? 14.125 11.195 14.484 1 98.19 166 THR B C 1
ATOM 3414 O O . THR B 1 166 ? 14.062 9.969 14.383 1 98.19 166 THR B O 1
ATOM 3417 N N . TYR B 1 167 ? 13.047 11.984 14.438 1 98.12 167 TYR B N 1
ATOM 3418 C CA . TYR B 1 167 ? 11.758 11.328 14.648 1 98.12 167 TYR B CA 1
ATOM 3419 C C . TYR B 1 167 ? 10.836 11.539 13.461 1 98.12 167 TYR B C 1
ATOM 3421 O O . TYR B 1 167 ? 9.969 10.703 13.18 1 98.12 167 TYR B O 1
ATOM 3429 N N . LEU B 1 168 ? 10.961 12.617 12.727 1 98 168 LEU B N 1
ATOM 3430 C CA . LEU B 1 168 ? 10 12.89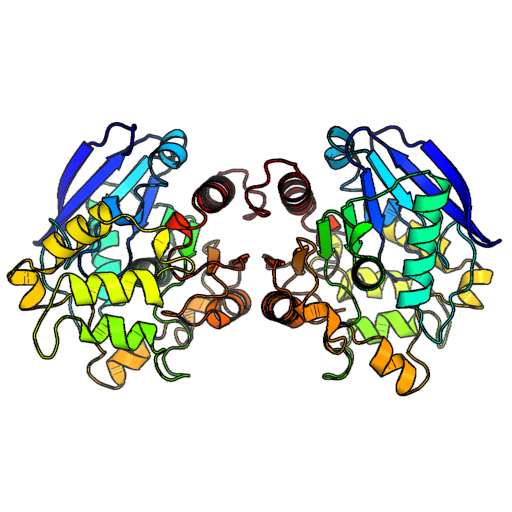8 11.664 1 98 168 LEU B CA 1
ATOM 3431 C C . LEU B 1 168 ? 10.406 12.219 10.367 1 98 168 LEU B C 1
ATOM 3433 O O . LEU B 1 168 ? 9.547 11.742 9.617 1 98 168 LEU B O 1
ATOM 3437 N N . VAL B 1 169 ? 11.781 12.148 10.102 1 98.12 169 VAL B N 1
ATOM 3438 C CA . VAL B 1 169 ? 12.242 11.547 8.852 1 98.12 169 VAL B CA 1
ATOM 3439 C C . VAL B 1 169 ? 13.117 10.336 9.164 1 98.12 169 VAL B C 1
ATOM 3441 O O . VAL B 1 169 ? 13.602 10.18 10.281 1 98.12 169 VAL B O 1
ATOM 3444 N N . TYR B 1 170 ? 13.258 9.469 8.172 1 97.81 170 TYR B N 1
ATOM 3445 C CA . TYR B 1 170 ? 14.094 8.281 8.312 1 97.81 170 TYR B CA 1
ATOM 3446 C C . TYR B 1 170 ? 15.57 8.633 8.195 1 97.81 170 TYR B C 1
ATOM 3448 O O . TYR B 1 170 ? 16.375 8.195 9.016 1 97.81 170 TYR B O 1
ATOM 3456 N N . GLU B 1 171 ? 15.852 9.461 7.188 1 96.12 171 GLU B N 1
ATOM 3457 C CA . GLU B 1 171 ? 17.234 9.906 7 1 96.12 171 GLU B CA 1
ATOM 3458 C C . GLU B 1 171 ? 17.406 11.352 7.48 1 96.12 171 GLU B C 1
ATOM 3460 O O . GLU B 1 171 ? 17.219 12.289 6.703 1 96.12 171 GLU B O 1
ATOM 3465 N N . GLY B 1 172 ? 17.844 11.484 8.617 1 95.38 172 GLY B N 1
ATOM 3466 C CA . GLY B 1 172 ? 17.953 12.789 9.25 1 95.38 172 GLY B CA 1
ATOM 3467 C C . GLY B 1 172 ? 18.812 13.766 8.469 1 95.38 172 GLY B C 1
ATOM 3468 O O . GLY B 1 172 ? 18.484 14.945 8.359 1 95.38 172 GLY B O 1
ATOM 3469 N N . ASP B 1 173 ? 19.844 13.297 7.836 1 93.75 173 ASP B N 1
ATOM 3470 C CA . ASP B 1 173 ? 20.812 14.148 7.141 1 93.75 173 ASP B CA 1
ATOM 3471 C C . ASP B 1 173 ? 20.219 14.711 5.852 1 93.75 173 ASP B C 1
ATOM 3473 O O . ASP B 1 173 ? 20.766 15.641 5.266 1 93.75 173 ASP B O 1
ATOM 3477 N N . SER B 1 174 ? 19.062 14.203 5.504 1 91.94 174 SER B N 1
ATOM 3478 C CA . SER B 1 174 ? 18.438 14.641 4.254 1 91.94 174 SER B CA 1
ATOM 3479 C C . SER B 1 174 ? 17.703 15.961 4.438 1 91.94 174 SER B C 1
ATOM 3481 O O . SER B 1 174 ? 17.344 16.609 3.457 1 91.94 174 SER B O 1
ATOM 3483 N N . VAL B 1 175 ? 17.484 16.422 5.648 1 95.69 175 VAL B N 1
ATOM 3484 C CA . VAL B 1 175 ? 16.766 17.656 5.918 1 95.69 175 VAL B CA 1
ATOM 3485 C C . VAL B 1 175 ? 17.75 18.828 6.023 1 95.69 175 VAL B C 1
ATOM 3487 O O . VAL B 1 175 ? 18.562 18.875 6.945 1 95.69 175 VAL B O 1
ATOM 3490 N N . PRO B 1 176 ? 17.609 19.75 5.156 1 96.62 176 PRO B N 1
ATOM 3491 C CA . PRO B 1 176 ? 18.562 20.859 5.176 1 96.62 176 PRO B CA 1
ATOM 3492 C C . PRO B 1 176 ? 18.344 21.812 6.348 1 96.62 176 PRO B C 1
ATOM 3494 O O . PRO B 1 176 ? 17.234 21.922 6.855 1 96.62 176 PRO B O 1
ATOM 3497 N N . ASP B 1 177 ? 19.375 22.562 6.691 1 97.56 177 ASP B N 1
ATOM 3498 C CA . ASP B 1 177 ? 19.312 23.547 7.77 1 97.56 177 ASP B CA 1
ATOM 3499 C C . ASP B 1 177 ? 18.281 24.625 7.465 1 97.56 177 ASP B C 1
ATOM 3501 O O . ASP B 1 177 ? 17.625 25.156 8.375 1 97.56 177 ASP B O 1
ATOM 3505 N N . GLU B 1 178 ? 18.141 24.938 6.246 1 96.31 178 GLU B N 1
ATOM 3506 C CA . GLU B 1 178 ? 17.219 26 5.844 1 96.31 178 GLU B CA 1
ATOM 3507 C C . GLU B 1 178 ? 15.789 25.672 6.258 1 96.31 178 GLU B C 1
ATOM 3509 O O . GLU B 1 178 ? 15.047 26.562 6.68 1 96.31 178 GLU B O 1
ATOM 3514 N N . LEU B 1 179 ? 15.461 24.438 6.109 1 95.69 179 LEU B N 1
ATOM 3515 C CA . LEU B 1 179 ? 14.117 24.047 6.508 1 95.69 179 LEU B CA 1
ATOM 3516 C C . LEU B 1 179 ? 13.953 24.109 8.023 1 95.69 179 LEU B C 1
ATOM 3518 O O . LEU B 1 179 ? 12.914 24.547 8.523 1 95.69 179 LEU B O 1
ATOM 3522 N N . ILE B 1 180 ? 14.977 23.656 8.719 1 97.56 180 ILE B N 1
ATOM 3523 C CA . ILE B 1 180 ? 14.953 23.719 10.18 1 97.56 180 ILE B CA 1
ATOM 3524 C C . ILE B 1 180 ? 14.797 25.188 10.617 1 97.56 180 ILE B C 1
ATOM 3526 O O . ILE B 1 180 ? 13.992 25.484 11.5 1 97.56 180 ILE B O 1
ATOM 3530 N N . ASP B 1 181 ? 15.523 26.078 9.977 1 98 181 ASP B N 1
ATOM 3531 C CA . ASP B 1 181 ? 15.484 27.5 10.328 1 98 181 ASP B CA 1
ATOM 3532 C C . ASP B 1 181 ? 14.109 28.094 10.047 1 98 181 ASP B C 1
ATOM 3534 O O . ASP B 1 181 ? 13.578 28.844 10.867 1 98 181 ASP B O 1
ATOM 3538 N N . LEU B 1 182 ? 13.578 27.719 8.938 1 96 182 LEU B N 1
ATOM 3539 C CA . LEU B 1 182 ? 12.258 28.203 8.547 1 96 182 LEU B CA 1
ATOM 3540 C C . LEU B 1 182 ? 11.203 27.766 9.562 1 96 182 LEU B C 1
ATOM 3542 O O . LEU B 1 182 ? 10.391 28.578 10.008 1 96 182 LEU B O 1
ATOM 3546 N N . ARG B 1 183 ? 11.203 26.547 9.914 1 96.94 183 ARG B N 1
ATOM 3547 C CA . ARG B 1 183 ? 10.234 26 10.859 1 96.94 183 ARG B CA 1
ATOM 3548 C C . ARG B 1 183 ? 10.445 26.562 12.258 1 96.94 183 ARG B C 1
ATOM 3550 O O . ARG B 1 183 ? 9.492 26.75 13.008 1 96.94 183 ARG B O 1
ATOM 3557 N N . TYR B 1 184 ? 11.711 26.703 12.586 1 98.19 184 TYR B N 1
ATOM 3558 C CA . TYR B 1 184 ? 12.023 27.25 13.898 1 98.19 184 TYR B CA 1
ATOM 3559 C C . TYR B 1 184 ? 11.484 28.672 14.031 1 98.19 184 TYR B C 1
ATOM 3561 O O . TYR B 1 184 ? 10.836 29.016 15.031 1 98.19 184 TYR B O 1
ATOM 3569 N N . GLN B 1 185 ? 11.703 29.469 13.062 1 97.62 185 GLN B N 1
ATOM 3570 C CA . GLN B 1 185 ? 11.227 30.844 13.102 1 97.62 185 GLN B CA 1
ATOM 3571 C C . GLN B 1 185 ? 9.711 30.891 13.273 1 97.62 185 GLN B C 1
ATOM 3573 O O . GLN B 1 185 ? 9.195 31.672 14.078 1 97.62 185 GLN B O 1
ATOM 3578 N N . ALA B 1 186 ? 9.039 30.047 12.555 1 96.44 186 ALA B N 1
ATOM 3579 C CA . ALA B 1 186 ? 7.582 30 12.641 1 96.44 186 ALA B CA 1
ATOM 3580 C C . ALA B 1 186 ? 7.129 29.484 14 1 96.44 186 ALA B C 1
ATOM 3582 O O . ALA B 1 186 ? 6.082 29.891 14.508 1 96.44 186 ALA B O 1
ATOM 3583 N N . SER B 1 187 ? 7.922 28.672 14.594 1 97.75 187 SER B N 1
ATOM 3584 C CA . SER B 1 187 ? 7.535 28 15.828 1 97.75 187 SER B CA 1
ATOM 3585 C C . SER B 1 187 ? 7.645 28.938 17.016 1 97.75 187 SER B C 1
ATOM 3587 O O . SER B 1 187 ? 7.059 28.688 18.078 1 97.75 187 SER B O 1
ATOM 3589 N N . ILE B 1 188 ? 8.406 30 16.859 1 97.88 188 ILE B N 1
ATOM 3590 C CA . ILE B 1 188 ? 8.656 30.828 18.031 1 97.88 188 ILE B CA 1
ATOM 3591 C C . ILE B 1 188 ? 7.816 32.094 17.953 1 97.88 188 ILE B C 1
ATOM 3593 O O . ILE B 1 188 ? 8.125 33.094 18.625 1 97.88 188 ILE B O 1
ATOM 3597 N N . ASP B 1 189 ? 6.852 32.094 17.062 1 96.69 189 ASP B N 1
ATOM 3598 C CA . ASP B 1 189 ? 5.84 33.156 17.141 1 96.69 189 ASP B CA 1
ATOM 3599 C C . ASP B 1 189 ? 5.258 33.219 18.562 1 96.69 189 ASP B C 1
ATOM 3601 O O . ASP B 1 189 ? 4.785 32.219 19.094 1 96.69 189 ASP B O 1
ATOM 3605 N N . PRO B 1 190 ? 5.234 34.438 19.188 1 97 190 PRO B N 1
ATOM 3606 C CA . PRO B 1 190 ? 4.793 34.562 20.578 1 97 190 PRO B CA 1
ATOM 3607 C C . PRO B 1 190 ? 3.367 34.062 20.797 1 97 190 PRO B C 1
ATOM 3609 O O . PRO B 1 190 ? 3.064 33.469 21.844 1 97 190 PRO B O 1
ATOM 3612 N N . ALA B 1 191 ? 2.553 34.281 19.875 1 97 191 ALA B N 1
ATOM 3613 C CA . ALA B 1 191 ? 1.17 33.844 20 1 97 191 ALA B CA 1
ATOM 3614 C C . ALA B 1 191 ? 1.08 32.312 19.922 1 97 191 ALA B C 1
ATOM 3616 O O . ALA B 1 191 ? 0.194 31.719 20.531 1 97 191 ALA B O 1
ATOM 3617 N N . VAL B 1 192 ? 1.918 31.672 19.156 1 97.5 192 VAL B N 1
ATOM 3618 C CA . VAL B 1 192 ? 1.963 30.219 19.062 1 97.5 192 VAL B CA 1
ATOM 3619 C C . VAL B 1 192 ? 2.498 29.625 20.375 1 97.5 192 VAL B C 1
ATOM 3621 O O . VAL B 1 192 ? 1.954 28.656 20.891 1 97.5 192 VAL B O 1
ATOM 3624 N N . ILE B 1 193 ? 3.568 30.266 20.906 1 96.69 193 ILE B N 1
ATOM 3625 C CA . ILE B 1 193 ? 4.152 29.797 22.172 1 96.69 193 ILE B CA 1
ATOM 3626 C C . ILE B 1 193 ? 3.113 29.875 23.281 1 96.69 193 ILE B C 1
ATOM 3628 O O . ILE B 1 193 ? 3.014 28.969 24.109 1 96.69 193 ILE B O 1
ATOM 3632 N N . ALA B 1 194 ? 2.318 30.922 23.25 1 95.5 194 ALA B N 1
ATOM 3633 C CA . ALA B 1 194 ? 1.32 31.141 24.297 1 95.5 194 ALA B CA 1
ATOM 3634 C C . ALA B 1 194 ? 0.184 30.125 24.203 1 95.5 194 ALA B C 1
ATOM 3636 O O . ALA B 1 194 ? -0.443 29.797 25.203 1 95.5 194 ALA B O 1
ATOM 3637 N N . ASP B 1 195 ? -0.073 29.672 23 1 95.12 195 ASP B N 1
ATOM 3638 C CA . ASP B 1 195 ? -1.177 28.766 22.734 1 95.12 195 ASP B CA 1
ATOM 3639 C C . ASP B 1 195 ? -0.812 27.766 21.641 1 95.12 195 ASP B C 1
ATOM 3641 O O . ASP B 1 195 ? -1.355 27.828 20.531 1 95.12 195 ASP B O 1
ATOM 3645 N N . PRO B 1 196 ? 0.034 26.812 22.016 1 96.5 196 PRO B N 1
ATOM 3646 C CA . PRO B 1 196 ? 0.445 25.859 20.969 1 96.5 196 PRO B CA 1
ATOM 3647 C C . PRO B 1 196 ? -0.734 25.109 20.359 1 96.5 196 PRO B C 1
ATOM 3649 O O . PRO B 1 196 ? -1.614 24.641 21.078 1 96.5 196 PRO B O 1
ATOM 3652 N N . PRO B 1 197 ? -0.788 25.031 19.031 1 96.12 197 PRO B N 1
ATOM 3653 C CA . PRO B 1 197 ? -1.964 24.484 18.359 1 96.12 197 PRO B CA 1
ATOM 3654 C C . PRO B 1 197 ? -2.125 22.984 18.562 1 96.12 197 PRO B C 1
ATOM 3656 O O . PRO B 1 197 ? -3.236 22.453 18.453 1 96.12 197 PRO B O 1
ATOM 3659 N N . LEU B 1 198 ? -1.09 22.25 18.688 1 95.25 198 LEU B N 1
ATOM 3660 C CA . LEU B 1 198 ? -1.134 20.828 19 1 95.25 198 LEU B CA 1
ATOM 3661 C C . LEU B 1 198 ? -0.697 20.562 20.422 1 95.25 198 LEU B C 1
ATOM 3663 O O . LEU B 1 198 ? 0.436 20.875 20.812 1 95.25 198 LEU B O 1
ATOM 3667 N N . ARG B 1 199 ? -1.616 20.016 21.219 1 93.81 199 ARG B N 1
ATOM 3668 C CA . ARG B 1 199 ? -1.378 19.766 22.625 1 93.81 199 ARG B CA 1
ATOM 3669 C C . ARG B 1 199 ? -1.844 18.359 23.016 1 93.81 199 ARG B C 1
ATOM 3671 O O . ARG B 1 199 ? -2.625 17.734 22.281 1 93.81 199 ARG B O 1
ATOM 3678 N N . ARG B 1 200 ? -1.266 17.953 24.078 1 91.75 200 ARG B N 1
ATOM 3679 C CA . ARG B 1 200 ? -1.804 16.719 24.656 1 91.75 200 ARG B CA 1
ATOM 3680 C C . ARG B 1 200 ? -3.273 16.891 25.031 1 91.75 200 ARG B C 1
ATOM 3682 O O . ARG B 1 200 ? -3.678 17.922 25.547 1 91.75 200 ARG B O 1
ATOM 3689 N N . PRO B 1 201 ? -4.039 15.875 24.688 1 89.94 201 PRO B N 1
ATOM 3690 C CA . PRO B 1 201 ? -5.445 15.984 25.078 1 89.94 201 PRO B CA 1
ATOM 3691 C C . PRO B 1 201 ? -5.621 16.156 26.594 1 89.94 201 PRO B C 1
ATOM 3693 O O . PRO B 1 201 ? -4.902 15.523 27.375 1 89.94 201 PRO B O 1
ATOM 3696 N N . ASN B 1 202 ? -6.676 17.094 26.797 1 85.19 202 ASN B N 1
ATOM 3697 C CA . ASN B 1 202 ? -6.992 17.375 28.188 1 85.19 202 ASN B CA 1
ATOM 3698 C C . ASN B 1 202 ? -8.125 16.484 28.703 1 85.19 202 ASN B C 1
ATOM 3700 O O . ASN B 1 202 ? -9.281 16.672 28.344 1 85.19 202 ASN B O 1
ATOM 3704 N N . GLY B 1 203 ? -7.871 15.375 29.109 1 87.75 203 GLY B N 1
ATOM 3705 C CA . GLY B 1 203 ? -8.891 14.523 29.719 1 87.75 203 GLY B CA 1
ATOM 3706 C C . GLY B 1 203 ? -9.289 13.359 28.828 1 87.75 203 GLY B C 1
ATOM 3707 O O . GLY B 1 203 ? -8.953 13.32 27.656 1 87.75 203 GLY B O 1
ATOM 3708 N N . LEU B 1 204 ? -10.102 12.523 29.359 1 88.81 204 LEU B N 1
ATOM 3709 C CA . LEU B 1 204 ? -10.477 11.266 28.719 1 88.81 204 LEU B CA 1
ATOM 3710 C C . LEU B 1 204 ? -11.469 11.5 27.594 1 88.81 204 LEU B C 1
ATOM 3712 O O . LEU B 1 204 ? -11.422 10.82 26.562 1 88.81 204 LEU B O 1
ATOM 3716 N N . ARG B 1 205 ? -12.258 12.43 27.75 1 91.5 205 ARG B N 1
ATOM 3717 C CA . ARG B 1 205 ? -13.273 12.711 26.75 1 91.5 205 ARG B CA 1
ATOM 3718 C C . ARG B 1 205 ? -12.641 13.188 25.438 1 91.5 205 ARG B C 1
ATOM 3720 O O . ARG B 1 205 ? -13.031 12.75 24.359 1 91.5 205 ARG B O 1
ATOM 3727 N N . THR B 1 206 ? -11.703 14.062 25.562 1 91.88 206 THR B N 1
ATOM 3728 C CA . THR B 1 206 ? -11.008 14.562 24.375 1 91.88 206 THR B CA 1
ATOM 3729 C C . THR B 1 206 ? -10.195 13.453 23.719 1 91.88 206 THR B C 1
ATOM 3731 O O . THR B 1 206 ? -10.18 13.344 22.484 1 91.88 206 THR B O 1
ATOM 3734 N N . LEU B 1 207 ? -9.609 12.688 24.531 1 91.62 207 LEU B N 1
ATOM 3735 C CA . LEU B 1 207 ? -8.82 11.57 24.016 1 91.62 207 LEU B CA 1
ATOM 3736 C C . LEU B 1 207 ? -9.695 10.617 23.203 1 91.62 207 LEU B C 1
ATOM 3738 O O . LEU B 1 207 ? -9.297 10.172 22.125 1 91.62 207 LEU B O 1
ATOM 3742 N N . TRP B 1 208 ? -10.867 10.359 23.672 1 92.38 208 TRP B N 1
ATOM 3743 C CA . TRP B 1 208 ? -11.805 9.477 23 1 92.38 208 TRP B CA 1
ATOM 3744 C C . TRP B 1 208 ? -12.305 10.094 21.703 1 92.38 208 TRP B C 1
ATOM 3746 O O . TRP B 1 208 ? -12.406 9.406 20.672 1 92.38 208 TRP B O 1
ATOM 3756 N N . ARG B 1 209 ? -12.5 11.344 21.766 1 92.81 209 ARG B N 1
ATOM 3757 C CA . ARG B 1 209 ? -12.992 12.062 20.594 1 92.81 209 ARG B CA 1
ATOM 3758 C C . ARG B 1 209 ? -11.938 12.133 19.5 1 92.81 209 ARG B C 1
ATOM 3760 O O . ARG B 1 209 ? -12.258 12.133 18.312 1 92.81 209 ARG B O 1
ATOM 3767 N N . MET B 1 210 ? -10.773 12.094 19.938 1 95.25 210 MET B N 1
ATOM 3768 C CA . MET B 1 210 ? -9.672 12.266 19 1 95.25 210 MET B CA 1
ATOM 3769 C C . MET B 1 210 ? -9.305 10.93 18.359 1 95.25 210 MET B C 1
ATOM 3771 O O . MET B 1 210 ? -8.578 10.898 17.359 1 95.25 210 MET B O 1
ATOM 3775 N N . ASP B 1 211 ? -9.727 9.852 18.922 1 97.31 211 ASP B N 1
ATOM 3776 C CA . ASP B 1 211 ? -9.5 8.562 18.297 1 97.31 211 ASP B CA 1
ATOM 3777 C C . ASP B 1 211 ? -10.562 8.273 17.234 1 97.31 211 ASP B C 1
ATOM 3779 O O . ASP B 1 211 ? -11.594 7.668 17.531 1 97.31 211 ASP B O 1
ATOM 3783 N N . LEU B 1 212 ? -10.25 8.555 16.062 1 98.12 212 LEU B N 1
ATOM 3784 C CA . LEU B 1 212 ? -11.211 8.5 14.969 1 98.12 212 LEU B CA 1
ATOM 3785 C C . LEU B 1 212 ? -11.586 7.059 14.648 1 98.12 212 LEU B C 1
ATOM 3787 O O . LEU B 1 212 ? -12.594 6.805 13.984 1 98.12 212 LEU B O 1
ATOM 3791 N N . THR B 1 213 ? -10.789 6.086 15.055 1 97.75 213 THR B N 1
ATOM 3792 C CA . THR B 1 213 ? -11.109 4.68 14.812 1 97.75 213 THR B CA 1
ATOM 3793 C C . THR B 1 213 ? -12.281 4.238 15.688 1 97.75 213 THR B C 1
ATOM 3795 O O . THR B 1 213 ? -12.867 3.178 15.461 1 97.75 213 THR B O 1
ATOM 3798 N N . ARG B 1 214 ? -12.641 5.07 16.625 1 96.25 214 ARG B N 1
ATOM 3799 C CA . ARG B 1 214 ? -13.781 4.766 17.484 1 96.25 214 ARG B CA 1
ATOM 3800 C C . ARG B 1 214 ? -15.062 5.363 16.922 1 96.25 214 ARG B C 1
ATOM 3802 O O . ARG B 1 214 ? -16.156 5.082 17.438 1 96.25 214 ARG B O 1
ATOM 3809 N N . ASP B 1 215 ? -14.953 6.234 15.984 1 97.31 215 ASP B N 1
ATOM 3810 C CA . ASP B 1 215 ? -16.109 6.801 15.312 1 97.31 215 ASP B CA 1
ATOM 3811 C C . ASP B 1 215 ? -16.766 5.781 14.383 1 97.31 215 ASP B C 1
ATOM 3813 O O . ASP B 1 215 ? -16.188 5.398 13.367 1 97.31 215 ASP B O 1
ATOM 3817 N N . ARG B 1 216 ? -17.984 5.398 14.57 1 96.81 216 ARG B N 1
ATOM 3818 C CA . ARG B 1 216 ? -18.672 4.348 13.82 1 96.81 216 ARG B CA 1
ATOM 3819 C C . ARG B 1 216 ? -18.906 4.773 12.375 1 96.81 216 ARG B C 1
ATOM 3821 O O . ARG B 1 216 ? -19.062 3.926 11.5 1 96.81 216 ARG B O 1
ATOM 3828 N N . ARG B 1 217 ? -18.953 6.074 12.133 1 98.25 217 ARG B N 1
ATOM 3829 C CA . ARG B 1 217 ? -19.172 6.594 10.789 1 98.25 217 ARG B CA 1
ATOM 3830 C C . ARG B 1 217 ? -18.031 6.188 9.852 1 98.25 217 ARG B C 1
ATOM 3832 O O . ARG B 1 217 ? -18.203 6.168 8.633 1 98.25 217 ARG B O 1
ATOM 3839 N N . LEU B 1 218 ? -16.875 5.891 10.5 1 98.31 218 LEU B N 1
ATOM 3840 C CA . LEU B 1 218 ? -15.703 5.539 9.719 1 98.31 218 LEU B CA 1
ATOM 3841 C C . LEU B 1 218 ? -15.969 4.309 8.852 1 98.31 218 LEU B C 1
ATOM 3843 O O . LEU B 1 218 ? -15.562 4.258 7.691 1 98.31 218 LEU B O 1
ATOM 3847 N N . ARG B 1 219 ? -16.734 3.338 9.312 1 98.12 219 ARG B N 1
ATOM 3848 C CA . ARG B 1 219 ? -17 2.064 8.648 1 98.12 219 ARG B CA 1
ATOM 3849 C C . ARG B 1 219 ? -18 2.236 7.512 1 98.12 219 ARG B C 1
ATOM 3851 O O . ARG B 1 219 ? -18.156 1.343 6.676 1 98.12 219 ARG B O 1
ATOM 3858 N N . GLN B 1 220 ? -18.578 3.434 7.449 1 97.88 220 GLN B N 1
ATOM 3859 C CA . GLN B 1 220 ? -19.594 3.676 6.434 1 97.88 220 GLN B CA 1
ATOM 3860 C C . GLN B 1 220 ? -19.203 4.824 5.512 1 97.88 220 GLN B C 1
ATOM 3862 O O . GLN B 1 220 ? -19.953 5.195 4.609 1 97.88 220 GLN B O 1
ATOM 3867 N N . LEU B 1 221 ? -18.078 5.426 5.773 1 98.38 221 LEU B N 1
ATOM 3868 C CA . LEU B 1 221 ? -17.656 6.574 4.98 1 98.38 221 LEU B CA 1
ATOM 3869 C C . LEU B 1 221 ? -17.438 6.18 3.523 1 98.38 221 LEU B C 1
ATOM 3871 O O . LEU B 1 221 ? -16.562 5.371 3.213 1 98.38 221 LEU B O 1
ATOM 3875 N N . PRO B 1 222 ? -18.203 6.703 2.617 1 97.44 222 PRO B N 1
ATOM 3876 C CA . PRO B 1 222 ? -18.109 6.277 1.219 1 97.44 222 PRO B CA 1
ATOM 3877 C C . PRO B 1 222 ? -16.922 6.895 0.49 1 97.44 222 PRO B C 1
ATOM 3879 O O . PRO B 1 222 ? -16.578 6.473 -0.62 1 97.44 222 PRO B O 1
ATOM 3882 N N . THR B 1 223 ? -16.266 7.875 1.023 1 98.31 223 THR B N 1
ATOM 3883 C CA . THR B 1 223 ? -15.219 8.648 0.373 1 98.31 223 THR B CA 1
ATOM 3884 C C . THR B 1 223 ? -14.031 7.758 0.007 1 98.31 223 THR B C 1
ATOM 3886 O O . THR B 1 223 ? -13.406 7.156 0.884 1 98.31 223 THR B O 1
ATOM 3889 N N . PRO B 1 224 ? -13.695 7.625 -1.327 1 98.5 224 PRO B N 1
ATOM 3890 C CA . PRO B 1 224 ? -12.461 6.906 -1.664 1 98.5 224 PRO B CA 1
ATOM 3891 C C . PRO B 1 224 ? -11.234 7.473 -0.954 1 98.5 224 PRO B C 1
ATOM 3893 O O . PRO B 1 224 ? -11.031 8.688 -0.933 1 98.5 224 PRO B O 1
ATOM 3896 N N . THR B 1 225 ? -10.453 6.621 -0.332 1 98.88 225 THR B N 1
ATOM 3897 C CA . THR B 1 225 ? -9.359 7.078 0.511 1 98.88 225 THR B CA 1
ATOM 3898 C C . THR B 1 225 ? -8.07 6.336 0.169 1 98.88 225 THR B C 1
ATOM 3900 O O . THR B 1 225 ? -8.07 5.109 0.029 1 98.88 225 THR B O 1
ATOM 3903 N N . LEU B 1 226 ? -7.039 7.039 -0.065 1 98.94 226 LEU B N 1
ATOM 3904 C CA . LEU B 1 226 ? -5.688 6.5 -0.158 1 98.94 226 LEU B CA 1
ATOM 3905 C C . LEU B 1 226 ? -4.902 6.773 1.12 1 98.94 226 LEU B C 1
ATOM 3907 O O . LEU B 1 226 ? -4.699 7.93 1.493 1 98.94 226 LEU B O 1
ATOM 3911 N N . VAL B 1 227 ? -4.508 5.734 1.783 1 98.94 227 VAL B N 1
ATOM 3912 C CA . VAL B 1 227 ? -3.693 5.836 2.99 1 98.94 227 VAL B CA 1
ATOM 3913 C C . VAL B 1 227 ? -2.225 5.609 2.645 1 98.94 227 VAL B C 1
ATOM 3915 O O . VAL B 1 227 ? -1.876 4.609 2.012 1 98.94 227 VAL B O 1
ATOM 3918 N N . LEU B 1 228 ? -1.405 6.547 2.975 1 98.94 228 LEU B N 1
ATOM 3919 C CA . LEU B 1 228 ? 0.041 6.492 2.791 1 98.94 228 LEU B CA 1
ATOM 3920 C C . LEU B 1 228 ? 0.76 6.5 4.137 1 98.94 228 LEU B C 1
ATOM 3922 O O . LEU B 1 228 ? 0.485 7.348 4.988 1 98.94 228 LEU B O 1
ATOM 3926 N N . TRP B 1 229 ? 1.685 5.555 4.328 1 98.88 229 TRP B N 1
ATOM 3927 C CA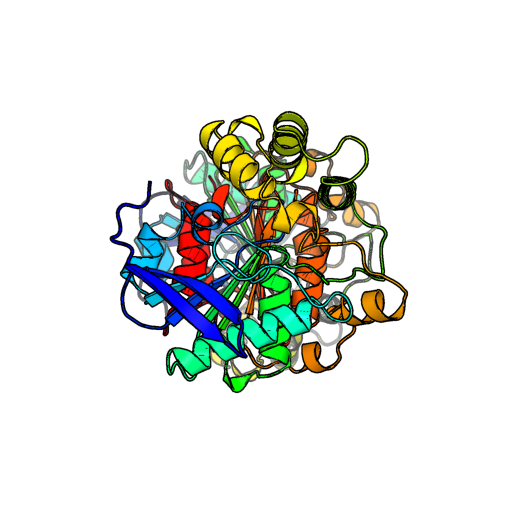 . TRP B 1 229 ? 2.35 5.477 5.625 1 98.88 229 TRP B CA 1
ATOM 3928 C C . TRP B 1 229 ? 3.787 4.992 5.473 1 98.88 229 TRP B C 1
ATOM 3930 O O . TRP B 1 229 ? 4.066 4.105 4.664 1 98.88 229 TRP B O 1
ATOM 3940 N N . GLY B 1 230 ? 4.711 5.668 6.121 1 98.69 230 GLY B N 1
ATOM 3941 C CA . GLY B 1 230 ? 6.059 5.125 6.223 1 98.69 230 GLY B CA 1
ATOM 3942 C C . GLY B 1 230 ? 6.176 4.004 7.238 1 98.69 230 GLY B C 1
ATOM 3943 O O . GLY B 1 230 ? 5.672 4.117 8.359 1 98.69 230 GLY B O 1
ATOM 3944 N N . ARG B 1 231 ? 6.816 2.988 6.879 1 98.25 231 ARG B N 1
ATOM 3945 C CA . ARG B 1 231 ? 7.043 1.863 7.777 1 98.25 231 ARG B CA 1
ATOM 3946 C C . ARG B 1 231 ? 7.801 2.305 9.023 1 98.25 231 ARG B C 1
ATOM 3948 O O . ARG B 1 231 ? 7.598 1.756 10.109 1 98.25 231 ARG B O 1
ATOM 3955 N N . ASP B 1 232 ? 8.633 3.309 8.875 1 98.31 232 ASP B N 1
ATOM 3956 C CA . ASP B 1 232 ? 9.547 3.711 9.945 1 98.31 232 ASP B CA 1
ATOM 3957 C C . ASP B 1 232 ? 9.086 5.012 10.602 1 98.31 232 ASP B C 1
ATOM 3959 O O . ASP B 1 232 ? 9.898 5.773 11.125 1 98.31 232 ASP B O 1
ATOM 3963 N N . ASP B 1 233 ? 7.82 5.266 10.5 1 98.69 233 ASP B N 1
ATOM 3964 C CA . ASP B 1 233 ? 7.211 6.406 11.18 1 98.69 233 ASP B CA 1
ATOM 3965 C C . ASP B 1 233 ? 7.332 6.27 12.695 1 98.69 233 ASP B C 1
ATOM 3967 O O . ASP B 1 233 ? 6.809 5.324 13.281 1 98.69 233 ASP B O 1
ATOM 3971 N N . LYS B 1 234 ? 7.961 7.27 13.336 1 98.44 234 LYS B N 1
ATOM 3972 C CA . LYS B 1 234 ? 8.195 7.227 14.773 1 98.44 234 LYS B CA 1
ATOM 3973 C C . LYS B 1 234 ? 7.234 8.148 15.516 1 98.44 234 LYS B C 1
ATOM 3975 O O . LYS B 1 234 ? 7.289 8.258 16.734 1 98.44 234 LYS B O 1
ATOM 3980 N N . ILE B 1 235 ? 6.367 8.836 14.758 1 98.5 235 ILE B N 1
ATOM 3981 C CA . ILE B 1 235 ? 5.398 9.75 15.352 1 98.5 235 ILE B CA 1
ATOM 3982 C C . ILE B 1 235 ? 4.062 9.039 15.531 1 98.5 235 ILE B C 1
ATOM 3984 O O . ILE B 1 235 ? 3.584 8.883 16.656 1 98.5 235 ILE B O 1
ATOM 3988 N N . ASN B 1 236 ? 3.467 8.672 14.438 1 98.44 236 ASN B N 1
ATOM 3989 C CA . ASN B 1 236 ? 2.256 7.859 14.445 1 98.44 236 ASN B CA 1
ATOM 3990 C C . ASN B 1 236 ? 2.547 6.418 14.039 1 98.44 236 ASN B C 1
ATOM 3992 O O . ASN B 1 236 ? 3.199 6.172 13.023 1 98.44 236 ASN B O 1
ATOM 3996 N N . ARG B 1 237 ? 2.08 5.496 14.773 1 97.81 237 ARG B N 1
ATOM 3997 C CA . ARG B 1 237 ? 2.422 4.09 14.586 1 97.81 237 ARG B CA 1
ATOM 3998 C C . ARG B 1 237 ? 1.986 3.598 13.211 1 97.81 237 ARG B C 1
ATOM 4000 O O . ARG B 1 237 ? 0.818 3.729 12.844 1 97.81 237 ARG B O 1
ATOM 4007 N N . PRO B 1 238 ? 2.875 2.898 12.523 1 98.19 238 PRO B N 1
ATOM 4008 C CA . PRO B 1 238 ? 2.572 2.416 11.18 1 98.19 238 PRO B CA 1
ATOM 4009 C C . PRO B 1 238 ? 1.423 1.41 11.156 1 98.19 238 PRO B C 1
ATOM 4011 O O . PRO B 1 238 ? 0.749 1.261 10.133 1 98.19 238 PRO B O 1
ATOM 4014 N N . ALA B 1 239 ? 1.129 0.732 12.219 1 97.81 239 ALA B N 1
ATOM 4015 C CA . ALA B 1 239 ? 0.013 -0.208 12.297 1 97.81 239 ALA B CA 1
ATOM 4016 C C . ALA B 1 239 ? -1.312 0.488 11.992 1 97.81 239 ALA B C 1
ATOM 4018 O O . ALA B 1 239 ? -2.314 -0.17 11.711 1 97.81 239 ALA B O 1
ATOM 4019 N N . GLY B 1 240 ? -1.297 1.79 12.039 1 98.31 240 GLY B N 1
ATOM 4020 C CA . GLY B 1 240 ? -2.49 2.551 11.703 1 98.31 240 GLY B CA 1
ATOM 4021 C C . GLY B 1 240 ? -2.924 2.377 10.266 1 98.31 240 GLY B C 1
ATOM 4022 O O . GLY B 1 240 ? -4.113 2.459 9.953 1 98.31 240 GLY B O 1
ATOM 4023 N N . GLY B 1 241 ? -1.981 2.197 9.352 1 98.62 241 GLY B N 1
ATOM 4024 C CA . GLY B 1 241 ? -2.303 1.994 7.945 1 98.62 241 GLY B CA 1
ATOM 4025 C C . GLY B 1 241 ? -3.264 0.844 7.711 1 98.62 241 GLY B C 1
ATOM 4026 O O . GLY B 1 241 ? -4.402 1.055 7.285 1 98.62 241 GLY B O 1
ATOM 4027 N N . PRO B 1 242 ? -2.83 -0.391 8.102 1 98.5 242 PRO B N 1
ATOM 4028 C CA . PRO B 1 242 ? -3.727 -1.541 7.969 1 98.5 242 PRO B CA 1
ATOM 4029 C C . PRO B 1 242 ? -5.023 -1.376 8.758 1 98.5 242 PRO B C 1
ATOM 4031 O O . PRO B 1 242 ? -6.078 -1.854 8.336 1 98.5 242 PRO B O 1
ATOM 4034 N N . LYS B 1 243 ? -4.949 -0.72 9.859 1 98.25 243 LYS B N 1
ATOM 4035 C CA . LYS B 1 243 ? -6.16 -0.494 10.641 1 98.25 243 LYS B CA 1
ATOM 4036 C C . LYS B 1 243 ? -7.188 0.306 9.844 1 98.25 243 LYS B C 1
ATOM 4038 O O . LYS B 1 243 ? -8.359 -0.074 9.773 1 98.25 243 LYS B O 1
ATOM 4043 N N . LEU B 1 244 ? -6.734 1.406 9.273 1 98.75 244 LEU B N 1
ATOM 4044 C CA . LEU B 1 244 ? -7.637 2.227 8.477 1 98.75 244 LEU B CA 1
ATOM 4045 C C . LEU B 1 244 ? -8.156 1.447 7.27 1 98.75 244 LEU B C 1
ATOM 4047 O O . LEU B 1 244 ? -9.344 1.503 6.953 1 98.75 244 LEU B O 1
ATOM 4051 N N . LEU B 1 245 ? -7.293 0.729 6.621 1 98.69 245 LEU B N 1
ATOM 4052 C CA . LEU B 1 245 ? -7.684 -0.091 5.477 1 98.69 245 LEU B CA 1
ATOM 4053 C C . LEU B 1 245 ? -8.82 -1.034 5.852 1 98.69 245 LEU B C 1
ATOM 4055 O O . LEU B 1 245 ? -9.789 -1.18 5.094 1 98.69 245 LEU B O 1
ATOM 4059 N N . ASN B 1 246 ? -8.711 -1.661 6.973 1 98 246 ASN B N 1
ATOM 4060 C CA . ASN B 1 246 ? -9.664 -2.684 7.383 1 98 246 ASN B CA 1
ATOM 4061 C C . ASN B 1 246 ? -10.984 -2.064 7.84 1 98 246 ASN B C 1
ATOM 4063 O O . ASN B 1 246 ? -12.031 -2.705 7.77 1 98 246 ASN B O 1
ATOM 4067 N N . LEU B 1 247 ? -10.93 -0.823 8.297 1 98.25 247 LEU B N 1
ATOM 4068 C CA . LEU B 1 247 ? -12.125 -0.187 8.844 1 98.25 247 LEU B CA 1
ATOM 4069 C C . LEU B 1 247 ? -12.914 0.52 7.75 1 98.25 247 LEU B C 1
ATOM 4071 O O . LEU B 1 247 ? -14.148 0.542 7.789 1 98.25 247 LEU B O 1
ATOM 4075 N N . MET B 1 248 ? -12.219 1.146 6.828 1 98.5 248 MET B N 1
ATOM 4076 C CA . MET B 1 248 ? -12.883 1.979 5.828 1 98.5 248 MET B CA 1
ATOM 4077 C C . MET B 1 248 ? -13.305 1.146 4.625 1 98.5 248 MET B C 1
ATOM 4079 O O . MET B 1 248 ? -12.539 0.323 4.129 1 98.5 248 MET B O 1
ATOM 4083 N N . PRO B 1 249 ? -14.477 1.368 4.098 1 97.56 249 PRO B N 1
ATOM 4084 C CA . PRO B 1 249 ? -14.992 0.51 3.025 1 97.56 249 PRO B CA 1
ATOM 4085 C C . PRO B 1 249 ? -14.234 0.689 1.712 1 97.56 249 PRO B C 1
ATOM 4087 O O . PRO B 1 249 ? -14.055 -0.274 0.961 1 97.56 249 PRO B O 1
ATOM 4090 N N . ASN B 1 250 ? -13.797 1.927 1.401 1 97.06 250 ASN B N 1
ATOM 4091 C CA . ASN B 1 250 ? -13.133 2.256 0.145 1 97.06 250 ASN B CA 1
ATOM 4092 C C . ASN B 1 250 ? -11.75 2.85 0.381 1 97.06 250 ASN B C 1
ATOM 4094 O O . ASN B 1 250 ? -11.492 4.004 0.031 1 97.06 250 ASN B O 1
ATOM 4098 N N . ALA B 1 251 ? -10.875 2.043 0.926 1 98.19 251 ALA B N 1
ATOM 4099 C CA . ALA B 1 251 ? -9.531 2.523 1.245 1 98.19 251 ALA B CA 1
ATOM 4100 C C . ALA B 1 251 ? -8.469 1.692 0.532 1 98.19 251 ALA B C 1
ATOM 4102 O O . ALA B 1 251 ? -8.625 0.481 0.362 1 98.19 251 ALA B O 1
ATOM 4103 N N . GLU B 1 252 ? -7.484 2.328 0.091 1 98.56 252 GLU B N 1
ATOM 4104 C CA . GLU B 1 252 ? -6.246 1.766 -0.434 1 98.56 252 GLU B CA 1
ATOM 4105 C C . GLU B 1 252 ? -5.059 2.111 0.461 1 98.56 252 GLU B C 1
ATOM 4107 O O . GLU B 1 252 ? -5.035 3.176 1.085 1 98.56 252 GLU B O 1
ATOM 4112 N N . LEU B 1 253 ? -4.117 1.217 0.532 1 98.81 253 LEU B N 1
ATOM 4113 C CA . LEU B 1 253 ? -2.984 1.43 1.428 1 98.81 253 LEU B CA 1
ATOM 4114 C C . LEU B 1 253 ? -1.664 1.284 0.679 1 98.81 253 LEU B C 1
ATOM 4116 O O . LEU B 1 253 ? -1.472 0.32 -0.066 1 98.81 253 LEU B O 1
ATOM 4120 N N . VAL B 1 254 ? -0.821 2.221 0.788 1 98.94 254 VAL B N 1
ATOM 4121 C CA . VAL B 1 254 ? 0.57 2.139 0.356 1 98.94 254 VAL B CA 1
ATOM 4122 C C . VAL B 1 254 ? 1.496 2.398 1.542 1 98.94 254 VAL B C 1
ATOM 4124 O O . VAL B 1 254 ? 1.361 3.412 2.232 1 98.94 254 VAL B O 1
ATOM 4127 N N . MET B 1 255 ? 2.359 1.479 1.824 1 98.81 255 MET B N 1
ATOM 4128 C CA . MET B 1 255 ? 3.387 1.645 2.85 1 98.81 255 MET B CA 1
ATOM 4129 C C . MET B 1 255 ? 4.781 1.445 2.262 1 98.81 255 MET B C 1
ATOM 4131 O O . MET B 1 255 ? 4.984 0.564 1.426 1 98.81 255 MET B O 1
ATOM 4135 N N . THR B 1 256 ? 5.723 2.258 2.682 1 98.25 256 THR B N 1
ATOM 4136 C CA . THR B 1 256 ? 7.074 2.221 2.131 1 98.25 256 THR B CA 1
ATOM 4137 C C . THR B 1 256 ? 8.102 2.018 3.238 1 98.25 256 THR B C 1
ATOM 4139 O O . THR B 1 256 ? 7.953 2.557 4.336 1 98.25 256 THR B O 1
ATOM 4142 N N . SER B 1 257 ? 9.156 1.258 2.924 1 97 257 SER B N 1
ATOM 4143 C CA . SER B 1 257 ? 10.281 1.092 3.836 1 97 257 SER B CA 1
ATOM 4144 C C . SER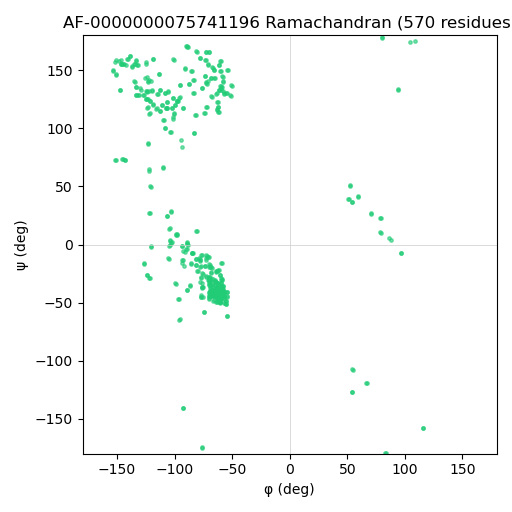 B 1 257 ? 11.203 2.311 3.809 1 97 257 SER B C 1
ATOM 4146 O O . SER B 1 257 ? 11.094 3.154 2.916 1 97 257 SER B O 1
ATOM 4148 N N . ARG B 1 258 ? 12 2.441 4.867 1 96.75 258 ARG B N 1
ATOM 4149 C CA . ARG B 1 258 ? 12.977 3.523 4.98 1 96.75 258 ARG B CA 1
ATOM 4150 C C . ARG B 1 258 ? 12.305 4.883 4.797 1 96.75 258 ARG B C 1
ATOM 4152 O O . ARG B 1 258 ? 12.812 5.734 4.062 1 96.75 258 ARG B O 1
ATOM 4159 N N . THR B 1 259 ? 11.18 4.98 5.262 1 98.12 259 THR B N 1
ATOM 4160 C CA . THR B 1 259 ? 10.375 6.191 5.199 1 98.12 259 THR B CA 1
ATOM 4161 C C . THR B 1 259 ? 9.758 6.5 6.559 1 98.12 259 THR B C 1
ATOM 4163 O O . THR B 1 259 ? 9.156 5.625 7.184 1 98.12 259 THR B O 1
ATOM 4166 N N . GLY B 1 260 ? 9.938 7.695 7.012 1 98.31 260 GLY B N 1
ATOM 4167 C CA . GLY B 1 260 ? 9.383 8.141 8.281 1 98.31 260 GLY B CA 1
ATOM 4168 C C . GLY B 1 260 ? 8.023 8.797 8.141 1 98.31 260 GLY B C 1
ATOM 4169 O O . GLY B 1 260 ? 7.164 8.312 7.402 1 98.31 260 GLY B O 1
ATOM 4170 N N . HIS B 1 261 ? 7.789 9.844 8.891 1 98.56 261 HIS B N 1
ATOM 4171 C CA . HIS B 1 261 ? 6.488 10.484 9.055 1 98.56 261 HIS B CA 1
ATOM 4172 C C . HIS B 1 261 ? 6.188 11.422 7.887 1 98.56 261 HIS B C 1
ATOM 4174 O O . HIS B 1 261 ? 5.031 11.789 7.66 1 98.56 261 HIS B O 1
ATOM 4180 N N . TRP B 1 262 ? 7.227 11.836 7.098 1 98.19 262 TRP B N 1
ATOM 4181 C CA . TRP B 1 262 ? 7.098 12.797 6.012 1 98.19 262 TRP B CA 1
ATOM 4182 C C . TRP B 1 262 ? 7.281 12.125 4.656 1 98.19 262 TRP B C 1
ATOM 4184 O O . TRP B 1 262 ? 8.18 12.484 3.889 1 98.19 262 TRP B O 1
ATOM 4194 N N . MET B 1 263 ? 6.375 11.273 4.34 1 97.81 263 MET B N 1
ATOM 4195 C CA . MET B 1 263 ? 6.477 10.594 3.055 1 97.81 263 MET B CA 1
ATOM 4196 C C . MET B 1 263 ? 6.539 11.594 1.907 1 97.81 263 MET B C 1
ATOM 4198 O O . MET B 1 263 ? 7.297 11.406 0.953 1 97.81 263 MET B O 1
ATOM 4202 N N . GLN B 1 264 ? 5.73 12.68 1.966 1 97.94 264 GLN B N 1
ATOM 4203 C CA . GLN B 1 264 ? 5.652 13.68 0.905 1 97.94 264 GLN B CA 1
ATOM 4204 C C . GLN B 1 264 ? 6.996 14.375 0.703 1 97.94 264 GLN B C 1
ATOM 4206 O O . GLN B 1 264 ? 7.242 14.969 -0.346 1 97.94 264 GLN B O 1
ATOM 4211 N N . TRP B 1 265 ? 7.832 14.336 1.705 1 96.81 265 TRP B N 1
ATOM 4212 C CA . TRP B 1 265 ? 9.156 14.938 1.639 1 96.81 265 TRP B CA 1
ATOM 4213 C C . TRP B 1 265 ? 10.211 13.898 1.284 1 96.81 265 TRP B C 1
ATOM 4215 O O . TRP B 1 265 ? 11.023 14.109 0.38 1 96.81 265 TRP B O 1
ATOM 4225 N N . GLU B 1 266 ? 10.188 12.734 1.956 1 97.44 266 GLU B N 1
ATOM 4226 C CA . GLU B 1 266 ? 11.227 11.711 1.854 1 97.44 266 GLU B CA 1
ATOM 4227 C C . GLU B 1 266 ? 11.109 10.938 0.546 1 97.44 266 GLU B C 1
ATOM 4229 O O . GLU B 1 266 ? 12.117 10.477 0 1 97.44 266 GLU B O 1
ATOM 4234 N N . ARG B 1 267 ? 9.891 10.719 0.153 1 97.62 267 ARG B N 1
ATOM 4235 C CA . ARG B 1 267 ? 9.562 9.992 -1.07 1 97.62 267 ARG B CA 1
ATOM 4236 C C . ARG B 1 267 ? 8.742 10.859 -2.018 1 97.62 267 ARG B C 1
ATOM 4238 O O . ARG B 1 267 ? 7.711 10.414 -2.535 1 97.62 267 ARG B O 1
ATOM 4245 N N . ALA B 1 268 ? 9.234 12.055 -2.242 1 97.62 268 ALA B N 1
ATOM 4246 C CA . ALA B 1 268 ? 8.445 13.086 -2.926 1 97.62 268 ALA B CA 1
ATOM 4247 C C . ALA B 1 268 ? 7.996 12.602 -4.305 1 97.62 268 ALA B C 1
ATOM 4249 O O . ALA B 1 268 ? 6.84 12.789 -4.684 1 97.62 268 ALA B O 1
ATOM 4250 N N . GLU B 1 269 ? 8.883 12.023 -5.082 1 97.62 269 GLU B N 1
ATOM 4251 C CA . GLU B 1 269 ? 8.523 11.578 -6.426 1 97.62 269 GLU B CA 1
ATOM 4252 C C . GLU B 1 269 ? 7.41 10.539 -6.383 1 97.62 269 GLU B C 1
ATOM 4254 O O . GLU B 1 269 ? 6.43 10.641 -7.125 1 97.62 269 GLU B O 1
ATOM 4259 N N . LEU B 1 270 ? 7.602 9.539 -5.547 1 98.12 270 LEU B N 1
ATOM 4260 C CA . LEU B 1 270 ? 6.586 8.5 -5.41 1 98.12 270 LEU B CA 1
ATOM 4261 C C . LEU B 1 270 ? 5.27 9.086 -4.918 1 98.12 270 LEU B C 1
ATOM 4263 O O . LEU B 1 270 ? 4.203 8.773 -5.449 1 98.12 270 LEU B O 1
ATOM 4267 N N . PHE B 1 271 ? 5.402 9.953 -3.895 1 98.62 271 PHE B N 1
ATOM 4268 C CA . PHE B 1 271 ? 4.219 10.609 -3.354 1 98.62 271 PHE B CA 1
ATOM 4269 C C . PHE B 1 271 ? 3.461 11.344 -4.453 1 98.62 271 PHE B C 1
ATOM 4271 O O . PHE B 1 271 ? 2.248 11.18 -4.594 1 98.62 271 PHE B O 1
ATOM 4278 N N . ASN B 1 272 ? 4.141 12.156 -5.199 1 98.56 272 ASN B N 1
ATOM 4279 C CA . ASN B 1 272 ? 3.525 12.945 -6.262 1 98.56 272 ASN B CA 1
ATOM 4280 C C . ASN B 1 272 ? 2.846 12.055 -7.297 1 98.56 272 ASN B C 1
ATOM 4282 O O . ASN B 1 272 ? 1.73 12.344 -7.734 1 98.56 272 ASN B O 1
ATOM 4286 N N . GLN B 1 273 ? 3.461 10.969 -7.637 1 97.62 273 GLN B N 1
ATOM 4287 C CA . GLN B 1 273 ? 2.904 10.039 -8.617 1 97.62 273 GLN B CA 1
ATOM 4288 C C . GLN B 1 273 ? 1.634 9.383 -8.086 1 97.62 273 GLN B C 1
ATOM 4290 O O . GLN B 1 273 ? 0.615 9.344 -8.781 1 97.62 273 GLN B O 1
ATOM 4295 N N . LEU B 1 274 ? 1.678 8.883 -6.879 1 98.31 274 LEU B N 1
ATOM 4296 C CA . LEU B 1 274 ? 0.547 8.18 -6.285 1 98.31 274 LEU B CA 1
ATOM 4297 C C . LEU B 1 274 ? -0.647 9.117 -6.117 1 98.31 274 LEU B C 1
ATOM 4299 O O . LEU B 1 274 ? -1.775 8.75 -6.461 1 98.31 274 LEU B O 1
ATOM 4303 N N . VAL B 1 275 ? -0.378 10.273 -5.621 1 98.75 275 VAL B N 1
ATOM 4304 C CA . VAL B 1 275 ? -1.451 11.219 -5.324 1 98.75 275 VAL B CA 1
ATOM 4305 C C . VAL B 1 275 ? -2.061 11.734 -6.629 1 98.75 275 VAL B C 1
ATOM 4307 O O . VAL B 1 275 ? -3.285 11.812 -6.762 1 98.75 275 VAL B O 1
ATOM 4310 N N . ALA B 1 276 ? -1.224 12.086 -7.598 1 98.38 276 ALA B N 1
ATOM 4311 C CA . ALA B 1 276 ? -1.734 12.547 -8.883 1 98.38 276 ALA B CA 1
ATOM 4312 C C . ALA B 1 276 ? -2.592 11.469 -9.547 1 98.38 276 ALA B C 1
ATOM 4314 O O . ALA B 1 276 ? -3.65 11.766 -10.109 1 98.38 276 ALA B O 1
ATOM 4315 N N . GLU B 1 277 ? -2.123 10.242 -9.492 1 97.75 277 GLU B N 1
ATOM 4316 C CA . GLU B 1 277 ? -2.883 9.133 -10.062 1 97.75 277 GLU B CA 1
ATOM 4317 C C . GLU B 1 277 ? -4.211 8.945 -9.344 1 97.75 277 GLU B C 1
ATOM 4319 O O . GLU B 1 277 ? -5.258 8.812 -9.977 1 97.75 277 GLU B O 1
ATOM 4324 N N . PHE B 1 278 ? -4.195 8.898 -8.047 1 98.69 278 PHE B N 1
ATOM 4325 C CA . PHE B 1 278 ? -5.371 8.586 -7.246 1 98.69 278 PHE B CA 1
ATOM 4326 C C . PHE B 1 278 ? -6.438 9.664 -7.406 1 98.69 278 PHE B C 1
ATOM 4328 O O . PHE B 1 278 ? -7.633 9.359 -7.414 1 98.69 278 PHE B O 1
ATOM 4335 N N . LEU B 1 279 ? -5.98 10.906 -7.5 1 98.69 279 LEU B N 1
ATOM 4336 C CA . LEU B 1 279 ? -6.926 12.016 -7.527 1 98.69 279 LEU B CA 1
ATOM 4337 C C . LEU B 1 279 ? -7.426 12.266 -8.945 1 98.69 279 LEU B C 1
ATOM 4339 O O . LEU B 1 279 ? -8.352 13.055 -9.156 1 98.69 279 LEU B O 1
ATOM 4343 N N . SER B 1 280 ? -6.863 11.594 -9.906 1 96.56 280 SER B N 1
ATOM 4344 C CA . SER B 1 280 ? -7.305 11.75 -11.289 1 96.56 280 SER B CA 1
ATOM 4345 C C . SER B 1 280 ? -8.68 11.133 -11.508 1 96.56 280 SER B C 1
ATOM 4347 O O . SER B 1 280 ? -9.055 10.18 -10.82 1 96.56 280 SER B O 1
ATOM 4349 N N . GLN B 1 281 ? -9.406 11.57 -12.445 1 91.56 281 GLN B N 1
ATOM 4350 C CA . GLN B 1 281 ? -10.734 11.07 -12.773 1 91.56 281 GLN B CA 1
ATOM 4351 C C . GLN B 1 281 ? -10.68 9.625 -13.258 1 91.56 281 GLN B C 1
ATOM 4353 O O . GLN B 1 281 ? -11.594 8.836 -12.992 1 91.56 281 GLN B O 1
ATOM 4358 N N . SER B 1 282 ? -9.602 9.211 -13.891 1 90.62 282 SER B N 1
ATOM 4359 C CA . SER B 1 282 ? -9.453 7.875 -14.461 1 90.62 282 SER B CA 1
ATOM 4360 C C . SER B 1 282 ? -8.578 6.996 -13.586 1 90.62 282 SER B C 1
ATOM 4362 O O . SER B 1 282 ? -7.914 6.078 -14.078 1 90.62 282 SER B O 1
ATOM 4364 N N . SER B 1 283 ? -8.602 7.301 -12.32 1 93.44 283 SER B N 1
ATOM 4365 C CA . SER B 1 283 ? -7.68 6.621 -11.406 1 93.44 283 SER B CA 1
ATOM 4366 C C . SER B 1 283 ? -7.969 5.125 -11.344 1 93.44 283 SER B C 1
ATOM 4368 O O . SER B 1 283 ? -9.109 4.719 -11.117 1 93.44 283 SER B O 1
ATOM 4370 N N . ALA B 1 284 ? -6.891 4.324 -11.516 1 90.31 284 ALA B N 1
ATOM 4371 C CA . ALA B 1 284 ? -6.988 2.881 -11.32 1 90.31 284 ALA B CA 1
ATOM 4372 C C . ALA B 1 284 ? -7.105 2.531 -9.844 1 90.31 284 ALA B C 1
ATOM 4374 O O . ALA B 1 284 ? -7.734 1.531 -9.484 1 90.31 284 ALA B O 1
ATOM 4375 N N . PHE B 1 285 ? -6.582 3.326 -8.969 1 87.88 285 PHE B N 1
ATOM 4376 C CA . PHE B 1 285 ? -6.676 3.111 -7.527 1 87.88 285 PHE B CA 1
ATOM 4377 C C . PHE B 1 285 ? -8.117 3.236 -7.055 1 87.88 285 PHE B C 1
ATOM 4379 O O . PHE B 1 285 ? -8.578 2.443 -6.23 1 87.88 285 PHE B O 1
ATOM 4386 N N . ALA B 1 286 ? -8.766 4.258 -7.605 1 85 286 ALA B N 1
ATOM 4387 C CA . ALA B 1 286 ? -10.07 4.613 -7.07 1 85 286 ALA B CA 1
ATOM 4388 C C . ALA B 1 286 ? -11.18 3.844 -7.781 1 85 286 ALA B C 1
ATOM 4390 O O . ALA B 1 286 ? -12.359 3.979 -7.438 1 85 286 ALA B O 1
ATOM 4391 N N . SER B 1 287 ? -10.844 2.977 -8.695 1 80.69 287 SER B N 1
ATOM 4392 C CA . SER B 1 287 ? -11.852 2.266 -9.477 1 80.69 287 SER B CA 1
ATOM 4393 C C . SER B 1 287 ? -12.352 1.025 -8.742 1 80.69 287 SER B C 1
ATOM 4395 O O . SER B 1 287 ? -11.617 0.434 -7.945 1 80.69 287 SER B O 1
#

Solvent-accessible surface area (backbone atoms only — not comparable to full-atom values): 28648 Å² total; per-residue (Å²): 131,62,79,56,74,70,47,78,50,72,48,72,40,95,87,34,48,38,24,32,38,33,30,56,49,67,62,44,33,37,42,33,34,44,59,56,78,28,40,28,17,60,74,58,39,48,69,36,48,51,69,50,26,74,61,18,19,36,40,28,30,18,54,71,22,22,67,80,15,36,68,50,56,54,69,73,45,48,44,57,46,50,15,50,49,52,53,38,48,32,55,77,70,70,44,78,52,28,30,36,36,11,28,22,47,17,12,26,15,46,52,42,29,36,69,75,39,47,84,40,31,62,36,39,36,32,30,45,37,43,34,52,56,56,83,76,48,80,79,36,73,29,38,51,52,63,58,41,43,70,42,89,92,38,70,48,65,66,58,49,45,48,47,43,32,67,23,34,32,57,60,32,86,74,61,54,68,66,57,49,52,54,23,41,59,51,38,64,35,66,65,34,64,75,33,57,52,60,65,76,64,71,56,68,67,28,42,55,67,45,15,48,73,72,42,72,60,45,55,66,40,76,50,40,28,41,38,38,33,18,62,53,19,34,40,49,64,43,69,38,50,63,50,48,39,74,46,26,63,39,21,32,37,39,36,33,47,84,22,7,52,40,42,52,64,79,39,22,68,38,39,46,51,52,51,54,42,47,72,36,93,83,19,54,76,70,100,131,63,80,55,73,69,48,77,49,73,46,72,40,96,87,35,48,37,24,30,37,34,32,55,49,66,64,45,34,37,42,33,32,43,58,56,78,29,41,27,18,60,75,59,38,48,67,36,48,51,68,48,26,74,60,18,19,36,40,28,30,18,53,71,22,22,68,81,14,34,68,50,54,53,70,74,44,47,44,56,47,50,17,49,49,52,52,38,48,31,56,76,67,70,42,78,52,28,30,36,36,11,27,21,47,17,11,27,15,45,52,42,30,36,71,76,39,47,84,39,31,62,34,38,36,32,29,46,38,44,36,54,56,53,83,77,48,79,80,37,72,30,36,51,52,62,58,42,43,70,43,90,92,38,71,50,65,66,58,49,44,48,47,44,31,67,24,34,32,60,59,33,85,75,61,55,66,66,57,48,50,54,23,41,60,50,38,65,36,67,64,33,65,75,34,58,53,61,66,75,64,72,53,69,68,27,43,55,67,45,15,48,74,72,42,72,61,46,55,66,40,76,48,41,29,43,36,38,33,19,60,52,18,37,41,50,64,42,72,38,52,63,49,49,40,74,46,28,63,40,20,31,38,40,37,35,47,86,22,8,53,41,40,52,64,78,38,22,68,38,40,47,51,52,51,54,43,46,73,37,94,83,20,53,76,68,100

InterPro domains:
  IPR000073 Alpha/beta hydrolase fold-1 [PF00561] (28-267)
  IPR000073 Alpha/beta hydrolase fold-1 [PR00111] (55-70)
  IPR000073 Alpha/beta hydrolase fold-1 [PR00111] (100-113)
  IPR000073 Alpha/beta hydrolase fold-1 [PR00111] (114-127)
  IPR000073 Alpha/beta hydrolase fold-1 [PR00111] (225-239)
  IPR000639 Epoxide hydrolase-like [PR00412] (55-70)
  IPR000639 Epoxide hydrolase-like [PR00412] (100-113)
  IPR000639 Epoxide hydrolase-like [PR00412] (114-127)
  IPR000639 Epoxide hydrolase-like [PR00412] (223-239)
  IPR000639 Epoxide hydrolase-like [PR00412] (256-278)
  IPR029058 Alpha/Beta hydrolase fold [G3DSA:3.40.50.1820] (1-284)
  IPR029058 Alpha/Beta hydrolase fold [SSF53474] (5-280)
  IPR050266 AB hydrolase superfamily [PTHR43798] (23-282)

Organism: Mycobacterium marinum (strain ATCC BAA-535 / M) (NCBI:txid216594)

Radius of gyration: 25.51 Å; Cα contacts (8 Å, |Δi|>4): 1301; chains: 2; bounding box: 42×74×60 Å

Foldseek 3Di:
DAPFDWDWDWDAFPNWIKIKIKAAADAEEEEAEAQFFLDFQCLLQVLQCNLLRPHHIYIGIGFECFDPTHRDADLLARLQRRLSRVVRVCVVVVNQAHAYEAAASGLSNQVVNCLVPVRRHQAYEYQLYFQACPVPDPFFPLQVLRQCCQPDPGHDLVSQLCSCLPAAWLHSVVDDSVSSVNSSVRRVDVSCSVHPSDHDRDDDSSSCSSNCLNPLSQQVRPHAYEYEYECRERGHHRVSQVSSVVRHPHYHYDYDYSTYRSCCPRVVVVVNVVVSQCRDPPRPSRD/DAPFDWDWDWDAFPNWIKIKIKAAADAEEEEAEAQFFLDFQCLLQVLQCNLLRPHHIYIGIGFECFDPTHRDADLLARLQRRLSRVVRVCVVVVNQAHAYEAAASGLSNQVVNCLVPVRRHQAYEYQLYFQACPVPDPFFPLQVLRQCCQPDPGHDLVSQLCSCLPAAWLHSVVDDSVSSVNSSVRRVDVSCSVHPSDHDRDDDSSSCSSNCLNPLSQQVRPHAYEYEYECRERGHHRVSQVSSVVRHPHYHYDYDYSTYRSCCPRVVVVVNVVVSQCRDPPRPSRD

Nearest PDB structures (foldseek):
  2wue-assembly1_A  TM=9.083E-01  e=4.940E-28  Mycobacterium tuberculosis H37Rv
  4i3f-assembly1_A  TM=8.756E-01  e=7.271E-26  Cycloclasticus sp. P1
  1j1i-assembly1_A-2  TM=8.507E-01  e=4.490E-21  Janthinobacterium
  8ooh-assembly1_A  TM=7.759E-01  e=7.602E-17  Haloferax mediterranei
  8ckp-assembly1_I  TM=7.735E-01  e=2.305E-16  Haloferax mediterranei

Sequence (574 aa):
MTTTTLAERTVTVDGKPIFFAEAGSGPTVVLLHGGGPGATGLSNYARNIDLLAQRFRLIIPDMPGYGRSSKGVDQSDPFGYLASAIRGLLDELRIPSAHLVGNSYGGAAALRLALDSPHRVDRLVLMGPGGIGTTRSAPTAGLKTLLSYYAGDGPSRAKLAHLIRTYLVYEGDSVPDELIDLRYQASIDPAVIADPPLRRPNGLRTLWRMDLTRDRRLRQLPTPTLVLWGRDDKINRPAGGPKLLNLMPNAELVMTSRTGHWMQWERAELFNQLVAEFLSQSSAFASMTTTTLAERTVTVDGKPIFFAEAGSGPTVVLLHGGGPGATGLSNYARNIDLLAQRFRLIIPDMPGYGRSSKGVDQSDPFGYLASAIRGLLDELRIPSAHLVGNSYGGAAALRLALDSPHRVDRLVLMGPGGIGTTRSAPTAGLKTLLSYYAGDGPSRAKLAHLIRTYLVYEGDSVPDELIDLRYQASIDPAVIADPPLRRPNGLRTLWRMDLTRDRRLRQLPTPTLVLWGRDDKINRPAGGPKLLNLMPNAELVMTSRTGHWMQWERAELFNQLVAEFLSQSSAFAS

Secondary structure (DSSP, 8-state):
---S--EEEEEEETTEEEEEEEE--SSEEEEE---STT--HHHHTTTTHHHHTTTSEEEEE--TTSTTSPP---TTSHHHHHHHHHHHHHHHTT-S-EEEEEETHHHHHHHHHHHH-GGGEEEEEEES-SSSSTTTSPPPHHHHHHHTTTSTT---HHHHHHHIIIII-S-GGGS-HHHHHHHHHHHT-HHHHHS-SS----HHHHHHHH-GGG-GGGGG--S-EEEEEETT-SSS-TTHHHHHHHHSTTEEEEEESS--S-HHHHTHHHHHHHHHHHHSTT-SS--/---S--EEEEEEETTEEEEEEEE--SSEEEEE---STT--HHHHTTTTHHHHTTTSEEEEE--TTSTTSPP---TTSHHHHHHHHHHHHHHHTT-S-EEEEEETHHHHHHHHHHHH-GGGEEEEEEES-SSSSTTTSPPPHHHHHHHTTTSTT---HHHHHHIIIIII-S-GGGS-HHHHHHHHHHHT-HHHHHS-SS----HHHHHHHH-GGG-GGGGG--S-EEEEEETT-SSS-TTHHHHHHHHSTTEEEEEESS--S-HHHHTHHHHHHHHHHHHSTT-SS--